Protein AF-A0A1D1ZUY6-F1 (afdb_monomer)

Secondary structure (DSSP, 8-state):
-----------------PPP---PSPP---TT-EEEETTEEEEBPP----S--GGGSSS-SEEEEEEEEEEE-TTSTTSEEEEEEEEEEETTSS-HHHHHHHHHHHH-HHHHHHHHTT---S--TTTEEEEE-SSTTPPPEEEE-HHHHHHHHT---HHHHHHHHHHHHH-TTEEEEE--HHHHHT-S-----SS--------------------S-HHHHHHTT-PPP-------------------------------------PPPS----SEEEEEE-TT-----B-S--TTSS-TTSHHHHHH-S--TT-TTSPEEEEEEEE--S---GGGB-PEEEE-TTT--EEEE---TT-EEEEETTSEEEEPPBPGGGTT--EEEEEEEEEEEESSTTPPP-TT-HHHH-SPEE-THHHHHHHHHHHHHHHTT-

Organism: Auxenochlorella protothecoides (NCBI:txid3075)

Structure (mmCIF, N/CA/C/O backbone):
data_AF-A0A1D1ZUY6-F1
#
_entry.id   AF-A0A1D1ZUY6-F1
#
loop_
_atom_site.group_PDB
_atom_site.id
_atom_site.type_symbol
_atom_site.label_atom_id
_atom_site.label_alt_id
_atom_site.label_comp_id
_atom_site.label_asym_id
_atom_site.label_entity_id
_atom_site.label_seq_id
_atom_site.pdbx_PDB_ins_code
_atom_site.Cartn_x
_atom_site.Cartn_y
_atom_site.Cartn_z
_atom_site.occupancy
_atom_site.B_iso_or_equiv
_atom_site.auth_seq_id
_atom_site.auth_comp_id
_atom_site.auth_asym_id
_atom_site.auth_atom_id
_atom_site.pdbx_PDB_model_num
ATOM 1 N N . MET A 1 1 ? -50.510 8.279 -29.074 1.00 37.50 1 MET A N 1
ATOM 2 C CA . MET A 1 1 ? -51.785 9.008 -28.914 1.00 37.50 1 MET A CA 1
ATOM 3 C C . MET A 1 1 ? -51.441 10.364 -28.333 1.00 37.50 1 MET A C 1
ATOM 5 O O . MET A 1 1 ? -50.963 10.430 -27.210 1.00 37.50 1 MET A O 1
ATOM 9 N N . LEU A 1 2 ? -51.523 11.393 -29.172 1.00 31.08 2 LEU A N 1
ATOM 10 C CA . LEU A 1 2 ? -51.235 12.788 -28.848 1.00 31.08 2 LEU A CA 1
ATOM 11 C C . LEU A 1 2 ? -52.423 13.381 -28.090 1.00 31.08 2 LEU A C 1
ATOM 13 O O . LEU A 1 2 ? -53.547 13.194 -28.539 1.00 31.08 2 LEU A O 1
ATOM 17 N N . CYS A 1 3 ? -52.162 14.133 -27.023 1.00 27.11 3 CYS A N 1
ATOM 18 C CA . CYS A 1 3 ? -53.007 15.251 -26.612 1.00 27.11 3 CYS A CA 1
ATOM 19 C C . CYS A 1 3 ? -52.140 16.269 -25.866 1.00 27.11 3 CYS A C 1
ATOM 21 O O . CYS A 1 3 ? -51.635 16.011 -24.777 1.00 27.11 3 CYS A O 1
ATOM 23 N N . SER A 1 4 ? -51.978 17.427 -26.491 1.00 26.67 4 SER A N 1
ATOM 24 C CA . SER A 1 4 ? -51.570 18.677 -25.862 1.00 26.67 4 SER A CA 1
ATOM 25 C C . SER A 1 4 ? -52.735 19.663 -25.983 1.00 26.67 4 SER A C 1
ATOM 27 O O . SER A 1 4 ? -53.607 19.462 -26.827 1.00 26.67 4 SER A O 1
ATOM 29 N N . VAL A 1 5 ? -52.630 20.758 -25.219 1.00 32.25 5 VAL A N 1
ATOM 30 C CA . VAL A 1 5 ? -53.211 22.104 -25.432 1.00 32.25 5 VAL A CA 1
ATOM 31 C C . VAL A 1 5 ? -54.225 22.568 -24.359 1.00 32.25 5 VAL A C 1
ATOM 33 O O . VAL A 1 5 ? -55.401 22.229 -24.383 1.00 32.25 5 VAL A O 1
ATOM 36 N N . SER A 1 6 ? -53.678 23.424 -23.482 1.00 29.70 6 SER A N 1
ATOM 37 C CA . SER A 1 6 ? -54.151 24.747 -23.014 1.00 29.70 6 SER A CA 1
ATOM 38 C C . SER A 1 6 ? -55.274 24.933 -21.988 1.00 29.70 6 SER A C 1
ATOM 40 O O . SER A 1 6 ? -56.389 24.448 -22.127 1.00 29.70 6 SER A O 1
ATOM 42 N N . GLY A 1 7 ? -54.975 25.822 -21.031 1.00 29.44 7 GLY A N 1
ATOM 43 C CA . GLY A 1 7 ? -55.924 26.561 -20.200 1.00 29.44 7 GLY A CA 1
ATOM 44 C C . GLY A 1 7 ? -55.210 27.650 -19.386 1.00 29.44 7 GLY A C 1
ATOM 45 O O . GLY A 1 7 ? -54.293 27.349 -18.631 1.00 29.44 7 GLY A O 1
ATOM 46 N N . ASP A 1 8 ? -55.616 28.899 -19.609 1.00 29.20 8 ASP A N 1
ATOM 47 C CA . ASP A 1 8 ? -54.979 30.167 -19.240 1.00 29.20 8 ASP A CA 1
ATOM 48 C C . ASP A 1 8 ? -54.937 30.570 -17.749 1.00 29.20 8 ASP A C 1
ATOM 50 O O . ASP A 1 8 ? -55.811 30.269 -16.939 1.00 29.20 8 ASP A O 1
ATOM 54 N N . VAL A 1 9 ? -53.907 31.382 -17.502 1.00 32.06 9 VAL A N 1
ATOM 55 C CA . VAL A 1 9 ? -53.623 32.439 -16.512 1.00 32.06 9 VAL A CA 1
ATOM 56 C C . VAL A 1 9 ? -54.814 33.088 -15.774 1.00 32.06 9 VAL A C 1
ATOM 58 O O . VAL A 1 9 ? -55.747 33.590 -16.399 1.00 32.06 9 VAL A O 1
ATOM 61 N N . ARG A 1 10 ? -54.668 33.263 -14.444 1.00 32.16 10 ARG A N 1
ATOM 62 C CA . ARG A 1 10 ? -54.965 34.525 -13.720 1.00 32.16 10 ARG A CA 1
ATOM 63 C C . ARG A 1 10 ? -54.246 34.616 -12.367 1.00 32.16 10 ARG A C 1
ATOM 65 O O . ARG A 1 10 ? -54.334 33.720 -11.533 1.00 32.16 10 ARG A O 1
ATOM 72 N N . ASP A 1 11 ? -53.574 35.749 -12.188 1.00 32.16 11 ASP A N 1
ATOM 73 C CA . ASP A 1 11 ? -52.779 36.181 -11.039 1.00 32.16 11 ASP A CA 1
ATOM 74 C C . ASP A 1 11 ? -53.556 36.344 -9.724 1.00 32.16 11 ASP A C 1
ATOM 76 O O . ASP A 1 11 ? -54.666 36.883 -9.702 1.00 32.16 11 ASP A O 1
ATOM 80 N N . LYS A 1 12 ? -52.878 36.063 -8.602 1.00 32.31 12 LYS A N 1
ATOM 81 C CA . LYS A 1 12 ? -52.856 36.988 -7.457 1.00 32.31 12 LYS A CA 1
ATOM 82 C C . LYS A 1 12 ? -51.644 36.754 -6.555 1.00 32.31 12 LYS A C 1
ATOM 84 O O . LYS A 1 12 ? -51.376 35.648 -6.102 1.00 32.31 12 LYS A O 1
ATOM 89 N N . ALA A 1 13 ? -50.924 37.845 -6.327 1.00 31.03 13 ALA A N 1
ATOM 90 C CA . ALA A 1 13 ? -49.688 37.944 -5.573 1.00 31.03 13 ALA A CA 1
ATOM 91 C C . ALA A 1 13 ? -49.863 37.815 -4.049 1.00 31.03 13 ALA A C 1
ATOM 93 O O . ALA A 1 13 ? -50.883 38.231 -3.502 1.00 31.03 13 ALA A O 1
ATOM 94 N N . ALA A 1 14 ? -48.776 37.363 -3.409 1.00 31.27 14 ALA A N 1
ATOM 95 C CA . ALA A 1 14 ? -48.055 38.013 -2.301 1.00 31.27 14 ALA A CA 1
ATOM 96 C C . ALA A 1 14 ? -47.779 37.080 -1.108 1.00 31.27 14 ALA A C 1
ATOM 98 O O . ALA A 1 14 ? -48.679 36.759 -0.347 1.00 31.27 14 ALA A O 1
ATOM 99 N N . SER A 1 15 ? -46.507 36.716 -0.908 1.00 30.20 15 SER A N 1
ATOM 100 C CA . SER A 1 15 ? -45.707 37.086 0.278 1.00 30.20 15 SER A CA 1
ATOM 101 C C . SER A 1 15 ? -44.420 36.256 0.305 1.00 30.20 15 SER A C 1
ATOM 103 O O . SER A 1 15 ? -44.455 35.044 0.114 1.00 30.20 15 SER A O 1
ATOM 105 N N . GLY A 1 16 ? -43.284 36.932 0.465 1.00 29.27 16 GLY A N 1
ATOM 106 C CA . GLY A 1 16 ? -41.957 36.381 0.217 1.00 29.27 16 GLY A CA 1
ATOM 107 C C . GLY A 1 16 ? -41.352 35.535 1.336 1.00 29.27 16 GLY A C 1
ATOM 108 O O . GLY A 1 16 ? -41.730 35.610 2.503 1.00 29.27 16 GLY A O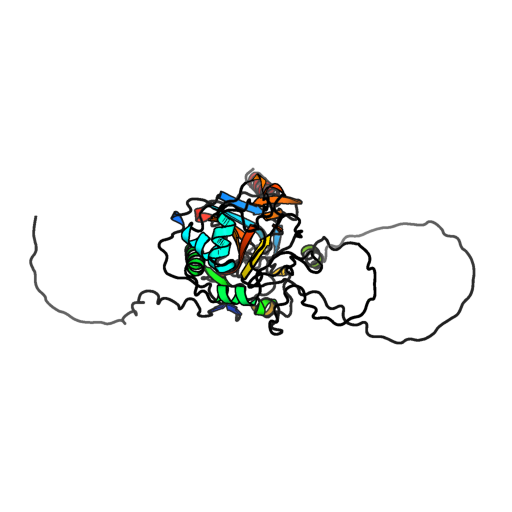 1
ATOM 109 N N . SER A 1 17 ? -40.330 34.774 0.951 1.00 29.92 17 SER A N 1
ATOM 110 C CA . SER A 1 17 ? -39.208 34.356 1.797 1.00 29.92 17 SER A CA 1
ATOM 111 C C . SER A 1 17 ? -38.046 33.890 0.907 1.00 29.92 17 SER A C 1
ATOM 113 O O . SER A 1 17 ? -38.275 33.533 -0.250 1.00 29.92 17 SER A O 1
ATOM 115 N N . PRO A 1 18 ? -36.794 34.020 1.378 1.00 34.31 18 PRO A N 1
ATOM 116 C CA . PRO A 1 18 ? -35.646 34.295 0.524 1.00 34.31 18 PRO A CA 1
ATOM 117 C C . PRO A 1 18 ? -35.139 33.056 -0.213 1.00 34.31 18 PRO A C 1
ATOM 119 O O . PRO A 1 18 ? -35.103 31.952 0.326 1.00 34.31 18 PRO A O 1
ATOM 122 N N . ALA A 1 19 ? -34.706 33.289 -1.452 1.00 31.12 19 ALA A N 1
ATOM 123 C CA . ALA A 1 19 ? -34.074 32.317 -2.325 1.00 31.12 19 ALA A CA 1
ATOM 124 C C . ALA A 1 19 ? -32.903 31.611 -1.623 1.00 31.12 19 ALA A C 1
ATOM 126 O O . ALA A 1 19 ? -31.894 32.228 -1.269 1.00 31.12 19 ALA A O 1
ATOM 127 N N . GLY A 1 20 ? -33.041 30.296 -1.455 1.00 31.45 20 GLY A N 1
ATOM 128 C CA . GLY A 1 20 ? -31.916 29.415 -1.192 1.00 31.45 20 GLY A CA 1
ATOM 129 C C . GLY A 1 20 ? -30.968 29.464 -2.383 1.00 31.45 20 GLY A C 1
ATOM 130 O O . GLY A 1 20 ? -31.384 29.287 -3.526 1.00 31.45 20 GLY A O 1
ATOM 131 N N . LYS A 1 21 ? -29.689 29.735 -2.113 1.00 33.19 21 LYS A N 1
ATOM 132 C CA . LYS A 1 21 ? -28.614 29.555 -3.086 1.00 33.19 21 LYS A CA 1
ATOM 133 C C . LYS A 1 21 ? -28.628 28.097 -3.537 1.00 33.19 21 LYS A C 1
ATOM 135 O O . LYS A 1 21 ? -28.277 27.214 -2.757 1.00 33.19 21 LYS A O 1
ATOM 140 N N . GLU A 1 22 ? -29.014 27.864 -4.785 1.00 29.88 22 GLU A N 1
ATOM 141 C CA . GLU A 1 22 ? -28.718 26.619 -5.480 1.00 29.88 22 GLU A CA 1
ATOM 142 C C . GLU A 1 22 ? -27.200 26.430 -5.470 1.00 29.88 22 GLU A C 1
ATOM 144 O O . GLU A 1 22 ? -26.435 27.200 -6.057 1.00 29.88 22 GLU A O 1
ATOM 149 N N . THR A 1 23 ? -26.747 25.425 -4.730 1.00 36.75 23 THR A N 1
ATOM 150 C CA . THR A 1 23 ? -25.371 24.957 -4.783 1.00 36.75 23 THR A CA 1
ATOM 151 C C . THR A 1 23 ? -25.174 24.287 -6.135 1.00 36.75 23 THR A C 1
ATOM 153 O O . THR A 1 23 ? -25.667 23.181 -6.358 1.00 36.75 23 THR A O 1
ATOM 156 N N . GLY A 1 24 ? -24.473 24.972 -7.040 1.00 33.94 24 GLY A N 1
ATOM 157 C CA . GLY A 1 24 ? -23.997 24.383 -8.287 1.00 33.94 24 GLY A CA 1
ATOM 158 C C . GLY A 1 24 ? -23.165 23.112 -8.048 1.00 33.94 24 GLY A C 1
ATOM 159 O O . GLY A 1 24 ? -22.745 22.842 -6.917 1.00 33.94 24 GLY A O 1
ATOM 160 N N . PRO A 1 25 ? -22.920 22.317 -9.105 1.00 30.11 25 PRO A N 1
ATOM 161 C CA . PRO A 1 25 ? -22.145 21.085 -9.004 1.00 30.11 25 PRO A CA 1
ATOM 162 C C . PRO A 1 25 ? -20.779 21.365 -8.359 1.00 30.11 25 PRO A C 1
ATOM 164 O O . PRO A 1 25 ? -20.209 22.436 -8.593 1.00 30.11 25 PRO A O 1
ATOM 167 N N . PRO A 1 26 ? -20.247 20.438 -7.538 1.00 35.25 26 PRO A N 1
ATOM 168 C CA . PRO A 1 26 ? -18.995 20.652 -6.827 1.00 35.25 26 PRO A CA 1
ATOM 169 C C . PRO A 1 26 ? -17.901 21.012 -7.832 1.00 35.25 26 PRO A C 1
ATOM 171 O O . PRO A 1 26 ? -17.573 20.221 -8.717 1.00 35.25 26 PRO A O 1
ATOM 174 N N . GLN A 1 27 ? -17.367 22.230 -7.711 1.00 33.69 27 GLN A N 1
ATOM 175 C CA . GLN A 1 27 ? -16.238 22.678 -8.516 1.00 33.69 27 GLN A CA 1
ATOM 176 C C . GLN A 1 27 ? -15.107 21.656 -8.383 1.00 33.69 27 GLN A C 1
ATOM 178 O O . GLN A 1 27 ? -14.753 21.241 -7.276 1.00 33.69 27 GLN A O 1
ATOM 183 N N . ALA A 1 28 ? -14.560 21.241 -9.525 1.00 37.88 28 ALA A N 1
ATOM 184 C CA . ALA A 1 28 ? -13.407 20.363 -9.591 1.00 37.88 28 ALA A CA 1
ATOM 185 C C . ALA A 1 28 ? -12.245 21.018 -8.830 1.00 37.88 28 ALA A C 1
ATOM 187 O O . ALA A 1 28 ? -11.625 21.964 -9.310 1.00 37.88 28 ALA A O 1
ATOM 188 N N . GLN A 1 29 ? -11.985 20.542 -7.611 1.00 46.44 29 GLN A N 1
ATOM 189 C CA . GLN A 1 29 ? -10.821 20.952 -6.835 1.00 46.44 29 GLN A CA 1
ATOM 190 C C . GLN A 1 29 ? -9.568 20.617 -7.643 1.00 46.44 29 GLN A C 1
ATOM 192 O O . GLN A 1 29 ? -9.421 19.488 -8.123 1.00 46.44 29 GLN A O 1
ATOM 197 N N . ASN A 1 30 ? -8.682 21.600 -7.794 1.00 47.03 30 ASN A N 1
ATOM 198 C CA . ASN A 1 30 ? -7.404 21.413 -8.462 1.00 47.03 30 ASN A CA 1
ATOM 199 C C . ASN A 1 30 ? -6.659 20.265 -7.744 1.00 47.03 30 ASN A C 1
ATOM 201 O O . ASN A 1 30 ? -6.540 20.309 -6.517 1.00 47.03 30 ASN A O 1
ATOM 205 N N . PRO A 1 31 ? -6.196 19.215 -8.447 1.00 51.88 31 PRO A N 1
ATOM 206 C CA . PRO A 1 31 ? -5.682 17.986 -7.830 1.00 51.88 31 PRO A CA 1
ATOM 207 C C . PRO A 1 31 ? -4.380 18.160 -7.027 1.00 51.88 31 PRO A C 1
ATOM 209 O O . PRO A 1 31 ? -3.899 17.188 -6.459 1.00 51.88 31 PRO A O 1
ATOM 212 N N . GLU A 1 32 ? -3.841 19.378 -6.954 1.00 56.41 32 GLU A N 1
ATOM 213 C CA . GLU A 1 32 ? -2.631 19.740 -6.206 1.00 56.41 32 GLU A CA 1
ATOM 214 C C . GLU A 1 32 ? -2.896 20.729 -5.062 1.00 56.41 32 GLU A C 1
ATOM 216 O O . GLU A 1 32 ? -1.963 21.118 -4.363 1.00 56.41 32 GLU A O 1
ATOM 221 N N . SER A 1 33 ? -4.142 21.168 -4.851 1.00 67.00 33 SER A N 1
ATOM 222 C CA . SER A 1 33 ? -4.421 22.130 -3.787 1.00 67.00 33 SER A CA 1
ATOM 223 C C . SER A 1 33 ? -4.246 21.463 -2.421 1.00 67.00 33 SER A C 1
ATOM 225 O O . SER A 1 33 ? -4.949 20.485 -2.133 1.00 67.00 33 SER A O 1
ATOM 227 N N . PRO A 1 34 ? -3.333 21.968 -1.573 1.00 86.00 34 PRO A N 1
ATOM 228 C CA . PRO A 1 34 ? -3.241 21.492 -0.210 1.00 86.00 34 PRO A CA 1
ATOM 229 C C . PRO A 1 34 ? -4.557 21.779 0.519 1.00 86.00 34 PRO A C 1
ATOM 231 O O . PRO A 1 34 ? -5.242 22.764 0.235 1.00 86.00 34 PRO A O 1
ATOM 234 N N . PHE A 1 35 ? -4.911 20.916 1.461 1.00 92.31 35 PHE A N 1
ATOM 235 C CA . PHE A 1 35 ? -6.021 21.141 2.378 1.00 92.31 35 PHE A CA 1
ATOM 236 C C . PHE A 1 35 ? -5.540 20.982 3.813 1.00 92.31 35 PHE A C 1
ATOM 238 O O . PHE A 1 35 ? -4.563 20.283 4.078 1.00 92.31 35 PHE A O 1
ATOM 245 N N . THR A 1 36 ? -6.239 21.629 4.738 1.00 92.94 36 THR A N 1
ATOM 246 C CA . THR A 1 36 ? -5.874 21.599 6.152 1.00 92.94 36 THR A CA 1
ATOM 247 C C . THR A 1 36 ? -6.765 20.631 6.918 1.00 92.94 36 THR A C 1
ATOM 249 O O . THR A 1 36 ? -7.984 20.635 6.746 1.00 92.94 36 THR A O 1
ATOM 252 N N . HIS A 1 37 ? -6.172 19.835 7.804 1.00 92.19 37 HIS A N 1
ATOM 253 C CA . HIS A 1 37 ? -6.886 19.020 8.784 1.00 92.19 37 HIS A CA 1
ATOM 254 C C . HIS A 1 37 ? -6.136 19.078 10.116 1.00 92.19 37 HIS A C 1
ATOM 256 O O . HIS A 1 37 ? -4.932 18.851 10.146 1.00 92.19 37 HIS A O 1
ATOM 262 N N . ALA A 1 38 ? -6.836 19.455 11.192 1.00 90.88 38 ALA A N 1
ATOM 263 C CA . ALA A 1 38 ? -6.247 19.695 12.516 1.00 90.88 38 ALA A CA 1
ATOM 264 C C . ALA A 1 38 ? -5.013 20.632 12.505 1.00 90.88 38 ALA A C 1
ATOM 266 O O . ALA A 1 38 ? -4.092 20.476 13.292 1.00 90.88 38 ALA A O 1
ATOM 267 N N . GLY A 1 39 ? -4.964 21.605 11.586 1.00 91.00 39 GLY A N 1
ATOM 268 C CA . GLY A 1 39 ? -3.818 22.514 11.438 1.00 91.00 39 GLY A CA 1
ATOM 269 C C . GLY A 1 39 ? -2.654 21.971 10.595 1.00 91.00 39 GLY A C 1
ATOM 270 O O . GLY A 1 39 ? -1.768 22.741 10.236 1.00 91.00 39 GLY A O 1
ATOM 271 N N . LEU A 1 40 ? -2.681 20.697 10.192 1.00 93.69 40 LEU A N 1
ATOM 272 C CA . LEU A 1 40 ? -1.700 20.109 9.276 1.00 93.69 40 LEU A CA 1
ATOM 273 C C . LEU A 1 40 ? -2.096 20.321 7.817 1.00 93.69 40 LEU A C 1
ATOM 275 O O . LEU A 1 40 ? -3.269 20.202 7.461 1.00 93.69 40 LEU A O 1
ATOM 279 N N . SER A 1 41 ? -1.104 20.583 6.966 1.00 94.38 41 SER A N 1
ATOM 280 C CA . SER A 1 41 ? -1.278 20.673 5.515 1.00 94.38 41 SER A CA 1
ATOM 281 C C . SER A 1 41 ? -1.107 19.301 4.863 1.00 94.38 41 SER A C 1
ATOM 283 O O . SER A 1 41 ? -0.069 18.655 5.007 1.00 94.38 41 SER A O 1
ATOM 285 N N . PHE A 1 42 ? -2.112 18.872 4.106 1.00 95.06 42 PHE A N 1
ATOM 286 C CA . PHE A 1 42 ? -2.115 17.633 3.337 1.00 95.06 42 PHE A CA 1
ATOM 287 C C . PHE A 1 42 ? -2.166 17.943 1.846 1.00 95.06 42 PHE A C 1
ATOM 289 O O . PHE A 1 42 ? -2.954 18.774 1.402 1.00 95.06 42 PHE A O 1
ATOM 296 N N . THR A 1 43 ? -1.370 17.231 1.049 1.00 94.56 43 THR A N 1
ATOM 297 C CA . THR A 1 43 ? -1.408 17.333 -0.418 1.00 94.56 43 THR A CA 1
ATOM 298 C C . THR A 1 43 ? -2.147 16.133 -0.991 1.00 94.56 43 THR A C 1
ATOM 300 O O . THR A 1 43 ? -1.709 14.995 -0.804 1.00 94.56 43 THR A O 1
ATOM 303 N N . LEU A 1 44 ? -3.254 16.373 -1.698 1.00 95.12 44 LEU A N 1
ATOM 304 C CA . LEU A 1 44 ? -3.987 15.313 -2.394 1.00 95.12 44 LEU A CA 1
ATOM 305 C C . LEU A 1 44 ? -3.090 14.604 -3.413 1.00 95.12 44 LEU A C 1
ATOM 307 O O . LEU A 1 44 ? -2.204 15.211 -4.016 1.00 95.12 44 LEU A O 1
ATOM 311 N N . ILE A 1 45 ? -3.327 13.309 -3.620 1.00 94.56 45 ILE A N 1
ATOM 312 C CA . ILE A 1 45 ? -2.635 12.603 -4.699 1.00 94.56 45 ILE A CA 1
ATOM 313 C C . ILE A 1 45 ? -3.139 13.097 -6.069 1.00 94.56 45 ILE A C 1
ATOM 315 O O . ILE A 1 45 ? -4.350 13.302 -6.238 1.00 94.56 45 ILE A O 1
ATOM 319 N N . PRO A 1 46 ? -2.246 13.260 -7.066 1.00 93.62 46 PRO A N 1
ATOM 320 C CA . PRO A 1 46 ? -2.631 13.649 -8.413 1.00 93.62 46 PRO A CA 1
ATOM 321 C C . PRO A 1 46 ? -3.661 12.685 -8.988 1.00 93.62 46 PRO A 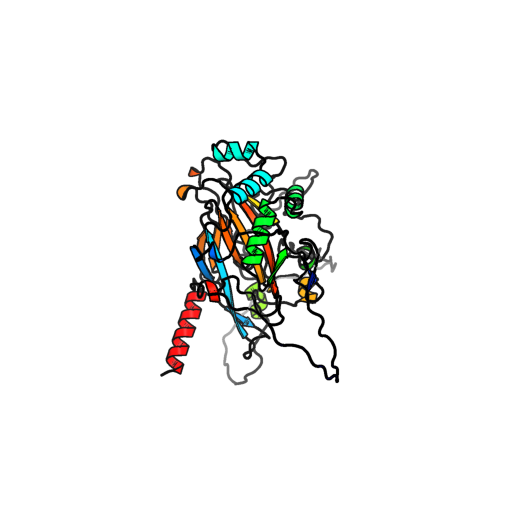C 1
ATOM 323 O O . PRO A 1 46 ? -3.522 11.467 -8.887 1.00 93.62 46 PRO A O 1
ATOM 326 N N . ARG A 1 47 ? -4.694 13.237 -9.622 1.00 93.75 47 ARG A N 1
ATOM 327 C CA . ARG A 1 47 ? -5.782 12.456 -10.214 1.00 93.75 47 ARG A CA 1
ATOM 328 C C . ARG A 1 47 ? -6.384 13.141 -11.433 1.00 93.75 47 ARG A C 1
ATOM 330 O O . ARG A 1 47 ? -6.069 14.290 -11.761 1.00 93.75 47 ARG A O 1
ATOM 337 N N . HIS A 1 48 ? -7.231 12.406 -12.130 1.00 94.44 48 HIS A N 1
ATOM 338 C CA . HIS A 1 48 ? -8.042 12.872 -13.251 1.00 94.44 48 HIS A CA 1
ATOM 339 C C . HIS A 1 48 ? -9.393 12.158 -13.239 1.00 94.44 48 HIS A C 1
ATOM 341 O O . HIS A 1 48 ? -9.645 11.323 -12.371 1.00 94.44 48 HIS A O 1
ATOM 347 N N . THR A 1 49 ? -10.276 12.512 -14.163 1.00 94.88 49 THR A N 1
ATOM 348 C CA . THR A 1 49 ? -11.525 11.775 -14.351 1.00 94.88 49 THR A CA 1
ATOM 349 C C . THR A 1 49 ? -11.207 10.394 -14.915 1.00 94.88 49 THR A C 1
ATOM 351 O O . THR A 1 49 ? -10.485 10.291 -15.901 1.00 94.88 49 THR A O 1
ATOM 354 N N . THR A 1 50 ? -11.762 9.345 -14.312 1.00 95.44 50 THR A N 1
ATOM 355 C CA . THR A 1 50 ? -11.611 7.961 -14.778 1.00 95.44 50 THR A CA 1
ATOM 356 C C . THR A 1 50 ? -12.982 7.335 -15.023 1.00 95.44 50 THR A C 1
ATOM 358 O O . THR A 1 50 ? -13.961 7.696 -14.369 1.00 95.44 50 THR A O 1
ATOM 361 N N . SER A 1 51 ? -13.054 6.405 -15.976 1.00 94.25 51 SER A N 1
ATOM 362 C CA . SER A 1 51 ? -14.213 5.527 -16.171 1.00 94.25 51 SER A CA 1
ATOM 363 C C . SER A 1 51 ? -14.201 4.329 -15.219 1.00 94.25 51 SER A C 1
ATOM 365 O O . SER A 1 51 ? -15.203 3.620 -15.110 1.00 94.25 51 SER A O 1
ATOM 367 N N . TRP A 1 52 ? -13.080 4.088 -14.533 1.00 96.38 52 TRP A N 1
ATOM 368 C CA . TRP A 1 52 ? -12.967 3.025 -13.550 1.00 96.38 52 TRP A CA 1
ATOM 369 C C . TRP A 1 52 ? -13.879 3.299 -12.354 1.00 96.38 52 TRP A C 1
ATOM 371 O O . TRP A 1 52 ? -13.949 4.413 -11.831 1.00 96.38 52 TRP A O 1
ATOM 381 N N . THR A 1 53 ? -14.551 2.256 -11.880 1.00 94.75 53 THR A N 1
ATOM 382 C CA . THR A 1 53 ? -15.366 2.314 -10.665 1.00 94.75 53 THR A CA 1
ATOM 383 C C . THR A 1 53 ? -15.017 1.141 -9.756 1.00 94.75 53 THR A C 1
ATOM 385 O O . THR A 1 53 ? -14.535 0.117 -10.244 1.00 94.75 53 THR A O 1
ATOM 388 N N . PRO A 1 54 ? -15.319 1.211 -8.447 1.00 92.19 54 PRO A N 1
ATOM 389 C CA . PRO A 1 54 ? -15.108 0.075 -7.554 1.00 92.19 54 PRO A CA 1
ATOM 390 C C . PRO A 1 54 ? -15.828 -1.209 -7.992 1.00 92.19 54 PRO A C 1
ATOM 392 O O . PRO A 1 54 ? -15.407 -2.290 -7.600 1.00 92.19 54 PRO A O 1
ATOM 395 N N . ALA A 1 55 ? -16.875 -1.120 -8.825 1.00 90.88 55 ALA A N 1
ATOM 396 C CA . ALA A 1 55 ? -17.557 -2.286 -9.391 1.00 90.88 55 ALA A CA 1
ATOM 397 C C . ALA A 1 55 ? -16.675 -3.096 -10.362 1.00 90.88 55 ALA A C 1
ATOM 399 O O . ALA A 1 55 ? -16.925 -4.281 -10.566 1.00 90.88 55 ALA A O 1
ATOM 400 N N . CYS A 1 56 ? -15.614 -2.495 -10.915 1.00 90.38 56 CYS A N 1
ATOM 401 C CA . CYS A 1 56 ? -14.588 -3.204 -11.682 1.00 90.38 56 CYS A CA 1
ATOM 402 C C . CYS A 1 56 ? -13.771 -4.181 -10.813 1.00 90.38 56 CYS A C 1
ATOM 404 O O . CYS A 1 56 ? -13.111 -5.062 -11.354 1.00 90.38 56 CYS A O 1
ATOM 406 N N . LEU A 1 57 ? -13.833 -4.046 -9.481 1.00 89.62 57 LEU A N 1
ATOM 407 C CA . LEU A 1 57 ? -13.266 -4.970 -8.498 1.00 89.62 57 LEU A CA 1
ATOM 408 C C . LEU A 1 57 ? -14.390 -5.567 -7.638 1.00 89.62 57 LEU A C 1
ATOM 410 O O . LEU A 1 57 ? -14.637 -5.095 -6.521 1.00 89.62 57 LEU A O 1
ATOM 414 N N . PRO A 1 58 ? -15.086 -6.614 -8.122 1.00 78.69 58 PRO A N 1
ATOM 415 C CA . PRO A 1 58 ? -16.250 -7.154 -7.420 1.00 78.69 58 PRO A CA 1
ATOM 416 C C . PRO A 1 58 ? -15.895 -7.687 -6.027 1.00 78.69 58 PRO A C 1
ATOM 418 O O . PRO A 1 58 ? -16.724 -7.644 -5.122 1.00 78.69 58 PRO A O 1
ATOM 421 N N . ARG A 1 59 ? -14.659 -8.162 -5.836 1.00 91.00 59 ARG A N 1
ATOM 422 C CA . ARG A 1 59 ? -14.121 -8.565 -4.535 1.00 91.00 59 ARG A CA 1
ATOM 423 C C . ARG A 1 59 ? -12.594 -8.480 -4.516 1.00 91.00 59 ARG A C 1
ATOM 425 O O . ARG A 1 59 ? -11.979 -8.635 -5.573 1.00 91.00 59 ARG A O 1
ATOM 432 N N . PRO A 1 60 ? -11.978 -8.300 -3.339 1.00 95.88 60 PRO A N 1
ATOM 433 C CA . PRO A 1 60 ? -10.543 -8.459 -3.188 1.00 95.88 60 PRO A CA 1
ATOM 434 C C . PRO A 1 60 ? -10.144 -9.931 -3.375 1.00 95.88 60 PRO A C 1
ATOM 436 O O . PRO A 1 60 ? -10.905 -10.846 -3.052 1.00 95.88 60 PRO A O 1
ATOM 439 N N . THR A 1 61 ? -8.926 -10.163 -3.860 1.00 96.62 61 THR A N 1
ATOM 440 C CA . THR A 1 61 ? -8.306 -11.497 -3.900 1.00 96.62 61 THR A CA 1
ATOM 441 C C . THR A 1 61 ? -8.016 -11.999 -2.486 1.00 96.62 61 THR A C 1
ATOM 443 O O . THR A 1 61 ? -8.120 -13.194 -2.214 1.00 96.62 61 THR A O 1
ATOM 446 N N . LEU A 1 62 ? -7.667 -11.079 -1.585 1.00 97.62 62 LEU A N 1
ATOM 447 C CA . LEU A 1 62 ? -7.431 -11.334 -0.169 1.00 97.62 62 LEU A CA 1
ATOM 448 C C . LEU A 1 62 ? -7.886 -10.118 0.644 1.00 97.62 62 LEU A C 1
ATOM 450 O O . LEU A 1 62 ? -7.590 -8.988 0.264 1.00 97.62 62 LEU A O 1
ATOM 454 N N . SER A 1 63 ? -8.561 -10.351 1.767 1.00 97.88 63 SER A N 1
ATOM 455 C CA . SER A 1 63 ? -8.876 -9.328 2.767 1.00 97.88 63 SER A CA 1
ATOM 456 C C . SER A 1 63 ? -8.716 -9.943 4.152 1.00 97.88 63 SER A C 1
ATOM 458 O O . SER A 1 63 ? -9.474 -10.845 4.520 1.00 97.88 63 SER A O 1
ATOM 460 N N . LEU A 1 64 ? -7.692 -9.500 4.880 1.00 98.06 64 LEU A N 1
ATOM 461 C CA . LEU A 1 64 ? -7.332 -10.015 6.197 1.00 98.06 64 LEU A CA 1
ATOM 462 C C . LEU A 1 64 ? -7.298 -8.904 7.237 1.00 98.06 64 LEU A C 1
ATOM 464 O O . LEU A 1 64 ? -6.894 -7.782 6.930 1.00 98.06 64 LEU A O 1
ATOM 468 N N . SER A 1 65 ? -7.635 -9.274 8.470 1.00 98.00 65 SER A N 1
ATOM 469 C CA . SER A 1 65 ? -7.250 -8.527 9.666 1.00 98.00 65 SER A CA 1
ATOM 470 C C . SER A 1 65 ? -6.225 -9.330 10.456 1.00 98.00 65 SER A C 1
ATOM 472 O O . SER A 1 65 ? -6.401 -10.536 10.637 1.00 98.00 65 SER A O 1
ATOM 474 N N . LEU A 1 66 ? -5.189 -8.657 10.938 1.00 97.19 66 LEU A N 1
ATOM 475 C CA . LEU A 1 66 ? -4.101 -9.193 11.757 1.00 97.19 66 LEU A CA 1
ATOM 476 C C . LEU A 1 66 ? -3.720 -8.174 12.845 1.00 97.19 66 LEU A C 1
ATOM 478 O O . LEU A 1 66 ? -4.312 -7.098 12.897 1.00 97.19 66 LEU A O 1
ATOM 482 N N . ASP A 1 67 ? -2.786 -8.516 13.729 1.00 95.56 67 ASP A N 1
ATOM 483 C CA . ASP A 1 67 ? -2.308 -7.658 14.830 1.00 95.56 67 ASP A CA 1
ATOM 484 C C . ASP A 1 67 ? -3.440 -7.104 15.710 1.00 95.56 67 ASP A C 1
ATOM 486 O O . ASP A 1 67 ? -3.501 -5.918 16.042 1.00 95.56 67 ASP A O 1
ATOM 490 N N . ALA A 1 68 ? -4.387 -7.969 16.084 1.00 95.75 68 ALA A N 1
ATOM 491 C CA . ALA A 1 68 ? -5.517 -7.535 16.883 1.00 95.75 68 ALA A CA 1
ATOM 492 C C . ALA A 1 68 ? -5.140 -7.357 18.354 1.00 95.75 68 ALA A C 1
ATOM 494 O O . ALA A 1 68 ? -4.680 -8.292 19.010 1.00 95.75 68 ALA A O 1
ATOM 495 N N . CYS A 1 69 ? -5.426 -6.182 18.905 1.00 94.25 69 CYS A N 1
ATOM 496 C CA . CYS A 1 69 ? -5.218 -5.888 20.316 1.00 94.25 69 CYS A CA 1
ATOM 497 C C . CYS A 1 69 ? -6.249 -4.891 20.850 1.00 94.25 69 CYS A C 1
ATOM 499 O O . CYS A 1 69 ? -6.901 -4.171 20.094 1.00 94.25 69 CYS A O 1
ATOM 501 N N . ILE A 1 70 ? -6.425 -4.867 22.171 1.00 94.88 70 ILE A N 1
ATOM 502 C CA . ILE A 1 70 ? -7.245 -3.852 22.835 1.00 94.88 70 ILE A CA 1
ATOM 503 C C . ILE A 1 70 ? -6.368 -2.624 23.064 1.00 94.88 70 ILE A C 1
ATOM 505 O O . ILE A 1 70 ? -5.289 -2.736 23.645 1.00 94.88 70 ILE A O 1
ATOM 509 N N . VAL A 1 71 ? -6.835 -1.468 22.604 1.00 94.56 71 VAL A N 1
ATOM 510 C CA . VAL A 1 71 ? -6.115 -0.193 22.690 1.00 94.56 71 VAL A CA 1
ATOM 511 C C . VAL A 1 71 ? -7.009 0.887 23.300 1.00 94.56 71 VAL A C 1
ATOM 513 O O . VAL A 1 71 ? -8.230 0.816 23.123 1.00 94.56 71 VAL A O 1
ATOM 516 N N . PRO A 1 72 ? -6.446 1.898 23.985 1.00 94.69 72 PRO A N 1
ATOM 517 C CA . PRO A 1 72 ? -7.196 3.082 24.394 1.00 94.69 72 PRO A CA 1
ATOM 518 C C . PRO A 1 72 ? -7.860 3.767 23.194 1.00 94.69 72 PRO A C 1
ATOM 520 O O . PRO A 1 72 ? -7.257 3.880 22.128 1.00 94.69 72 PRO A O 1
ATOM 523 N N . SER A 1 73 ? -9.099 4.226 23.365 1.00 92.94 73 SER A N 1
ATOM 524 C CA . SER A 1 73 ? -9.830 4.968 22.334 1.00 92.94 73 SER A CA 1
ATOM 525 C C . SER A 1 73 ? -10.813 5.945 22.979 1.00 92.94 73 SER A C 1
ATOM 527 O O . SER A 1 73 ? -11.810 5.508 23.558 1.00 92.94 73 SER A O 1
ATOM 529 N N . PRO A 1 74 ? -10.582 7.265 22.847 1.00 89.31 74 PRO A N 1
ATOM 530 C CA . PRO A 1 74 ? -11.517 8.291 23.310 1.00 89.31 74 PRO A CA 1
ATOM 531 C C . PRO A 1 74 ? -12.870 8.249 22.591 1.00 89.31 74 PRO A C 1
ATOM 533 O O . PRO A 1 74 ? -13.863 8.751 23.109 1.00 89.31 74 PRO A O 1
ATOM 536 N N . ALA A 1 75 ? -12.918 7.667 21.388 1.00 87.50 75 ALA A N 1
ATOM 537 C CA . ALA A 1 75 ? -14.151 7.498 20.627 1.00 87.50 75 ALA A CA 1
ATOM 538 C C . ALA A 1 75 ? -15.023 6.331 21.133 1.00 87.50 75 ALA A C 1
ATOM 540 O O . ALA A 1 75 ? -16.182 6.218 20.730 1.00 87.50 75 ALA A O 1
ATOM 541 N N . SER A 1 76 ? -14.480 5.453 21.984 1.00 89.06 76 SER A N 1
ATOM 542 C CA . SER A 1 76 ? -15.201 4.309 22.542 1.00 89.06 76 SER A CA 1
ATOM 543 C C . SER A 1 76 ? -15.851 4.658 23.888 1.00 89.06 76 SER A C 1
ATOM 545 O O . SER A 1 76 ? -15.171 5.219 24.748 1.00 89.06 76 SER A O 1
ATOM 547 N N . PRO A 1 77 ? -17.123 4.277 24.135 1.00 89.94 77 PRO A N 1
ATOM 548 C CA . PRO A 1 77 ? -17.774 4.470 25.435 1.00 89.94 77 PRO A CA 1
ATOM 549 C C . PRO A 1 77 ? -17.023 3.819 26.603 1.00 89.94 77 PRO A C 1
ATOM 551 O O . PRO A 1 77 ? -17.019 4.357 27.705 1.00 89.94 77 PRO A O 1
ATOM 554 N N . ASP A 1 78 ? -16.360 2.690 26.343 1.00 90.56 78 ASP A N 1
ATOM 555 C CA . ASP A 1 78 ? -15.612 1.924 27.345 1.00 90.56 78 ASP A CA 1
ATOM 556 C C . ASP A 1 78 ? -14.167 2.437 27.521 1.00 90.56 78 ASP A C 1
ATOM 558 O O . ASP A 1 78 ? -13.358 1.818 28.209 1.00 90.56 78 ASP A O 1
ATOM 562 N N . GLY A 1 79 ? -13.794 3.528 26.838 1.00 93.31 79 GLY A N 1
ATOM 563 C CA . GLY A 1 79 ? -12.434 4.081 26.827 1.00 93.31 79 GLY A CA 1
ATOM 564 C C . GLY A 1 79 ? -11.400 3.230 26.078 1.00 93.31 79 GLY A C 1
ATOM 565 O O . GLY A 1 79 ? -10.238 3.624 25.970 1.00 93.31 79 GLY A O 1
ATOM 566 N N . ALA A 1 80 ? -11.800 2.078 25.530 1.00 94.44 80 ALA A N 1
ATOM 567 C CA . ALA A 1 80 ? -10.944 1.169 24.777 1.00 94.44 80 ALA A CA 1
ATOM 568 C C . ALA A 1 80 ? -11.674 0.548 23.577 1.00 94.44 80 ALA A C 1
ATOM 570 O O . ALA A 1 80 ? -12.900 0.420 23.569 1.00 94.44 80 ALA A O 1
ATOM 571 N N . ARG A 1 81 ? -10.922 0.128 22.555 1.00 93.50 81 ARG A N 1
ATOM 572 C CA . ARG A 1 81 ? -11.441 -0.570 21.369 1.00 93.50 81 ARG A CA 1
ATOM 573 C C . ARG A 1 81 ? -10.565 -1.754 20.987 1.00 93.50 81 ARG A C 1
ATOM 575 O O . ARG A 1 81 ? -9.370 -1.767 21.261 1.00 93.50 81 ARG A O 1
ATOM 582 N N . LEU A 1 82 ? -11.145 -2.713 20.269 1.00 93.31 82 LEU A N 1
ATOM 583 C CA . LEU A 1 82 ? -10.367 -3.705 19.530 1.00 93.31 82 LEU A CA 1
ATOM 584 C C . LEU A 1 82 ? -9.809 -3.042 18.261 1.00 93.31 82 LEU A C 1
ATOM 586 O O . LEU A 1 82 ? -10.570 -2.708 17.351 1.00 93.31 82 LEU A O 1
ATOM 590 N N . ALA A 1 83 ? -8.499 -2.835 18.213 1.00 94.19 83 ALA A N 1
ATOM 591 C CA . ALA A 1 83 ? -7.771 -2.467 17.007 1.00 94.19 83 ALA A CA 1
ATOM 592 C C . ALA A 1 83 ? -7.302 -3.725 16.277 1.00 94.19 83 ALA A C 1
ATOM 594 O O . ALA A 1 83 ? -7.035 -4.741 16.912 1.00 94.19 83 ALA A O 1
ATOM 595 N N . ALA A 1 84 ? -7.221 -3.649 14.952 1.00 96.19 84 ALA A N 1
ATOM 596 C CA . ALA A 1 84 ? -6.580 -4.641 14.103 1.00 96.19 84 ALA A CA 1
ATOM 597 C C . ALA A 1 84 ? -6.081 -3.948 12.832 1.00 96.19 84 ALA A C 1
ATOM 599 O O . ALA A 1 84 ? -6.703 -2.990 12.354 1.00 96.19 84 ALA A O 1
ATOM 600 N N . SER A 1 85 ? -4.997 -4.464 12.273 1.00 96.94 85 SER A N 1
ATOM 601 C CA . SER A 1 85 ? -4.423 -3.982 11.027 1.00 96.94 85 SER A CA 1
ATOM 602 C C . SER A 1 85 ? -4.957 -4.765 9.840 1.00 96.94 85 SER A C 1
ATOM 604 O O . SER A 1 85 ? -5.194 -5.969 9.934 1.00 96.94 85 SER A O 1
ATOM 606 N N . ASN A 1 86 ? -5.181 -4.085 8.714 1.00 98.00 86 ASN A N 1
ATOM 607 C CA . ASN A 1 86 ? -5.779 -4.702 7.535 1.00 98.00 86 ASN A CA 1
ATOM 608 C C . ASN A 1 86 ? -4.775 -4.853 6.395 1.00 98.00 86 ASN A C 1
ATOM 610 O O . ASN A 1 86 ? -3.994 -3.943 6.113 1.00 98.00 86 ASN A O 1
ATOM 614 N N . VAL A 1 87 ? -4.872 -5.988 5.703 1.00 98.31 87 VAL A N 1
ATOM 615 C CA . VAL A 1 87 ? -4.120 -6.311 4.487 1.00 98.31 87 VAL A CA 1
ATOM 616 C C . VAL A 1 87 ? -5.098 -6.716 3.390 1.00 98.31 87 VAL A C 1
ATOM 618 O O . VAL A 1 87 ? -5.913 -7.625 3.566 1.00 98.31 87 VAL A O 1
ATOM 621 N N . LEU A 1 88 ? -5.007 -6.052 2.241 1.00 98.06 88 LEU A N 1
ATOM 622 C CA . LEU A 1 88 ? -5.860 -6.261 1.077 1.00 98.06 88 LEU A CA 1
ATOM 623 C C . LEU A 1 88 ? -5.026 -6.514 -0.172 1.00 98.06 88 LEU A C 1
ATOM 625 O O . LEU A 1 88 ? -4.104 -5.766 -0.483 1.00 98.06 88 LEU A O 1
ATOM 629 N N . VAL A 1 89 ? -5.396 -7.539 -0.934 1.00 98.50 89 VAL A N 1
ATOM 630 C CA . VAL A 1 89 ? -4.817 -7.810 -2.254 1.00 98.50 89 VAL A CA 1
ATOM 631 C C . VAL A 1 89 ? -5.893 -7.621 -3.305 1.00 98.50 89 VAL A C 1
ATOM 633 O O . VAL A 1 89 ? -6.944 -8.263 -3.248 1.00 98.50 89 VAL A O 1
ATOM 636 N N . LEU A 1 90 ? -5.614 -6.755 -4.272 1.00 98.06 90 LEU A N 1
ATOM 637 C CA . LEU A 1 90 ? -6.505 -6.417 -5.372 1.00 98.06 90 LEU A CA 1
ATOM 638 C C . LEU A 1 90 ? -5.832 -6.827 -6.683 1.00 98.06 90 LEU A C 1
ATOM 640 O O . LEU A 1 90 ? -4.875 -6.190 -7.125 1.00 98.06 90 LEU A O 1
ATOM 644 N N . ASP A 1 91 ? -6.314 -7.905 -7.297 1.00 97.00 91 ASP A N 1
ATOM 645 C CA . ASP A 1 91 ? -5.944 -8.227 -8.674 1.00 97.00 91 ASP A CA 1
ATOM 646 C C . ASP A 1 91 ? -6.652 -7.274 -9.637 1.00 97.00 91 ASP A C 1
ATOM 648 O O . ASP A 1 91 ? -7.797 -6.894 -9.409 1.00 97.00 91 ASP A O 1
ATOM 652 N N . ASP A 1 92 ? -5.954 -6.877 -10.700 1.00 95.94 92 ASP A N 1
ATOM 653 C CA . ASP A 1 92 ? -6.465 -5.986 -11.746 1.00 95.94 92 ASP A CA 1
ATOM 654 C C . ASP A 1 92 ? -6.896 -4.595 -11.244 1.00 95.94 92 ASP A C 1
ATOM 656 O O . ASP A 1 92 ? -7.700 -3.903 -11.875 1.00 95.94 92 ASP A O 1
ATOM 660 N N . PHE A 1 93 ? -6.320 -4.141 -10.122 1.00 96.38 93 PHE A N 1
ATOM 661 C CA . PHE A 1 93 ? -6.527 -2.775 -9.631 1.00 96.38 93 PHE A CA 1
ATOM 662 C C . PHE A 1 93 ? -6.049 -1.734 -10.646 1.00 96.38 93 PHE A C 1
ATOM 664 O O . PHE A 1 93 ? -6.705 -0.709 -10.834 1.00 96.38 93 PHE A O 1
ATOM 671 N N . VAL A 1 94 ? -4.949 -2.020 -11.345 1.00 96.44 94 VAL A N 1
ATOM 672 C CA . VAL A 1 94 ? -4.491 -1.266 -12.516 1.00 96.44 94 VAL A CA 1
ATOM 673 C C . VAL A 1 94 ? -4.680 -2.102 -13.778 1.00 96.44 94 VAL A C 1
ATOM 675 O O . VAL A 1 94 ? -4.533 -3.321 -13.755 1.00 96.44 94 VAL A O 1
ATOM 678 N N . ASP A 1 95 ? -5.007 -1.457 -14.894 1.00 96.38 95 ASP A N 1
ATOM 679 C CA . ASP A 1 95 ? -4.986 -2.131 -16.194 1.00 96.38 95 ASP A CA 1
ATOM 680 C C . ASP A 1 95 ? -3.561 -2.210 -16.762 1.00 96.38 95 ASP A C 1
ATOM 682 O O . ASP A 1 95 ? -2.598 -1.689 -16.191 1.00 96.38 95 ASP A O 1
ATOM 686 N N . GLU A 1 96 ? -3.424 -2.899 -17.894 1.00 97.44 96 GLU A N 1
ATOM 687 C CA . GLU A 1 96 ? -2.128 -3.102 -18.536 1.00 97.44 96 GLU A CA 1
ATOM 688 C C . GLU A 1 96 ? -1.502 -1.791 -19.027 1.00 97.44 96 GLU A C 1
ATOM 690 O O . GLU A 1 96 ? -0.299 -1.600 -18.874 1.00 97.44 96 GLU A O 1
ATOM 695 N N . ALA A 1 97 ? -2.304 -0.855 -19.543 1.00 97.81 97 ALA A N 1
ATOM 696 C CA . ALA A 1 97 ? -1.809 0.442 -20.000 1.00 97.81 97 ALA A CA 1
ATOM 697 C C . ALA A 1 97 ? -1.238 1.270 -18.836 1.00 97.81 97 ALA A C 1
ATOM 699 O O . ALA A 1 97 ? -0.153 1.842 -18.941 1.00 97.81 97 ALA A O 1
ATOM 700 N N . THR A 1 98 ? -1.931 1.278 -17.697 1.00 98.25 98 THR A N 1
ATOM 701 C CA . THR A 1 98 ? -1.489 1.946 -16.470 1.00 98.25 98 THR A CA 1
ATOM 702 C C . THR A 1 98 ? -0.223 1.289 -15.922 1.00 98.25 98 THR A C 1
ATOM 704 O O . THR A 1 98 ? 0.748 1.985 -15.624 1.00 98.25 98 THR A O 1
ATOM 707 N N . ARG A 1 99 ? -0.183 -0.050 -15.841 1.00 98.38 99 ARG A N 1
ATOM 708 C CA . ARG A 1 99 ? 1.006 -0.803 -15.401 1.00 98.38 99 ARG A CA 1
ATOM 709 C C . ARG A 1 99 ? 2.216 -0.508 -16.291 1.00 98.38 99 ARG A C 1
ATOM 711 O O . ARG A 1 99 ? 3.283 -0.179 -15.774 1.00 98.38 99 ARG A O 1
ATOM 718 N N . ALA A 1 100 ? 2.052 -0.618 -17.609 1.00 98.31 100 ALA A N 1
ATOM 719 C CA . ALA A 1 100 ? 3.112 -0.379 -18.581 1.00 98.31 100 ALA A CA 1
ATOM 720 C C . ALA A 1 100 ? 3.622 1.066 -18.510 1.00 98.31 100 ALA A C 1
ATOM 722 O O . ALA A 1 100 ? 4.830 1.269 -18.435 1.00 98.31 100 ALA A O 1
ATOM 723 N N . GLY A 1 101 ? 2.720 2.052 -18.438 1.00 98.25 101 GLY A N 1
ATOM 724 C CA . GLY A 1 101 ? 3.089 3.465 -18.334 1.00 98.25 101 GLY A CA 1
ATOM 725 C C . GLY A 1 101 ? 3.852 3.807 -17.050 1.00 98.25 101 GLY A C 1
ATOM 726 O O . GLY A 1 101 ? 4.798 4.591 -17.093 1.00 98.25 101 GLY A O 1
ATOM 727 N N . LEU A 1 102 ? 3.492 3.200 -15.912 1.00 98.25 102 LEU A N 1
ATOM 728 C CA . LEU A 1 102 ? 4.246 3.349 -14.659 1.00 98.25 102 LEU A CA 1
ATOM 729 C C . LEU A 1 102 ? 5.640 2.723 -14.762 1.00 98.25 102 LEU A C 1
ATOM 731 O O . LEU A 1 102 ? 6.626 3.364 -14.403 1.00 98.25 102 LEU A O 1
ATOM 735 N N . LEU A 1 103 ? 5.728 1.491 -15.274 1.00 98.25 103 LEU A N 1
ATOM 736 C CA . LEU A 1 103 ? 7.000 0.795 -15.452 1.00 98.25 103 LEU A CA 1
ATOM 737 C C . LEU A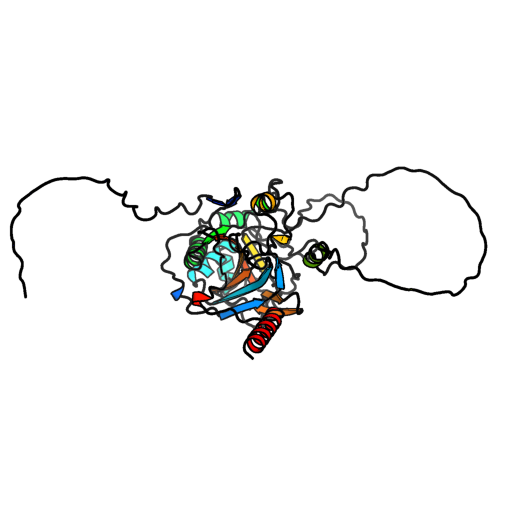 1 103 ? 7.926 1.577 -16.393 1.00 98.25 103 LEU A C 1
ATOM 739 O O . LEU A 1 103 ? 9.074 1.841 -16.046 1.00 98.25 103 LEU A O 1
ATOM 743 N N . GLU A 1 104 ? 7.428 1.987 -17.558 1.00 97.75 104 GLU A N 1
ATOM 744 C CA . GLU A 1 104 ? 8.197 2.750 -18.540 1.00 97.75 104 GLU A CA 1
ATOM 745 C C . GLU A 1 104 ? 8.689 4.080 -17.965 1.00 97.75 104 GLU A C 1
ATOM 747 O O . GLU A 1 104 ? 9.839 4.448 -18.181 1.00 97.75 104 GLU A O 1
ATOM 752 N N . ALA A 1 105 ? 7.887 4.774 -17.157 1.00 97.06 105 ALA A N 1
ATOM 753 C CA . ALA A 1 105 ? 8.342 5.991 -16.489 1.00 97.06 105 ALA A CA 1
ATOM 754 C C . ALA A 1 105 ? 9.469 5.736 -15.467 1.00 97.06 105 ALA A C 1
ATOM 756 O O . ALA A 1 105 ? 10.288 6.622 -15.219 1.00 97.06 105 ALA A O 1
ATOM 757 N N . MET A 1 106 ? 9.532 4.538 -14.877 1.00 97.12 106 MET A N 1
ATOM 758 C CA . MET A 1 106 ? 10.562 4.165 -13.903 1.00 97.12 106 MET A CA 1
ATOM 759 C C . MET A 1 106 ? 11.883 3.734 -14.551 1.00 97.12 106 MET A C 1
ATOM 761 O O . MET A 1 106 ? 12.954 4.036 -14.010 1.00 97.12 106 MET A O 1
ATOM 765 N N . ILE A 1 107 ? 11.828 3.013 -15.677 1.00 97.44 107 ILE A N 1
ATOM 766 C CA . ILE A 1 107 ? 13.020 2.399 -16.296 1.00 97.44 107 ILE A CA 1
ATOM 767 C C . ILE A 1 107 ? 13.321 2.878 -17.725 1.00 97.44 107 ILE A C 1
ATOM 769 O O . ILE A 1 107 ? 14.384 2.594 -18.268 1.00 97.44 107 ILE A O 1
ATOM 773 N N . GLY A 1 108 ? 12.432 3.653 -18.331 1.00 96.94 108 GLY A N 1
ATOM 774 C CA . GLY A 1 108 ? 12.518 4.089 -19.720 1.00 96.94 108 GLY A CA 1
ATOM 775 C C . GLY A 1 108 ? 12.059 3.018 -20.725 1.00 96.94 108 GLY A C 1
ATOM 776 O O . GLY A 1 108 ? 12.097 1.819 -20.430 1.00 96.94 108 GLY A O 1
ATOM 777 N N . PRO A 1 109 ? 11.661 3.429 -21.944 1.00 96.50 109 PRO A N 1
ATOM 778 C CA . PRO A 1 109 ? 11.076 2.538 -22.954 1.00 96.50 109 PRO A CA 1
ATOM 779 C C . PRO A 1 109 ? 12.019 1.416 -23.389 1.00 96.50 109 PRO A C 1
ATOM 781 O O . PRO A 1 109 ? 11.614 0.259 -23.466 1.00 96.50 109 PRO A O 1
ATOM 784 N N . ALA A 1 110 ? 13.299 1.728 -23.615 1.00 96.50 110 ALA A N 1
ATOM 785 C CA . ALA A 1 110 ? 14.285 0.730 -24.029 1.00 96.50 110 ALA A CA 1
ATOM 786 C C . ALA A 1 110 ? 14.459 -0.378 -22.973 1.00 96.50 110 ALA A C 1
ATOM 788 O O . ALA A 1 110 ? 14.388 -1.563 -23.297 1.00 96.50 110 ALA A O 1
ATOM 789 N N . ALA A 1 111 ? 14.592 -0.005 -21.695 1.00 97.31 111 ALA A N 1
ATOM 790 C CA . ALA A 1 111 ? 14.728 -0.983 -20.619 1.00 97.31 111 ALA A CA 1
ATOM 791 C C . ALA A 1 111 ? 13.432 -1.772 -20.381 1.00 97.31 111 ALA A C 1
ATOM 793 O O . ALA A 1 111 ? 13.496 -2.940 -20.008 1.00 97.31 111 ALA A O 1
ATOM 794 N N . ALA A 1 112 ? 12.258 -1.173 -20.613 1.00 97.19 112 ALA A N 1
ATOM 795 C CA . ALA A 1 112 ? 10.982 -1.882 -20.541 1.00 97.19 112 ALA A CA 1
ATOM 796 C C . ALA A 1 112 ? 10.875 -2.985 -21.607 1.00 97.19 112 ALA A C 1
ATOM 798 O O . ALA A 1 112 ? 10.448 -4.099 -21.292 1.00 97.19 112 ALA A O 1
ATOM 799 N N . VAL A 1 113 ? 11.336 -2.716 -22.834 1.00 96.50 113 VAL A N 1
ATOM 800 C CA . VAL A 1 113 ? 11.439 -3.728 -23.900 1.00 96.50 113 VAL A CA 1
ATOM 801 C C . VAL A 1 113 ? 12.418 -4.839 -23.511 1.00 96.50 113 VAL A C 1
ATOM 803 O O . VAL A 1 113 ? 12.105 -6.021 -23.666 1.00 96.50 113 VAL A O 1
ATOM 806 N N . ASP A 1 114 ? 13.581 -4.487 -22.961 1.00 96.94 114 ASP A N 1
ATOM 807 C CA . ASP A 1 114 ? 14.557 -5.479 -22.502 1.00 96.94 114 ASP A CA 1
ATOM 808 C C . ASP A 1 114 ? 14.047 -6.312 -21.324 1.00 96.94 114 ASP A C 1
ATOM 810 O O . ASP A 1 114 ? 14.305 -7.515 -21.275 1.00 96.94 114 ASP A O 1
ATOM 814 N N . LEU A 1 115 ? 13.285 -5.724 -20.399 1.00 96.56 115 LEU A N 1
ATOM 815 C CA . LEU A 1 115 ? 12.661 -6.455 -19.299 1.00 96.56 115 LEU A CA 1
ATOM 816 C C . LEU A 1 115 ? 11.642 -7.470 -19.820 1.00 96.56 115 LEU A C 1
ATOM 818 O O . LEU A 1 115 ? 11.686 -8.632 -19.417 1.00 96.56 115 LEU A O 1
ATOM 822 N N . ALA A 1 116 ? 10.763 -7.053 -20.735 1.00 94.50 116 ALA A N 1
ATOM 823 C CA . ALA A 1 116 ? 9.758 -7.929 -21.337 1.00 94.50 116 ALA A CA 1
ATOM 824 C C . ALA A 1 116 ? 10.395 -9.100 -22.103 1.00 94.50 116 ALA A C 1
ATOM 826 O O . ALA A 1 116 ? 9.882 -10.216 -22.076 1.00 94.50 116 ALA A O 1
ATOM 827 N N . ALA A 1 117 ? 11.551 -8.873 -22.730 1.00 94.38 117 ALA A N 1
ATOM 828 C CA . ALA A 1 117 ? 12.320 -9.916 -23.399 1.00 94.38 117 ALA A CA 1
ATOM 829 C C . ALA A 1 117 ? 13.242 -10.725 -22.463 1.00 94.38 117 ALA A C 1
ATOM 831 O O . ALA A 1 117 ? 13.971 -11.602 -22.928 1.00 94.38 117 ALA A O 1
ATOM 832 N N . GLY A 1 118 ? 13.255 -10.431 -21.158 1.00 93.38 118 GLY A N 1
ATOM 833 C CA . GLY A 1 118 ? 14.109 -11.102 -20.176 1.00 93.38 118 GLY A CA 1
ATOM 834 C C . GLY A 1 118 ? 15.607 -10.813 -20.317 1.00 93.38 118 GLY A C 1
ATOM 835 O O . GLY A 1 118 ? 16.410 -11.611 -19.844 1.00 93.38 118 GLY A O 1
ATOM 836 N N . ARG A 1 119 ? 15.980 -9.705 -20.965 1.00 95.06 119 ARG A N 1
ATOM 837 C CA . ARG A 1 119 ? 17.368 -9.246 -21.153 1.00 95.06 119 ARG A CA 1
ATOM 838 C C . ARG A 1 119 ? 17.821 -8.229 -20.105 1.00 95.06 119 ARG A C 1
ATOM 840 O O . ARG A 1 119 ? 19.019 -8.017 -19.947 1.00 95.06 119 ARG A O 1
ATOM 847 N N . LEU A 1 120 ? 16.888 -7.599 -19.387 1.00 95.69 120 LEU A N 1
ATOM 848 C CA . LEU A 1 120 ? 17.225 -6.652 -18.327 1.00 95.69 120 LEU A CA 1
ATOM 849 C C . LEU A 1 120 ? 17.623 -7.396 -17.046 1.00 95.69 120 LEU A C 1
ATOM 851 O O . LEU A 1 120 ? 16.785 -8.028 -16.406 1.00 95.69 120 LEU A O 1
ATOM 855 N N . SER A 1 121 ? 18.890 -7.279 -16.650 1.00 90.94 121 SER A N 1
ATOM 856 C CA . SER A 1 121 ? 19.422 -7.878 -15.417 1.00 90.94 121 SER A CA 1
ATOM 857 C C . SER A 1 121 ? 19.680 -6.864 -14.299 1.00 90.94 121 SER A C 1
ATOM 859 O O . SER A 1 121 ? 20.051 -7.245 -13.192 1.00 90.94 121 SER A O 1
ATOM 861 N N . ARG A 1 122 ? 19.581 -5.560 -14.589 1.00 93.44 122 ARG A N 1
ATOM 862 C CA . ARG A 1 122 ? 19.840 -4.470 -13.634 1.00 93.44 122 ARG A CA 1
ATOM 863 C C . ARG A 1 122 ? 18.957 -3.261 -13.947 1.00 93.44 122 ARG A C 1
ATOM 865 O O . ARG A 1 122 ? 18.696 -3.014 -15.125 1.00 93.44 122 ARG A O 1
ATOM 872 N N . PRO A 1 123 ? 18.534 -2.484 -12.941 1.00 95.06 123 PRO A N 1
ATOM 873 C CA . PRO A 1 123 ? 17.832 -1.228 -13.175 1.00 95.06 123 PRO A CA 1
ATOM 874 C C . PRO A 1 123 ? 18.720 -0.174 -13.868 1.00 95.06 123 PRO A C 1
ATOM 876 O O . PRO A 1 123 ? 19.945 -0.207 -13.717 1.00 95.06 123 PRO A O 1
ATOM 879 N N . PRO A 1 124 ? 18.137 0.791 -14.602 1.00 95.12 124 PRO A N 1
ATOM 880 C CA . PRO A 1 124 ? 18.902 1.851 -15.262 1.00 95.12 124 PRO A CA 1
ATOM 881 C C . PRO A 1 124 ? 19.633 2.775 -14.278 1.00 95.12 124 PRO A C 1
ATOM 883 O O . PRO A 1 124 ? 19.011 3.492 -13.497 1.00 95.12 124 PRO A O 1
ATOM 886 N N . ALA A 1 125 ? 20.961 2.853 -14.380 1.00 91.94 125 ALA A N 1
ATOM 887 C CA . ALA A 1 125 ? 21.814 3.609 -13.450 1.00 91.94 125 ALA A CA 1
ATOM 888 C C . ALA A 1 125 ? 21.562 5.135 -13.406 1.00 91.94 125 ALA A C 1
ATOM 890 O O . ALA A 1 125 ? 22.038 5.821 -12.501 1.00 91.94 125 ALA A O 1
ATOM 891 N N . GLY A 1 126 ? 20.839 5.696 -14.383 1.00 91.00 126 GLY A N 1
ATOM 892 C CA . GLY A 1 126 ? 20.483 7.119 -14.396 1.00 91.00 126 GLY A CA 1
ATOM 893 C C . GLY A 1 126 ? 19.452 7.486 -13.323 1.00 91.00 126 GLY A C 1
ATOM 894 O O . GLY A 1 126 ? 19.599 8.506 -12.646 1.00 91.00 126 GLY A O 1
ATOM 895 N N . SER A 1 127 ? 18.436 6.638 -13.138 1.00 93.88 127 SER A N 1
ATOM 896 C CA . SER A 1 127 ? 17.327 6.846 -12.197 1.00 93.88 127 SER A CA 1
ATOM 897 C C . SER A 1 127 ? 17.374 5.922 -10.980 1.00 93.88 127 SER A C 1
ATOM 899 O O . SER A 1 127 ? 16.610 6.143 -10.043 1.00 93.88 127 SER A O 1
ATOM 901 N N . TRP A 1 128 ? 18.279 4.943 -10.958 1.00 97.31 128 TRP A N 1
ATOM 902 C CA . TRP A 1 128 ? 18.389 3.933 -9.906 1.00 97.31 128 TRP A CA 1
ATOM 903 C C . TRP A 1 128 ? 19.780 3.877 -9.287 1.00 97.31 128 TRP A C 1
ATOM 905 O O . TRP A 1 128 ? 20.786 4.158 -9.941 1.00 97.31 128 TRP A O 1
ATOM 915 N N . GLU A 1 129 ? 19.838 3.454 -8.030 1.00 95.38 129 GLU A N 1
ATOM 916 C CA . GLU A 1 129 ? 21.081 3.234 -7.300 1.00 95.38 129 GLU A CA 1
ATOM 917 C C . GLU A 1 129 ? 20.976 2.051 -6.342 1.00 95.38 129 GLU A C 1
ATOM 919 O O . GLU A 1 129 ? 19.899 1.726 -5.847 1.00 95.38 129 GLU A O 1
ATOM 924 N N . ARG A 1 130 ? 22.114 1.400 -6.078 1.00 94.69 130 ARG A N 1
ATOM 925 C CA . ARG A 1 130 ? 22.207 0.275 -5.142 1.00 94.69 130 ARG A CA 1
ATOM 926 C C . ARG A 1 130 ? 22.714 0.745 -3.779 1.00 94.69 130 ARG A C 1
ATOM 928 O O . ARG A 1 130 ? 23.828 0.411 -3.382 1.00 94.69 130 ARG A O 1
ATOM 935 N N . ARG A 1 131 ? 21.943 1.625 -3.139 1.00 90.62 131 ARG A N 1
ATOM 936 C CA . ARG A 1 131 ? 22.260 2.247 -1.837 1.00 90.62 131 ARG A CA 1
ATOM 937 C C . ARG A 1 131 ? 21.055 2.324 -0.898 1.00 90.62 131 ARG A C 1
ATOM 939 O O . ARG A 1 131 ? 21.163 2.889 0.181 1.00 90.62 131 ARG A O 1
ATOM 946 N N . THR A 1 132 ? 19.911 1.786 -1.309 1.00 85.81 132 THR A N 1
ATOM 947 C CA . THR A 1 132 ? 18.676 1.851 -0.527 1.00 85.81 132 THR A CA 1
ATOM 948 C C . THR A 1 132 ? 18.660 0.724 0.491 1.00 85.81 132 THR A C 1
ATOM 950 O O . THR A 1 132 ? 18.910 -0.424 0.127 1.00 85.81 132 THR A O 1
ATOM 953 N N . THR A 1 133 ? 18.363 1.033 1.748 1.00 83.06 133 THR A N 1
ATOM 954 C CA . THR A 1 133 ? 18.271 0.045 2.827 1.00 83.06 133 THR A CA 1
ATOM 955 C C . THR A 1 133 ? 16.895 0.137 3.482 1.00 83.06 133 THR A C 1
ATOM 957 O O . THR A 1 133 ? 16.358 1.230 3.642 1.00 83.06 133 THR A O 1
ATOM 960 N N . ASP A 1 134 ? 16.326 -1.008 3.866 1.00 73.88 134 ASP A N 1
ATOM 961 C CA . ASP A 1 134 ? 15.019 -1.071 4.549 1.00 73.88 134 ASP A CA 1
ATOM 962 C C . ASP A 1 134 ? 15.118 -0.715 6.040 1.00 73.88 134 ASP A C 1
ATOM 964 O O . ASP A 1 134 ? 14.124 -0.424 6.699 1.00 73.88 134 ASP A O 1
ATOM 968 N N . ALA A 1 135 ? 16.332 -0.769 6.589 1.00 72.06 135 ALA A N 1
ATOM 969 C CA . ALA A 1 135 ? 16.627 -0.468 7.979 1.00 72.06 135 ALA A CA 1
ATOM 970 C C . ALA A 1 135 ? 18.003 0.198 8.097 1.00 72.06 135 ALA A C 1
ATOM 972 O O . ALA A 1 135 ? 18.859 0.067 7.210 1.00 72.06 135 ALA A O 1
ATOM 973 N N . ALA A 1 136 ? 18.229 0.899 9.209 1.00 71.50 136 ALA A N 1
ATOM 974 C CA . ALA A 1 136 ? 19.548 1.415 9.557 1.00 71.50 136 ALA A CA 1
ATOM 975 C C . ALA A 1 136 ? 20.552 0.251 9.657 1.00 71.50 136 ALA A C 1
ATOM 977 O O . ALA A 1 136 ? 20.291 -0.733 10.344 1.00 71.50 136 ALA A O 1
ATOM 978 N N . GLY A 1 137 ? 21.671 0.346 8.933 1.00 76.19 137 GLY A N 1
ATOM 979 C CA . GLY A 1 137 ? 22.680 -0.721 8.862 1.00 76.19 137 GLY A CA 1
ATOM 980 C C . GLY A 1 137 ? 22.291 -1.939 8.010 1.00 76.19 137 GLY A C 1
ATOM 981 O O . GLY A 1 137 ? 23.045 -2.906 7.965 1.00 76.19 137 GLY A O 1
ATOM 982 N N . GLY A 1 138 ? 21.139 -1.913 7.331 1.00 80.31 138 GLY A N 1
ATOM 983 C CA . GLY A 1 138 ? 20.700 -3.002 6.457 1.00 80.31 138 GLY A CA 1
ATOM 984 C C . GLY A 1 138 ? 21.533 -3.136 5.177 1.00 80.31 138 GLY A C 1
ATOM 985 O O . GLY A 1 138 ? 22.207 -2.198 4.745 1.00 80.31 138 GLY A O 1
ATOM 986 N N . ALA A 1 139 ? 21.450 -4.303 4.534 1.00 87.75 139 ALA A N 1
ATOM 987 C CA . ALA A 1 139 ? 22.116 -4.545 3.259 1.00 87.75 139 ALA A CA 1
ATOM 988 C C . ALA A 1 139 ? 21.588 -3.598 2.158 1.00 87.75 139 ALA A C 1
ATOM 990 O O . ALA A 1 139 ? 20.377 -3.375 2.057 1.00 87.75 139 ALA A O 1
ATOM 991 N N . PRO A 1 140 ? 22.466 -3.046 1.298 1.00 92.12 140 PRO A N 1
ATOM 992 C CA . PRO A 1 140 ? 22.041 -2.168 0.220 1.00 92.12 140 PRO A CA 1
ATOM 993 C C . PRO A 1 140 ? 21.334 -2.951 -0.889 1.00 92.12 140 PRO A C 1
ATOM 995 O O . PRO A 1 140 ? 21.850 -3.937 -1.422 1.00 92.12 140 PRO A O 1
ATOM 998 N N . SER A 1 141 ? 20.192 -2.425 -1.308 1.00 93.25 141 SER A N 1
ATOM 999 C CA . SER A 1 141 ? 19.364 -2.906 -2.408 1.00 93.25 141 SER A CA 1
ATOM 1000 C C . SER A 1 141 ? 19.151 -1.804 -3.452 1.00 93.25 141 SER A C 1
ATOM 1002 O O . SER A 1 141 ? 19.638 -0.673 -3.315 1.00 93.25 141 SER A O 1
ATOM 1004 N N . TRP A 1 142 ? 18.463 -2.143 -4.545 1.00 96.06 142 TRP A N 1
ATOM 1005 C CA . TRP A 1 142 ? 18.127 -1.186 -5.595 1.00 96.06 142 TRP A CA 1
ATOM 1006 C C . TRP A 1 142 ? 16.888 -0.368 -5.251 1.00 96.06 142 TRP A C 1
ATOM 1008 O O . TRP A 1 142 ? 15.774 -0.902 -5.222 1.00 96.06 142 TRP A O 1
ATOM 1018 N N . GLY A 1 143 ? 17.076 0.944 -5.139 1.00 96.12 143 GLY A N 1
ATOM 1019 C CA . GLY A 1 143 ? 15.994 1.914 -5.075 1.00 96.12 143 GLY A CA 1
ATOM 1020 C C . GLY A 1 143 ? 16.131 3.004 -6.128 1.00 96.12 143 GLY A C 1
ATOM 1021 O O . GLY A 1 143 ? 17.203 3.267 -6.687 1.00 96.12 143 GLY A O 1
ATOM 1022 N N . MET A 1 144 ? 15.000 3.619 -6.448 1.00 95.81 144 MET A N 1
ATOM 1023 C CA . MET A 1 144 ? 14.955 4.750 -7.363 1.00 95.81 144 MET A CA 1
ATOM 1024 C C . MET A 1 144 ? 15.425 6.019 -6.646 1.00 95.81 144 MET A C 1
ATOM 1026 O O . MET A 1 144 ? 15.046 6.290 -5.508 1.00 95.81 144 MET A O 1
ATOM 1030 N N . ARG A 1 145 ? 16.231 6.832 -7.327 1.00 94.38 145 ARG A N 1
ATOM 1031 C CA . ARG A 1 145 ? 16.792 8.067 -6.771 1.00 94.38 145 ARG A CA 1
ATOM 1032 C C . ARG A 1 145 ? 15.700 9.062 -6.396 1.00 94.38 145 ARG A C 1
ATOM 1034 O O . ARG A 1 145 ? 14.732 9.253 -7.137 1.00 94.38 145 ARG A O 1
ATOM 1041 N N . GLY A 1 146 ? 15.926 9.816 -5.320 1.00 91.25 146 GLY A N 1
ATOM 1042 C CA . GLY A 1 146 ? 14.980 10.828 -4.836 1.00 91.25 146 GLY A CA 1
ATOM 1043 C C . GLY A 1 146 ? 14.600 11.890 -5.879 1.00 91.25 146 GLY A C 1
ATOM 1044 O O . GLY A 1 146 ? 13.453 12.328 -5.923 1.00 91.25 146 GLY A O 1
ATOM 1045 N N . THR A 1 147 ? 15.518 12.288 -6.768 1.00 91.94 147 THR A N 1
ATOM 1046 C CA . THR A 1 147 ? 15.222 13.216 -7.881 1.00 91.94 147 THR A CA 1
ATOM 1047 C C . THR A 1 147 ? 14.198 12.643 -8.858 1.00 91.94 147 THR A C 1
ATOM 1049 O O . THR A 1 147 ? 13.291 13.357 -9.291 1.00 91.94 147 THR A O 1
ATOM 1052 N N . ALA A 1 148 ? 14.314 11.355 -9.175 1.00 93.56 148 ALA A N 1
ATOM 1053 C CA . ALA A 1 148 ? 13.422 10.662 -10.087 1.00 93.56 148 ALA A CA 1
ATOM 1054 C C . ALA A 1 148 ? 12.063 10.368 -9.419 1.00 93.56 148 ALA A C 1
ATOM 1056 O O . ALA A 1 148 ? 11.021 10.597 -10.031 1.00 93.56 148 ALA A O 1
ATOM 1057 N N . LEU A 1 149 ? 12.049 9.993 -8.133 1.00 94.44 149 LEU A N 1
ATOM 1058 C CA . LEU A 1 149 ? 10.815 9.852 -7.344 1.00 94.44 149 LEU A CA 1
ATOM 1059 C C . LEU A 1 149 ? 10.052 11.179 -7.221 1.00 94.44 149 LEU A C 1
ATOM 1061 O O . LEU A 1 149 ? 8.841 11.219 -7.441 1.00 94.44 149 LEU A O 1
ATOM 1065 N N . ARG A 1 150 ? 10.747 12.297 -6.957 1.00 91.25 150 ARG A N 1
ATOM 1066 C CA . ARG A 1 150 ? 10.133 13.638 -6.979 1.00 91.25 150 ARG A CA 1
ATOM 1067 C C . ARG A 1 150 ? 9.550 13.970 -8.347 1.00 91.25 150 ARG A C 1
ATOM 1069 O O . ARG A 1 150 ? 8.496 14.596 -8.413 1.00 91.25 150 ARG A O 1
ATOM 1076 N N . ALA A 1 151 ? 10.211 13.557 -9.428 1.00 90.81 151 ALA A N 1
ATOM 1077 C CA . ALA A 1 151 ? 9.698 13.764 -10.775 1.00 90.81 151 ALA A CA 1
ATOM 1078 C C . ALA A 1 151 ? 8.396 13.001 -11.034 1.00 90.81 151 ALA A C 1
ATOM 1080 O O . ALA A 1 151 ? 7.462 13.596 -11.567 1.00 90.81 151 ALA A O 1
ATOM 1081 N N . LEU A 1 152 ? 8.303 11.743 -10.590 1.00 92.25 152 LEU A N 1
ATOM 1082 C CA . LEU A 1 152 ? 7.059 10.972 -10.638 1.00 92.25 152 LEU A CA 1
ATOM 1083 C C . LEU A 1 152 ? 5.965 11.620 -9.779 1.00 92.25 152 LEU A C 1
ATOM 1085 O O . LEU A 1 152 ? 4.843 11.814 -10.247 1.00 92.25 152 LEU A O 1
ATOM 1089 N N . ARG A 1 153 ? 6.296 12.025 -8.546 1.00 90.62 153 ARG A N 1
ATOM 1090 C CA . ARG A 1 153 ? 5.339 12.600 -7.585 1.00 90.62 153 ARG A CA 1
ATOM 1091 C C . ARG A 1 153 ? 4.673 13.891 -8.073 1.00 90.62 153 ARG A C 1
ATOM 1093 O O . ARG A 1 153 ? 3.541 14.148 -7.676 1.00 90.62 153 ARG A O 1
ATOM 1100 N N . ARG A 1 154 ? 5.312 14.658 -8.970 1.00 86.44 154 ARG A N 1
ATOM 1101 C CA . ARG A 1 154 ? 4.689 15.827 -9.629 1.00 86.44 154 ARG A CA 1
ATOM 1102 C C . ARG A 1 154 ? 3.426 15.480 -10.422 1.00 86.44 154 ARG A C 1
ATOM 1104 O O . ARG A 1 154 ? 2.714 16.380 -10.833 1.00 86.44 154 ARG A O 1
ATOM 1111 N N . GLY A 1 155 ? 3.146 14.201 -10.676 1.00 80.00 155 GLY A N 1
ATOM 1112 C CA . GLY A 1 155 ? 1.834 13.783 -11.159 1.00 80.00 155 GLY A CA 1
ATOM 1113 C C . GLY A 1 155 ? 1.527 14.144 -12.603 1.00 80.00 155 GLY A C 1
ATOM 1114 O O . GLY A 1 155 ? 0.373 14.067 -13.007 1.00 80.00 155 GLY A O 1
ATOM 1115 N N . THR A 1 156 ? 2.529 14.496 -13.407 1.00 89.62 156 THR A N 1
ATOM 1116 C CA . THR A 1 156 ? 2.337 14.772 -14.838 1.00 89.62 156 THR A CA 1
ATOM 1117 C C . THR A 1 156 ? 2.069 13.500 -15.650 1.00 89.62 156 THR A C 1
ATOM 1119 O O . THR A 1 156 ? 1.512 13.570 -16.743 1.00 89.62 156 THR A O 1
ATOM 1122 N N . LEU A 1 157 ? 2.422 12.328 -15.110 1.00 94.88 157 LEU A N 1
ATOM 1123 C CA . LEU A 1 157 ? 2.203 11.027 -15.736 1.00 94.88 157 LEU A CA 1
ATOM 1124 C C . LEU A 1 157 ? 0.733 10.595 -15.629 1.00 94.88 157 LEU A C 1
ATOM 1126 O O . LEU A 1 157 ? 0.227 10.363 -14.529 1.00 94.88 157 LEU A O 1
ATOM 1130 N N . GLY A 1 158 ? 0.073 10.395 -16.775 1.00 96.94 158 GLY A N 1
ATOM 1131 C CA . GLY A 1 158 ? -1.324 9.945 -16.838 1.00 96.94 158 GLY A CA 1
ATOM 1132 C C . GLY A 1 158 ? -1.585 8.647 -16.065 1.00 96.94 158 GLY A C 1
ATOM 1133 O O . GLY A 1 158 ? -2.553 8.570 -15.317 1.00 96.94 158 GLY A O 1
ATOM 1134 N N . ALA A 1 159 ? -0.675 7.671 -16.146 1.00 97.69 159 ALA A N 1
ATOM 1135 C CA . ALA A 1 159 ? -0.795 6.407 -15.416 1.00 97.69 159 ALA A CA 1
ATOM 1136 C C . ALA A 1 159 ? -0.768 6.584 -13.882 1.00 97.69 159 ALA A C 1
ATOM 1138 O O . ALA A 1 159 ? -1.508 5.915 -13.165 1.00 97.69 159 ALA A O 1
ATOM 1139 N N . LEU A 1 160 ? 0.023 7.528 -13.357 1.00 96.88 160 LEU A N 1
ATOM 1140 C CA . LEU A 1 160 ? 0.032 7.831 -11.921 1.00 96.88 160 LEU A CA 1
ATOM 1141 C C . LEU A 1 160 ? -1.271 8.517 -11.493 1.00 96.88 160 LEU A C 1
ATOM 1143 O O . LEU A 1 160 ? -1.840 8.176 -10.457 1.00 96.88 160 LEU A O 1
ATOM 1147 N N . ARG A 1 161 ? -1.780 9.441 -12.318 1.00 97.38 161 ARG A N 1
ATOM 1148 C CA . ARG A 1 161 ? -3.076 10.097 -12.086 1.00 97.38 161 ARG A CA 1
ATOM 1149 C C . ARG A 1 161 ? -4.242 9.113 -12.141 1.00 97.38 161 ARG A C 1
ATOM 1151 O O . ARG A 1 161 ? -5.213 9.295 -11.410 1.00 97.38 161 ARG A O 1
ATOM 1158 N N . GLU A 1 162 ? -4.149 8.079 -12.970 1.00 98.06 162 GLU A N 1
ATOM 1159 C CA . GLU A 1 162 ? -5.142 7.007 -13.029 1.00 98.06 162 GLU A CA 1
ATOM 1160 C C . GLU A 1 162 ? -5.186 6.221 -11.716 1.00 98.06 162 GLU A C 1
ATOM 1162 O O . GLU A 1 162 ? -6.262 6.065 -11.143 1.00 98.06 162 GLU A O 1
ATOM 1167 N N . VAL A 1 163 ? -4.032 5.828 -11.163 1.00 97.94 163 VAL A N 1
ATOM 1168 C CA . VAL A 1 163 ? -3.963 5.205 -9.826 1.00 97.94 163 VAL A CA 1
ATOM 1169 C C . VAL A 1 163 ? -4.612 6.101 -8.769 1.00 97.94 163 VAL A C 1
ATOM 1171 O O . VAL A 1 163 ? -5.433 5.632 -7.977 1.00 97.94 163 VAL A O 1
ATOM 1174 N N . GLY A 1 164 ? -4.302 7.401 -8.783 1.00 97.31 164 GLY A N 1
ATOM 1175 C CA . GLY A 1 164 ? -4.893 8.351 -7.843 1.00 97.31 164 GLY A CA 1
ATOM 1176 C C . GLY A 1 164 ? -6.407 8.514 -8.000 1.00 97.31 164 GLY A C 1
ATOM 1177 O O . GLY A 1 164 ? -7.129 8.616 -7.005 1.00 97.31 164 GLY A O 1
ATOM 1178 N N . ALA A 1 165 ? -6.915 8.475 -9.233 1.00 97.50 165 ALA A N 1
ATOM 1179 C CA . ALA A 1 165 ? -8.347 8.503 -9.508 1.00 97.50 165 ALA A CA 1
ATOM 1180 C C . ALA A 1 165 ? -9.058 7.243 -8.995 1.00 97.50 165 ALA A C 1
ATOM 1182 O O . ALA A 1 165 ? -10.100 7.358 -8.346 1.00 97.50 165 ALA A O 1
ATOM 1183 N N . ARG A 1 166 ? -8.465 6.058 -9.197 1.00 97.94 166 ARG A N 1
ATOM 1184 C CA . ARG A 1 166 ? -9.000 4.786 -8.683 1.00 97.94 166 ARG A CA 1
ATOM 1185 C C . ARG A 1 166 ? -9.015 4.743 -7.161 1.00 97.94 166 ARG A C 1
ATOM 1187 O O . ARG A 1 166 ? -10.036 4.383 -6.587 1.00 97.94 166 ARG A O 1
ATOM 1194 N N . LEU A 1 167 ? -7.941 5.175 -6.497 1.00 97.69 167 LEU A N 1
ATOM 1195 C CA . LEU A 1 167 ? -7.897 5.280 -5.032 1.00 97.69 167 LEU A CA 1
ATOM 1196 C C . LEU A 1 167 ? -8.985 6.216 -4.491 1.00 97.69 167 LEU A C 1
ATOM 1198 O O . LEU A 1 167 ? -9.685 5.868 -3.541 1.00 97.69 167 LEU A O 1
ATOM 1202 N N . ALA A 1 168 ? -9.168 7.383 -5.112 1.00 96.31 168 ALA A N 1
ATOM 1203 C CA . ALA A 1 168 ? -10.207 8.322 -4.705 1.00 96.31 168 ALA A CA 1
ATOM 1204 C C . ALA A 1 168 ? -11.628 7.773 -4.918 1.00 96.31 168 ALA A C 1
ATOM 1206 O O . ALA A 1 168 ? -12.508 8.026 -4.098 1.00 96.31 168 ALA A O 1
ATOM 1207 N N . ALA A 1 169 ? -11.856 7.024 -6.000 1.00 96.00 169 ALA A N 1
ATOM 1208 C CA . ALA A 1 169 ? -13.126 6.344 -6.243 1.00 96.00 169 ALA A CA 1
ATOM 1209 C C . ALA A 1 169 ? -13.346 5.168 -5.275 1.00 96.00 169 ALA A C 1
ATOM 1211 O O . ALA A 1 169 ? -14.481 4.878 -4.900 1.00 96.00 169 ALA A O 1
ATOM 1212 N N . LEU A 1 170 ? -12.267 4.501 -4.855 1.00 96.06 170 LEU A N 1
ATOM 1213 C CA . LEU A 1 170 ? -12.310 3.383 -3.917 1.00 96.06 170 LEU A CA 1
ATOM 1214 C C . LEU A 1 170 ? -12.644 3.836 -2.486 1.00 96.06 170 LEU A C 1
ATOM 1216 O O . LEU A 1 170 ? -13.403 3.152 -1.794 1.00 96.06 170 LEU A O 1
ATOM 1220 N N . TYR A 1 171 ? -12.152 5.012 -2.085 1.00 96.38 171 TYR A N 1
ATOM 1221 C CA . TYR A 1 171 ? -12.361 5.614 -0.763 1.00 96.38 171 TYR A CA 1
ATOM 1222 C C . TYR A 1 171 ? -13.070 6.978 -0.853 1.00 96.38 171 TYR A C 1
ATOM 1224 O O . TYR A 1 171 ? -12.475 8.011 -0.536 1.00 96.38 171 TYR A O 1
ATOM 1232 N N . PRO A 1 172 ? -14.357 7.012 -1.254 1.00 93.50 172 PRO A N 1
ATOM 1233 C CA . PRO A 1 172 ? -15.080 8.265 -1.479 1.00 93.50 172 PRO A CA 1
ATOM 1234 C C . PRO A 1 172 ? -15.286 9.082 -0.195 1.00 93.50 172 PRO A C 1
ATOM 1236 O O . PRO A 1 172 ? -15.371 10.307 -0.254 1.00 93.50 172 PRO A O 1
ATOM 1239 N N . ASP A 1 173 ? -15.318 8.423 0.966 1.00 92.88 173 ASP A N 1
ATOM 1240 C CA . ASP A 1 173 ? -15.494 9.055 2.278 1.00 92.88 173 ASP A CA 1
ATOM 1241 C C . ASP A 1 173 ? -14.203 9.677 2.844 1.00 92.88 173 ASP A C 1
ATOM 1243 O O . ASP A 1 173 ? -14.232 10.296 3.911 1.00 92.88 173 ASP A O 1
ATOM 1247 N N . ALA A 1 174 ? -13.081 9.563 2.124 1.00 95.81 174 ALA A N 1
ATOM 1248 C CA . ALA A 1 174 ? -11.792 10.115 2.519 1.00 95.81 174 ALA A CA 1
ATOM 1249 C C . ALA A 1 174 ? -11.232 11.103 1.481 1.00 95.81 174 ALA A C 1
ATOM 1251 O O . ALA A 1 174 ? -11.524 11.068 0.279 1.00 95.81 174 ALA A O 1
ATOM 1252 N N . HIS A 1 175 ? -10.395 12.014 1.960 1.00 96.06 175 HIS A N 1
ATOM 1253 C CA . HIS A 1 175 ? -9.381 12.664 1.146 1.00 96.06 175 HIS A CA 1
ATOM 1254 C C . HIS A 1 175 ? -8.159 11.749 1.109 1.00 96.06 175 HIS A C 1
ATOM 1256 O O . HIS A 1 175 ? -7.555 11.491 2.145 1.00 96.06 175 HIS A O 1
ATOM 1262 N N . VAL A 1 176 ? -7.803 11.250 -0.076 1.00 97.06 176 VAL A N 1
ATOM 1263 C CA . VAL A 1 176 ? -6.588 10.446 -0.256 1.00 97.06 176 VAL A CA 1
ATOM 1264 C C . VAL A 1 176 ? -5.430 11.392 -0.560 1.00 97.06 176 VAL A C 1
ATOM 1266 O O . VAL A 1 176 ? -5.406 12.043 -1.609 1.00 97.06 176 VAL A O 1
ATOM 1269 N N . ALA A 1 177 ? -4.500 11.497 0.380 1.00 96.88 177 ALA A N 1
ATOM 1270 C CA . ALA A 1 177 ? -3.360 12.398 0.324 1.00 96.88 177 ALA A CA 1
ATOM 1271 C C . ALA A 1 177 ? -2.040 11.627 0.383 1.00 96.88 177 ALA A C 1
ATOM 1273 O O . ALA A 1 177 ? -1.984 10.494 0.865 1.00 96.88 177 ALA A O 1
ATOM 1274 N N . TRP A 1 178 ? -0.969 12.262 -0.087 1.00 95.75 178 TRP A N 1
ATOM 1275 C CA . TRP A 1 178 ? 0.384 11.823 0.243 1.00 95.75 178 TRP A CA 1
ATOM 1276 C C . TRP A 1 178 ? 0.599 11.902 1.755 1.00 95.75 178 TRP A C 1
ATOM 1278 O O . TRP A 1 178 ? 0.130 12.851 2.388 1.00 95.75 178 TRP A O 1
ATOM 1288 N N . LEU A 1 179 ? 1.347 10.950 2.314 1.00 95.31 179 LEU A N 1
ATOM 1289 C CA . LEU A 1 179 ? 1.815 11.047 3.694 1.00 95.31 179 LEU A CA 1
ATOM 1290 C C . LEU A 1 179 ? 2.644 12.344 3.865 1.00 95.31 179 LEU A C 1
ATOM 1292 O O . LEU A 1 179 ? 3.564 12.574 3.071 1.00 95.31 179 LEU A O 1
ATOM 1296 N N . PRO A 1 180 ? 2.331 13.223 4.837 1.00 93.25 180 PRO A N 1
ATOM 1297 C CA . PRO A 1 180 ? 3.058 14.475 5.033 1.00 93.25 180 PRO A CA 1
ATOM 1298 C C . PRO A 1 180 ? 4.345 14.232 5.833 1.00 93.25 180 PRO A C 1
ATOM 1300 O O . PRO A 1 180 ? 4.438 14.567 7.011 1.00 93.25 180 PRO A O 1
ATOM 1303 N N . SER A 1 181 ? 5.346 13.648 5.174 1.00 90.31 181 SER A N 1
ATOM 1304 C CA . SER A 1 181 ? 6.631 13.240 5.766 1.00 90.31 181 SER A CA 1
ATOM 1305 C C . SER A 1 181 ? 7.296 14.351 6.577 1.00 90.31 181 SER A C 1
ATOM 1307 O O . SER A 1 181 ? 7.706 14.114 7.707 1.00 90.31 181 SER A O 1
ATOM 1309 N N . ASP A 1 182 ? 7.309 15.580 6.053 1.00 89.44 182 ASP A N 1
ATOM 1310 C CA . ASP A 1 182 ? 7.933 16.734 6.715 1.00 89.44 182 ASP A CA 1
ATOM 1311 C C . ASP A 1 182 ? 7.276 17.061 8.069 1.00 89.44 182 ASP A C 1
ATOM 1313 O O . ASP A 1 182 ? 7.954 17.470 9.013 1.00 89.44 182 ASP A O 1
ATOM 1317 N N . ALA A 1 183 ? 5.959 16.848 8.180 1.00 91.44 183 ALA A N 1
ATOM 1318 C CA . ALA A 1 183 ? 5.204 17.064 9.412 1.00 91.44 183 ALA A CA 1
ATOM 1319 C C . ALA A 1 183 ? 5.411 15.941 10.438 1.00 91.44 183 ALA A C 1
ATOM 1321 O O . ALA A 1 183 ? 5.236 16.175 11.629 1.00 91.44 183 ALA A O 1
ATOM 1322 N N . ILE A 1 184 ? 5.782 14.740 9.992 1.00 91.50 184 ILE A N 1
ATOM 1323 C CA . ILE A 1 184 ? 6.081 13.598 10.868 1.00 91.50 184 ILE A CA 1
ATOM 1324 C C . ILE A 1 184 ? 7.538 13.656 11.340 1.00 91.50 184 ILE A C 1
ATOM 1326 O O . ILE A 1 184 ? 7.831 13.411 12.504 1.00 91.50 184 ILE A O 1
ATOM 1330 N N . GLN A 1 185 ? 8.457 14.033 10.452 1.00 86.19 185 GLN A N 1
ATOM 1331 C CA . GLN A 1 185 ? 9.900 14.005 10.707 1.00 86.19 185 GLN A CA 1
ATOM 1332 C C . GLN A 1 185 ? 10.443 15.313 11.313 1.00 86.19 185 GLN A C 1
ATOM 1334 O O . GLN A 1 185 ? 11.622 15.391 11.645 1.00 86.19 185 GLN A O 1
ATOM 1339 N N . GLY A 1 186 ? 9.603 16.339 11.502 1.00 67.06 186 GLY A N 1
ATOM 1340 C CA . GLY A 1 186 ? 9.953 17.516 12.309 1.00 67.06 186 GLY A CA 1
ATOM 1341 C C . GLY A 1 186 ? 10.670 18.657 11.578 1.00 67.06 186 GLY A C 1
ATOM 1342 O O . GLY A 1 186 ? 11.333 19.461 12.225 1.00 67.06 186 GLY A O 1
ATOM 1343 N N . GLY A 1 187 ? 10.534 18.783 10.254 1.00 50.59 187 GLY A N 1
ATOM 1344 C CA . GLY A 1 187 ? 10.893 20.015 9.531 1.00 50.59 187 GLY A CA 1
ATOM 1345 C C . GLY A 1 187 ? 12.371 20.446 9.531 1.00 50.59 187 GLY A C 1
ATOM 1346 O O . GLY A 1 187 ? 12.666 21.527 9.018 1.00 50.59 187 GLY A O 1
ATOM 1347 N N . ALA A 1 188 ? 13.317 19.639 10.022 1.00 40.22 188 ALA A N 1
ATOM 1348 C CA . ALA A 1 188 ? 14.722 19.823 9.663 1.00 40.22 188 ALA A CA 1
ATOM 1349 C C . ALA A 1 188 ? 14.822 19.602 8.148 1.00 40.22 188 ALA A C 1
ATOM 1351 O O . ALA A 1 188 ? 14.602 18.488 7.679 1.00 40.22 188 ALA A O 1
ATOM 1352 N N . GLY A 1 189 ? 15.025 20.689 7.392 1.00 34.19 189 GLY A N 1
ATOM 1353 C CA . GLY A 1 189 ? 14.881 20.744 5.938 1.00 34.19 189 GLY A CA 1
ATOM 1354 C C . GLY A 1 189 ? 15.321 19.458 5.247 1.00 34.19 189 GLY A C 1
ATOM 1355 O O . GLY A 1 189 ? 16.473 19.054 5.380 1.00 34.19 189 GLY A O 1
ATOM 1356 N N . GLY A 1 190 ? 14.382 18.826 4.538 1.00 30.23 190 GLY A N 1
ATOM 1357 C CA . GLY A 1 190 ? 14.554 17.539 3.880 1.00 30.23 190 GLY A CA 1
ATOM 1358 C C . GLY A 1 190 ? 15.708 17.526 2.880 1.00 30.23 190 GLY A C 1
ATOM 1359 O O . GLY A 1 190 ? 15.513 17.614 1.668 1.00 30.23 190 GLY A O 1
ATOM 1360 N N . ALA A 1 191 ? 16.921 17.317 3.376 1.00 29.95 191 ALA A N 1
ATOM 1361 C CA . ALA A 1 191 ? 17.808 16.375 2.738 1.00 29.95 191 ALA A CA 1
ATOM 1362 C C . ALA A 1 191 ? 17.105 15.022 2.861 1.00 29.95 191 ALA A C 1
ATOM 1364 O O . ALA A 1 191 ? 16.839 14.562 3.968 1.00 29.95 191 ALA A O 1
ATOM 1365 N N . LEU A 1 192 ? 16.750 14.407 1.727 1.00 36.25 192 LEU A N 1
ATOM 1366 C CA . LEU A 1 192 ? 16.434 12.984 1.724 1.00 36.25 192 LEU A CA 1
ATOM 1367 C C . LEU A 1 192 ? 17.611 12.270 2.373 1.00 36.25 192 LEU A C 1
ATOM 1369 O O . LEU A 1 192 ? 18.644 12.069 1.735 1.00 36.25 192 LEU A O 1
ATOM 1373 N N . VAL A 1 193 ? 17.433 11.855 3.615 1.00 31.61 193 VAL A N 1
ATOM 1374 C CA . VAL A 1 193 ? 18.223 10.775 4.163 1.00 31.61 193 VAL A CA 1
ATOM 1375 C C . VAL A 1 193 ? 17.551 9.509 3.641 1.00 31.61 193 VAL A C 1
ATOM 1377 O O . VAL A 1 193 ? 16.831 8.828 4.353 1.00 31.61 193 VAL A O 1
ATOM 1380 N N . SER A 1 194 ? 17.804 9.183 2.362 1.00 33.09 194 SER A N 1
ATOM 1381 C CA . SER A 1 194 ? 18.110 7.776 2.077 1.00 33.09 194 SER A CA 1
ATOM 1382 C C . SER A 1 194 ? 19.160 7.418 3.112 1.00 33.09 194 SER A C 1
ATOM 1384 O O . SER A 1 194 ? 20.111 8.198 3.223 1.00 33.09 194 SER A O 1
ATOM 1386 N N . ALA A 1 195 ? 18.953 6.355 3.891 1.00 31.30 195 ALA A N 1
ATOM 1387 C CA . ALA A 1 195 ? 19.901 5.887 4.899 1.00 31.30 195 ALA A CA 1
ATOM 1388 C C . ALA A 1 195 ? 21.344 6.267 4.502 1.00 31.30 195 ALA A C 1
ATOM 1390 O O . ALA A 1 195 ? 21.831 5.876 3.441 1.00 31.30 195 ALA A O 1
ATOM 1391 N N . ALA A 1 196 ? 21.886 7.204 5.284 1.00 29.86 196 ALA A N 1
ATOM 1392 C CA . ALA A 1 196 ? 22.992 8.123 5.025 1.00 29.86 196 ALA A CA 1
ATOM 1393 C C . ALA A 1 196 ? 23.858 7.910 3.763 1.00 29.86 196 ALA A C 1
ATOM 1395 O O . ALA A 1 196 ? 24.628 6.961 3.631 1.00 29.86 196 ALA A O 1
ATOM 1396 N N . ALA A 1 197 ? 23.885 8.941 2.915 1.00 30.62 197 ALA A N 1
ATOM 1397 C CA . ALA A 1 197 ? 25.068 9.279 2.138 1.00 30.62 197 ALA A CA 1
ATOM 1398 C C . ALA A 1 197 ? 26.208 9.700 3.091 1.00 30.62 197 ALA A C 1
ATOM 1400 O O . ALA A 1 197 ? 26.115 10.731 3.753 1.00 30.62 197 ALA A O 1
ATOM 1401 N N . HIS A 1 198 ? 27.298 8.935 3.150 1.00 27.12 198 HIS A N 1
ATOM 1402 C CA . HIS A 1 198 ? 28.614 9.456 3.535 1.00 27.12 198 HIS A CA 1
ATOM 1403 C C . HIS A 1 198 ? 29.421 9.684 2.251 1.00 27.12 198 HIS A C 1
ATOM 1405 O O . HIS A 1 198 ? 29.809 8.739 1.563 1.00 27.12 198 HIS A O 1
ATOM 1411 N N . GLY A 1 199 ? 29.596 10.955 1.878 1.00 25.39 199 GLY A N 1
ATOM 1412 C CA . GLY A 1 199 ? 30.669 11.388 0.980 1.00 25.39 199 GLY A CA 1
ATOM 1413 C C . GLY A 1 199 ? 31.956 11.460 1.801 1.00 25.39 199 GLY A C 1
ATOM 1414 O O . GLY A 1 199 ? 31.929 12.026 2.888 1.00 25.39 199 GLY A O 1
ATOM 1415 N N . GLY A 1 200 ? 33.011 10.794 1.335 1.00 24.27 200 GLY A N 1
ATOM 1416 C CA . GLY A 1 200 ? 34.147 10.389 2.164 1.00 24.27 200 GLY A CA 1
ATOM 1417 C C . GLY A 1 200 ? 35.219 11.440 2.448 1.00 24.27 200 GLY A C 1
ATOM 1418 O O . GLY A 1 200 ? 35.242 12.504 1.836 1.00 24.27 200 GLY A O 1
ATOM 1419 N N . ASP A 1 201 ? 36.128 11.051 3.342 1.00 23.52 201 ASP A N 1
ATOM 1420 C CA . ASP A 1 201 ? 37.580 11.136 3.152 1.00 23.52 201 ASP A CA 1
ATOM 1421 C C . ASP A 1 201 ? 38.262 10.038 4.002 1.00 23.52 201 ASP A C 1
ATOM 1423 O O . ASP A 1 201 ? 37.661 9.512 4.942 1.00 23.52 201 ASP A O 1
ATOM 1427 N N . ASP A 1 202 ? 39.466 9.646 3.603 1.00 30.00 202 ASP A N 1
ATOM 1428 C CA . ASP A 1 202 ? 40.215 8.458 4.020 1.00 30.00 202 ASP A CA 1
ATOM 1429 C C . ASP A 1 202 ? 40.506 8.340 5.532 1.00 30.00 202 ASP A C 1
ATOM 1431 O O . ASP A 1 202 ? 40.931 9.289 6.188 1.00 30.00 202 ASP A O 1
ATOM 1435 N N . GLY A 1 203 ? 40.393 7.122 6.079 1.00 22.50 203 GLY A N 1
ATOM 1436 C CA . GLY A 1 203 ? 40.916 6.810 7.413 1.00 22.50 203 GLY A CA 1
ATOM 1437 C C . GLY A 1 203 ? 40.345 5.534 8.021 1.00 22.50 203 GLY A C 1
ATOM 1438 O O . GLY A 1 203 ? 39.257 5.532 8.584 1.00 22.50 203 GLY A O 1
ATOM 1439 N N . ALA A 1 204 ? 41.096 4.440 7.921 1.00 32.12 204 ALA A N 1
ATOM 1440 C CA . ALA A 1 204 ? 40.802 3.191 8.605 1.00 32.12 204 ALA A CA 1
ATOM 1441 C C . ALA A 1 204 ? 40.789 3.369 10.132 1.00 32.12 204 ALA A C 1
ATOM 1443 O O . ALA A 1 204 ? 41.802 3.772 10.696 1.00 32.12 204 ALA A O 1
ATOM 1444 N N . THR A 1 205 ? 39.709 2.948 10.788 1.00 23.45 205 THR A N 1
ATOM 1445 C CA . THR A 1 205 ? 39.756 2.344 12.127 1.00 23.45 205 THR A CA 1
ATOM 1446 C C . THR A 1 205 ? 38.600 1.358 12.290 1.00 23.45 205 THR A C 1
ATOM 1448 O O . THR A 1 205 ? 37.430 1.722 12.381 1.00 23.45 205 THR A O 1
ATOM 1451 N N . GLU A 1 206 ? 38.950 0.071 12.318 1.00 28.94 206 GLU A N 1
ATOM 1452 C CA . GLU A 1 206 ? 38.098 -0.993 12.842 1.00 28.94 206 GLU A CA 1
ATOM 1453 C C . GLU A 1 206 ? 37.691 -0.651 14.278 1.00 28.94 206 GLU A C 1
ATOM 1455 O O . GLU A 1 206 ? 38.544 -0.470 15.145 1.00 28.94 206 GLU A O 1
ATOM 1460 N N . THR A 1 207 ? 36.390 -0.611 14.553 1.00 23.36 207 THR A N 1
ATOM 1461 C CA . THR A 1 207 ? 35.877 -0.833 15.908 1.00 23.36 207 THR A CA 1
ATOM 1462 C C . THR A 1 207 ? 34.694 -1.788 15.832 1.00 23.36 207 THR A C 1
ATOM 1464 O O . THR A 1 207 ? 33.625 -1.477 15.312 1.00 23.36 207 THR A O 1
ATOM 1467 N N . CYS A 1 208 ? 34.959 -3.004 16.302 1.00 21.50 208 CYS A N 1
ATOM 1468 C CA . CYS A 1 208 ? 34.004 -4.074 16.532 1.00 21.50 208 CYS A CA 1
ATOM 1469 C C . CYS A 1 208 ? 33.010 -3.628 17.617 1.00 21.50 208 CYS A C 1
ATOM 1471 O O . CYS A 1 208 ? 33.442 -3.224 18.698 1.00 21.50 208 CYS A O 1
ATOM 1473 N N . TRP A 1 209 ? 31.707 -3.698 17.339 1.00 22.72 209 TRP A N 1
ATOM 1474 C CA . TRP A 1 209 ? 30.654 -3.521 18.344 1.00 22.72 209 TRP A CA 1
ATOM 1475 C C . TRP A 1 209 ? 29.837 -4.811 18.466 1.00 22.72 209 TRP A C 1
ATOM 1477 O O . TRP A 1 209 ? 29.618 -5.472 17.449 1.00 22.72 209 TRP A O 1
ATOM 1487 N N . PRO A 1 210 ? 29.431 -5.200 19.689 1.00 24.23 210 PRO A N 1
ATOM 1488 C CA . PRO A 1 210 ? 28.927 -6.537 19.954 1.00 24.23 210 PRO A CA 1
ATOM 1489 C C . PRO A 1 210 ? 27.538 -6.755 19.356 1.00 24.23 210 PRO A C 1
ATOM 1491 O O . PRO A 1 210 ? 26.645 -5.915 19.471 1.00 24.23 210 PRO A O 1
ATOM 1494 N N . GLU A 1 211 ? 27.370 -7.932 18.760 1.00 27.38 211 GLU A N 1
ATOM 1495 C CA . GLU A 1 211 ? 26.086 -8.552 18.466 1.00 27.38 211 GLU A CA 1
ATOM 1496 C C . GLU A 1 211 ? 25.316 -8.752 19.777 1.00 27.38 211 GLU A C 1
ATOM 1498 O O . GLU A 1 211 ? 25.714 -9.590 20.576 1.00 27.38 211 GLU A O 1
ATOM 1503 N N . GLU A 1 212 ? 24.236 -7.997 20.007 1.00 24.25 212 GLU A N 1
ATOM 1504 C CA . GLU A 1 212 ? 23.040 -8.484 20.712 1.00 24.25 212 GLU A CA 1
ATOM 1505 C C . GLU A 1 212 ? 21.877 -7.466 20.688 1.00 24.25 212 GLU A C 1
ATOM 1507 O O . GLU A 1 212 ? 21.982 -6.326 21.130 1.00 24.25 212 GLU A O 1
ATOM 1512 N N . CYS A 1 213 ? 20.736 -7.957 20.194 1.00 25.20 213 CYS A N 1
ATOM 1513 C CA . CYS A 1 213 ? 19.366 -7.628 20.599 1.00 25.20 213 CYS A CA 1
ATOM 1514 C C . CYS A 1 213 ? 18.854 -6.176 20.495 1.00 25.20 213 CYS A C 1
ATOM 1516 O O . CYS A 1 213 ? 18.847 -5.423 21.464 1.00 25.20 213 CYS A O 1
ATOM 1518 N N . ASN A 1 214 ? 18.168 -5.871 19.384 1.00 28.75 214 ASN A N 1
ATOM 1519 C CA . ASN A 1 214 ? 16.952 -5.049 19.455 1.00 28.75 214 ASN A CA 1
ATOM 1520 C C . ASN A 1 214 ? 15.887 -5.512 18.441 1.00 28.75 214 ASN A C 1
ATOM 1522 O O . ASN A 1 214 ? 15.479 -4.797 17.530 1.00 28.75 214 ASN A O 1
ATOM 1526 N N . GLN A 1 215 ? 15.464 -6.769 18.586 1.00 31.69 215 GLN A N 1
ATOM 1527 C CA . GLN A 1 215 ? 14.238 -7.302 17.993 1.00 31.69 215 GLN A CA 1
ATOM 1528 C C . GLN A 1 215 ? 13.216 -7.425 19.119 1.00 31.69 215 GLN A C 1
ATOM 1530 O O . GLN A 1 215 ? 13.189 -8.413 19.844 1.00 31.69 215 GLN A O 1
ATOM 1535 N N . GLY A 1 216 ? 12.409 -6.383 19.307 1.00 27.83 216 GLY A N 1
ATOM 1536 C CA . GLY A 1 216 ? 11.348 -6.409 20.304 1.00 27.83 216 GLY A CA 1
ATOM 1537 C C . GLY A 1 216 ? 10.891 -5.033 20.770 1.00 27.83 216 GLY A C 1
ATOM 1538 O O . GLY A 1 216 ? 11.451 -4.461 21.692 1.00 27.83 216 GLY A O 1
ATOM 1539 N N . ASN A 1 217 ? 9.732 -4.619 20.259 1.00 35.84 217 ASN A N 1
ATOM 1540 C CA . ASN A 1 217 ? 8.683 -4.065 21.114 1.00 35.84 217 ASN A CA 1
ATOM 1541 C C . ASN A 1 217 ? 8.845 -2.607 21.613 1.00 35.84 217 ASN A C 1
ATOM 1543 O O . ASN A 1 217 ? 8.741 -2.325 22.808 1.00 35.84 217 ASN A O 1
ATOM 1547 N N . ALA A 1 218 ? 8.936 -1.642 20.688 1.00 31.58 218 ALA A N 1
ATOM 1548 C CA . ALA A 1 218 ? 8.641 -0.237 21.012 1.00 31.58 218 ALA A CA 1
ATOM 1549 C C . ALA A 1 218 ? 7.185 -0.052 21.508 1.00 31.58 218 ALA A C 1
ATOM 1551 O O . ALA A 1 218 ? 6.911 0.796 22.360 1.00 31.58 218 ALA A O 1
ATOM 1552 N N . SER A 1 219 ? 6.261 -0.918 21.075 1.00 36.62 219 SER A N 1
ATOM 1553 C CA . SER A 1 219 ? 4.880 -0.946 21.561 1.00 36.62 219 SER A CA 1
ATOM 1554 C C . SER A 1 219 ? 4.736 -1.549 22.969 1.00 36.62 219 SER A C 1
ATOM 1556 O O . SER A 1 219 ? 3.848 -1.118 23.702 1.00 36.62 219 SER A O 1
ATOM 1558 N N . ALA A 1 220 ? 5.617 -2.448 23.435 1.00 34.31 220 ALA A N 1
ATOM 1559 C CA . ALA A 1 220 ? 5.607 -2.874 24.845 1.00 34.31 220 ALA A CA 1
ATOM 1560 C C . ALA A 1 220 ? 6.206 -1.845 25.804 1.00 34.31 220 ALA A C 1
ATOM 1562 O O . ALA A 1 220 ? 5.715 -1.715 26.926 1.00 34.31 220 ALA A O 1
ATOM 1563 N N . ALA A 1 221 ? 7.215 -1.084 25.377 1.00 33.34 221 ALA A N 1
ATOM 1564 C CA . ALA A 1 221 ? 7.852 -0.085 26.235 1.00 33.34 221 ALA A CA 1
ATOM 1565 C C . ALA A 1 221 ? 6.885 1.048 26.649 1.00 33.34 221 ALA A C 1
ATOM 1567 O O . ALA A 1 221 ? 6.953 1.524 27.783 1.00 33.34 221 ALA A O 1
ATOM 1568 N N . LYS A 1 222 ? 5.924 1.433 25.788 1.00 43.88 222 LYS A N 1
ATOM 1569 C CA . LYS A 1 222 ? 4.807 2.329 26.168 1.00 43.88 222 LYS A CA 1
ATOM 1570 C C . LYS A 1 222 ? 3.632 1.579 26.834 1.00 43.88 222 LYS A C 1
ATOM 1572 O O . LYS A 1 222 ? 2.969 2.177 27.677 1.00 43.88 222 LYS A O 1
ATOM 1577 N N . ARG A 1 223 ? 3.414 0.273 26.572 1.00 41.91 223 ARG A N 1
ATOM 1578 C CA . ARG A 1 223 ? 2.419 -0.562 27.303 1.00 41.91 223 ARG A CA 1
ATOM 1579 C C . ARG A 1 223 ? 2.725 -0.713 28.800 1.00 41.91 223 ARG A C 1
ATOM 1581 O O . ARG A 1 223 ? 1.793 -0.907 29.569 1.00 41.91 223 ARG A O 1
ATOM 1588 N N . ALA A 1 224 ? 3.984 -0.604 29.226 1.00 34.06 224 ALA A N 1
ATOM 1589 C CA . ALA A 1 224 ? 4.377 -0.752 30.633 1.00 34.06 224 ALA A CA 1
ATOM 1590 C C . ALA A 1 224 ? 4.253 0.534 31.485 1.00 34.06 224 ALA A C 1
ATOM 1592 O O . ALA A 1 224 ? 4.441 0.476 32.697 1.00 34.06 224 ALA A O 1
ATOM 1593 N N . LYS A 1 225 ? 3.936 1.699 30.893 1.00 29.88 225 LYS A N 1
ATOM 1594 C CA . LYS A 1 225 ? 3.858 2.989 31.617 1.00 29.88 225 LYS A CA 1
ATOM 1595 C C . LYS A 1 225 ? 2.518 3.270 32.309 1.00 29.88 225 LYS A C 1
ATOM 1597 O O . LYS A 1 225 ? 2.390 4.300 32.962 1.00 29.88 225 LYS A O 1
ATOM 1602 N N . ILE A 1 226 ? 1.540 2.374 32.202 1.00 34.81 226 ILE A N 1
ATOM 1603 C CA . ILE A 1 226 ? 0.249 2.498 32.892 1.00 34.81 226 ILE A CA 1
ATOM 1604 C C . ILE A 1 226 ? 0.219 1.434 33.993 1.00 34.81 226 ILE A C 1
ATOM 1606 O O . ILE A 1 226 ? -0.273 0.325 33.797 1.00 34.81 226 ILE A O 1
ATOM 1610 N N . GLY A 1 227 ? 0.851 1.748 35.125 1.00 27.53 227 GLY A N 1
ATOM 1611 C CA . GLY A 1 227 ? 0.807 0.910 36.324 1.00 27.53 227 GLY A CA 1
ATOM 1612 C C . GLY A 1 227 ? -0.570 0.962 37.004 1.00 27.53 227 GLY A C 1
ATOM 1613 O O . GLY A 1 227 ? -1.286 1.952 36.844 1.00 27.53 227 GLY A O 1
ATOM 1614 N N . PRO A 1 228 ? -0.957 -0.077 37.767 1.00 31.22 228 PRO A N 1
ATOM 1615 C CA . PRO A 1 228 ? -2.148 -0.034 38.599 1.00 31.22 228 PRO A CA 1
ATOM 1616 C C . PRO A 1 228 ? -1.799 0.618 39.943 1.00 31.22 228 PRO A C 1
ATOM 1618 O O . PRO A 1 228 ? -0.932 0.123 40.663 1.00 31.22 228 PRO A O 1
ATOM 1621 N N . GLU A 1 229 ? -2.490 1.694 40.314 1.00 28.86 229 GLU A N 1
ATOM 1622 C CA . GLU A 1 229 ? -2.569 2.103 41.718 1.00 28.86 229 GLU A CA 1
ATOM 1623 C C . GLU A 1 229 ? -3.874 1.605 42.351 1.00 28.86 229 GLU A C 1
ATOM 1625 O O . GLU A 1 229 ? -4.967 1.810 41.825 1.00 28.86 229 GLU A O 1
ATOM 1630 N N . ALA A 1 230 ? -3.677 0.997 43.525 1.00 28.12 230 ALA A N 1
ATOM 1631 C CA . ALA A 1 230 ? -4.599 0.723 44.626 1.00 28.12 230 ALA A CA 1
ATOM 1632 C C . ALA A 1 230 ? -5.627 -0.422 44.501 1.00 28.12 230 ALA A C 1
ATOM 1634 O O . ALA A 1 230 ? -6.762 -0.243 44.065 1.00 28.12 230 ALA A O 1
ATOM 1635 N N . ALA A 1 231 ? -5.278 -1.558 45.119 1.00 29.19 231 ALA A N 1
ATOM 1636 C CA . ALA A 1 231 ? -6.111 -2.140 46.174 1.00 29.19 231 ALA A CA 1
ATOM 1637 C C . ALA A 1 231 ? -5.229 -2.832 47.236 1.00 29.19 231 ALA A C 1
ATOM 1639 O O . ALA A 1 231 ? -4.459 -3.742 46.936 1.00 29.19 231 ALA A O 1
ATOM 1640 N N . ASP A 1 232 ? -5.348 -2.328 48.464 1.00 29.25 232 ASP A N 1
ATOM 1641 C CA . ASP A 1 232 ? -4.757 -2.771 49.731 1.00 29.25 232 ASP A CA 1
ATOM 1642 C C . ASP A 1 232 ? -5.000 -4.250 50.076 1.00 29.25 232 ASP A C 1
ATOM 1644 O O . ASP A 1 232 ? -6.046 -4.806 49.738 1.00 29.25 232 ASP A O 1
ATOM 1648 N N . GLY A 1 233 ? -4.114 -4.841 50.897 1.00 25.86 233 GLY A N 1
ATOM 1649 C CA . GLY A 1 233 ? -4.510 -6.011 51.697 1.00 25.86 233 GLY A CA 1
ATOM 1650 C C . GLY A 1 233 ? -3.438 -6.989 52.189 1.00 25.86 233 GLY A C 1
ATOM 1651 O O . GLY A 1 233 ? -3.507 -8.164 51.867 1.00 25.86 233 GLY A O 1
ATOM 1652 N N . ALA A 1 234 ? -2.525 -6.523 53.043 1.00 27.03 234 ALA A N 1
ATOM 1653 C CA . ALA A 1 234 ? -1.997 -7.225 54.225 1.00 27.03 234 ALA A CA 1
ATOM 1654 C C . ALA A 1 234 ? -1.303 -8.623 54.146 1.00 27.03 234 ALA A C 1
ATOM 1656 O O . ALA A 1 234 ? -1.900 -9.673 53.924 1.00 27.03 234 ALA A O 1
ATOM 1657 N N . THR A 1 235 ? -0.094 -8.607 54.731 1.00 26.38 235 THR A N 1
ATOM 1658 C CA . THR A 1 235 ? 0.473 -9.519 55.759 1.00 26.38 235 THR A CA 1
ATOM 1659 C C . THR A 1 235 ? 1.410 -10.698 55.412 1.00 26.38 235 THR A C 1
ATOM 1661 O O . THR A 1 235 ? 0.987 -11.741 54.933 1.00 26.38 235 THR A O 1
ATOM 1664 N N . ARG A 1 236 ? 2.629 -10.545 55.978 1.00 26.91 236 ARG A N 1
ATOM 1665 C CA . ARG A 1 236 ? 3.488 -11.490 56.745 1.00 26.91 236 ARG A CA 1
ATOM 1666 C C . ARG A 1 236 ? 4.596 -12.285 56.024 1.00 26.91 236 ARG A C 1
ATOM 1668 O O . ARG A 1 236 ? 4.351 -13.326 55.434 1.00 26.91 236 ARG A O 1
ATOM 1675 N N . CYS A 1 237 ? 5.844 -11.860 56.278 1.00 27.03 237 CYS A N 1
ATOM 1676 C CA . CYS A 1 237 ? 7.030 -12.730 56.429 1.00 27.03 237 CYS A CA 1
ATOM 1677 C C . CYS A 1 237 ? 6.953 -13.536 57.749 1.00 27.03 237 CYS A C 1
ATOM 1679 O O . CYS A 1 237 ? 6.168 -13.149 58.628 1.00 27.03 237 CYS A O 1
ATOM 1681 N N . PRO A 1 238 ? 7.747 -14.620 57.932 1.00 36.69 238 PRO A N 1
ATOM 1682 C CA . PRO A 1 238 ? 9.085 -14.513 58.572 1.00 36.69 238 PRO A CA 1
ATOM 1683 C C . PRO A 1 238 ? 10.089 -15.640 58.108 1.00 36.69 238 PRO A C 1
ATOM 1685 O O . PRO A 1 238 ? 9.849 -16.202 57.042 1.00 36.69 238 PRO A O 1
ATOM 1688 N N . PRO A 1 239 ? 11.206 -15.981 58.808 1.00 44.72 239 PRO A N 1
ATOM 1689 C CA . PRO A 1 239 ? 12.525 -15.343 58.634 1.00 44.72 239 PRO A CA 1
ATOM 1690 C C . PRO A 1 239 ? 13.746 -16.324 58.575 1.00 44.72 239 PRO A C 1
ATOM 1692 O O . PRO A 1 239 ? 13.590 -17.540 58.625 1.00 44.72 239 PRO A O 1
ATOM 1695 N N . ASP A 1 240 ? 14.948 -15.724 58.558 1.00 30.48 240 ASP A N 1
ATOM 1696 C CA . ASP A 1 240 ? 16.267 -16.184 59.056 1.00 30.48 240 ASP A CA 1
ATOM 1697 C C . ASP A 1 240 ? 17.113 -17.249 58.325 1.00 30.48 240 ASP A C 1
ATOM 1699 O O . ASP A 1 240 ? 16.673 -18.352 58.018 1.00 30.48 240 ASP A O 1
ATOM 1703 N N . GLY A 1 241 ? 18.417 -16.940 58.174 1.00 28.00 241 GLY A N 1
ATOM 1704 C CA . GLY A 1 241 ? 19.445 -17.939 57.854 1.00 28.00 241 GLY A CA 1
ATOM 1705 C C . GLY A 1 241 ? 20.834 -17.443 57.416 1.00 28.00 241 GLY A C 1
ATOM 1706 O O . GLY A 1 241 ? 21.210 -17.669 56.279 1.00 28.00 241 GLY A O 1
ATOM 1707 N N . ALA A 1 242 ? 21.587 -16.830 58.339 1.00 29.09 242 ALA A N 1
ATOM 1708 C CA . ALA A 1 242 ? 23.052 -16.911 58.531 1.00 29.09 242 ALA A CA 1
ATOM 1709 C C . ALA A 1 242 ? 24.069 -16.672 57.373 1.00 29.09 242 ALA A C 1
ATOM 1711 O O . ALA A 1 242 ? 24.196 -17.446 56.429 1.00 29.09 242 ALA A O 1
ATOM 1712 N N . ALA A 1 243 ? 24.944 -15.677 57.590 1.00 31.02 243 ALA A N 1
ATOM 1713 C CA . ALA A 1 243 ? 26.306 -15.584 57.035 1.00 31.02 243 ALA A CA 1
ATOM 1714 C C . ALA A 1 243 ? 27.299 -16.483 57.823 1.00 31.02 243 ALA A C 1
ATOM 1716 O O . ALA A 1 243 ? 26.944 -16.952 58.910 1.00 31.02 243 ALA A O 1
ATOM 1717 N N . PRO A 1 244 ? 28.553 -16.682 57.349 1.00 38.75 244 PRO A N 1
ATOM 1718 C CA . PRO A 1 244 ? 29.625 -15.811 57.863 1.00 38.75 244 PRO A CA 1
ATOM 1719 C C . PRO A 1 244 ? 30.782 -15.425 56.898 1.00 38.75 244 PRO A C 1
ATOM 1721 O O . PRO A 1 244 ? 31.031 -16.053 55.875 1.00 38.75 244 PRO A O 1
ATOM 1724 N N . GLN A 1 245 ? 31.459 -14.353 57.339 1.00 28.33 245 GLN A N 1
ATOM 1725 C CA . GLN A 1 245 ? 32.729 -13.655 57.002 1.00 28.33 245 GLN A CA 1
ATOM 1726 C C . GLN A 1 245 ? 33.945 -14.568 56.682 1.00 28.33 245 GLN A C 1
ATOM 1728 O O . GLN A 1 245 ? 33.923 -15.727 57.076 1.00 28.33 245 GLN A O 1
ATOM 1733 N N . GLY A 1 246 ? 35.080 -14.176 56.066 1.00 26.39 246 GLY A N 1
ATOM 1734 C CA . GLY A 1 246 ? 35.772 -12.922 55.648 1.00 26.39 246 GLY A CA 1
ATOM 17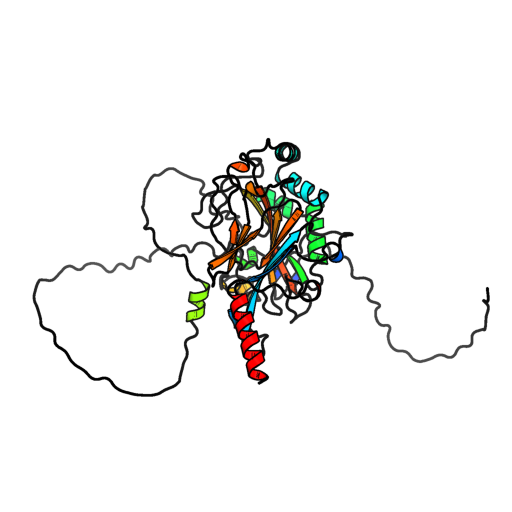35 C C . GLY A 1 246 ? 37.119 -13.332 54.961 1.00 26.39 246 GLY A C 1
ATOM 1736 O O . GLY A 1 246 ? 37.156 -14.464 54.477 1.00 26.39 246 GLY A O 1
ATOM 1737 N N . PRO A 1 247 ? 38.269 -12.604 55.003 1.00 43.44 247 PRO A N 1
ATOM 1738 C CA . PRO A 1 247 ? 38.547 -11.156 55.076 1.00 43.44 247 PRO A CA 1
ATOM 1739 C C . PRO A 1 247 ? 39.637 -10.635 54.068 1.00 43.44 247 PRO A C 1
ATOM 1741 O O . PRO A 1 247 ? 40.290 -11.413 53.381 1.00 43.44 247 PRO A O 1
ATOM 1744 N N . ASP A 1 248 ? 39.847 -9.306 54.090 1.00 27.58 248 ASP A N 1
ATOM 1745 C CA . ASP A 1 248 ? 41.046 -8.488 53.756 1.00 27.58 248 ASP A CA 1
ATOM 1746 C C . ASP A 1 248 ? 41.641 -8.381 52.329 1.00 27.58 248 ASP A C 1
ATOM 1748 O O . ASP A 1 248 ? 42.194 -9.338 51.796 1.00 27.58 248 ASP A O 1
ATOM 1752 N N . ALA A 1 249 ? 41.683 -7.144 51.788 1.00 30.02 249 ALA A N 1
ATOM 1753 C CA . ALA A 1 249 ? 42.933 -6.379 51.569 1.00 30.02 249 ALA A CA 1
ATOM 1754 C C . ALA A 1 249 ? 42.716 -5.002 50.872 1.00 30.02 249 ALA A C 1
ATOM 1756 O O . ALA A 1 249 ? 42.290 -4.931 49.725 1.00 30.02 249 ALA A O 1
ATOM 1757 N N . THR A 1 250 ? 43.102 -3.935 51.590 1.00 30.41 250 THR A N 1
ATOM 1758 C CA . THR A 1 250 ? 43.785 -2.683 51.158 1.00 30.41 250 THR A CA 1
ATOM 1759 C C . THR A 1 250 ? 43.204 -1.730 50.084 1.00 30.41 250 THR A C 1
ATOM 1761 O O . THR A 1 250 ? 43.157 -2.037 48.898 1.00 30.41 250 THR A O 1
ATOM 1764 N N . ASP A 1 251 ? 42.929 -0.504 50.550 1.00 28.73 251 ASP A N 1
ATOM 1765 C CA . ASP A 1 251 ? 42.849 0.829 49.893 1.00 28.73 251 ASP A CA 1
ATOM 1766 C C . ASP A 1 251 ? 44.244 1.298 49.360 1.00 28.73 251 ASP A C 1
ATOM 1768 O O . ASP A 1 251 ? 45.226 0.632 49.710 1.00 28.73 251 ASP A O 1
ATOM 1772 N N . PRO A 1 252 ? 44.467 2.460 48.683 1.00 42.06 252 PRO A N 1
ATOM 1773 C CA . PRO A 1 252 ? 43.589 3.413 47.973 1.00 42.06 252 PRO A CA 1
ATOM 1774 C C . PRO A 1 252 ? 44.104 3.819 46.564 1.00 42.06 252 PRO A C 1
ATOM 1776 O O . PRO A 1 252 ? 45.296 3.757 46.282 1.00 42.06 252 PRO A O 1
ATOM 1779 N N . CYS A 1 253 ? 43.236 4.368 45.705 1.00 26.36 253 CYS A N 1
ATOM 1780 C CA . CYS A 1 253 ? 43.633 5.353 44.680 1.00 26.36 253 CYS A CA 1
ATOM 1781 C C . CYS A 1 253 ? 42.398 6.072 44.103 1.00 26.36 253 CYS A C 1
ATOM 1783 O O . CYS A 1 253 ? 41.690 5.530 43.260 1.00 26.36 253 CYS A O 1
ATOM 1785 N N . ALA A 1 254 ? 42.158 7.312 44.539 1.00 31.12 254 ALA A N 1
ATOM 1786 C CA . ALA A 1 254 ? 41.442 8.307 43.734 1.00 31.12 254 ALA A CA 1
ATOM 1787 C C . ALA A 1 254 ? 42.419 8.874 42.681 1.00 31.12 254 ALA A C 1
ATOM 1789 O O . ALA A 1 254 ? 43.619 8.950 42.974 1.00 31.12 254 ALA A O 1
ATOM 1790 N N . PRO A 1 255 ? 41.951 9.270 41.481 1.00 35.50 255 PRO A N 1
ATOM 1791 C CA . PRO A 1 255 ? 41.548 10.673 41.343 1.00 35.50 255 PRO A CA 1
ATOM 1792 C C . PRO A 1 255 ? 40.406 10.972 40.343 1.00 35.50 255 PRO A C 1
ATOM 1794 O O . PRO A 1 255 ? 40.024 10.162 39.505 1.00 35.50 255 PRO A O 1
ATOM 1797 N N . ASP A 1 256 ? 39.944 12.218 40.459 1.00 26.95 256 ASP A N 1
ATOM 1798 C CA . ASP A 1 256 ? 39.383 13.108 39.436 1.00 26.95 256 ASP A CA 1
ATOM 1799 C C . ASP A 1 256 ? 37.983 12.868 38.854 1.00 26.95 256 ASP A C 1
ATOM 1801 O O . ASP A 1 256 ? 37.760 12.345 37.763 1.00 26.95 256 ASP A O 1
ATOM 1805 N N . SER A 1 257 ? 37.035 13.491 39.556 1.00 36.50 257 SER A N 1
ATOM 1806 C CA . SER A 1 257 ? 35.809 14.072 39.020 1.00 36.50 257 SER A CA 1
ATOM 1807 C C . SER A 1 257 ? 36.103 15.025 37.852 1.00 36.50 257 SER A C 1
ATOM 1809 O O . SER A 1 257 ? 36.402 16.202 38.047 1.00 36.50 257 SER A O 1
ATOM 1811 N N . SER A 1 258 ? 35.932 14.542 36.626 1.00 29.45 258 SER A N 1
ATOM 1812 C CA . SER A 1 258 ? 35.631 15.396 35.478 1.00 29.45 258 SER A CA 1
ATOM 1813 C C . SER A 1 258 ? 34.392 14.844 34.780 1.00 29.45 258 SER A C 1
ATOM 1815 O O . SER A 1 258 ? 34.403 1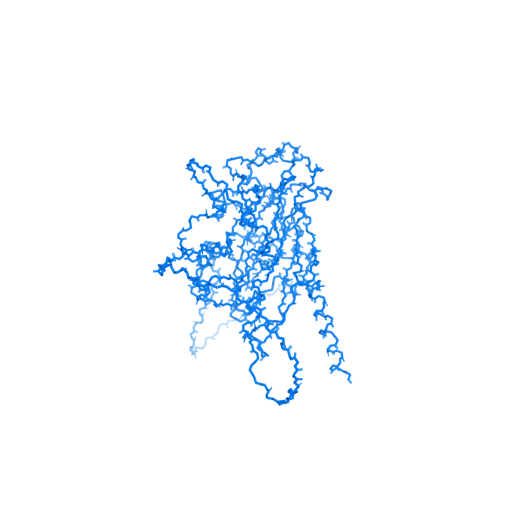3.785 34.158 1.00 29.45 258 SER A O 1
ATOM 1817 N N . ALA A 1 259 ? 33.278 15.551 34.964 1.00 33.34 259 ALA A N 1
ATOM 1818 C CA . ALA A 1 259 ? 32.039 15.313 34.246 1.00 33.34 259 ALA A CA 1
ATOM 1819 C C . ALA A 1 259 ? 32.259 15.686 32.772 1.00 33.34 259 ALA A C 1
ATOM 1821 O O . ALA A 1 259 ? 32.066 16.831 32.370 1.00 33.34 259 ALA A O 1
ATOM 1822 N N . GLY A 1 260 ? 32.730 14.718 31.989 1.00 24.70 260 GLY A N 1
ATOM 1823 C CA . GLY A 1 260 ? 32.667 14.754 30.537 1.00 24.70 260 GLY A CA 1
ATOM 1824 C C . GLY A 1 260 ? 31.249 14.402 30.116 1.00 24.70 260 GLY A C 1
ATOM 1825 O O . GLY A 1 260 ? 30.833 13.251 30.224 1.00 24.70 260 GLY A O 1
ATOM 1826 N N . GLU A 1 261 ? 30.500 15.411 29.692 1.00 27.31 261 GLU A N 1
ATOM 1827 C CA . GLU A 1 261 ? 29.197 15.277 29.054 1.00 27.31 261 GLU A CA 1
ATOM 1828 C C . GLU A 1 261 ? 29.344 14.331 27.852 1.00 27.31 261 GLU A C 1
ATOM 1830 O O . GLU A 1 261 ? 29.983 14.661 26.850 1.00 27.31 261 GLU A O 1
ATOM 1835 N N . ALA A 1 262 ? 28.842 13.102 27.999 1.00 26.19 262 ALA A N 1
ATOM 1836 C CA . ALA A 1 262 ? 28.858 12.122 26.926 1.00 26.19 262 ALA A CA 1
ATOM 1837 C C . ALA A 1 262 ? 28.079 12.708 25.736 1.00 26.19 262 ALA A C 1
ATOM 1839 O O . ALA A 1 262 ? 26.960 13.192 25.938 1.00 26.19 262 ALA A O 1
ATOM 1840 N N . PRO A 1 263 ? 28.634 12.694 24.511 1.00 27.80 263 PRO A N 1
ATOM 1841 C CA . PRO A 1 263 ? 27.923 13.201 23.352 1.00 27.80 263 PRO A CA 1
ATOM 1842 C C . PRO A 1 263 ? 26.609 12.436 23.228 1.00 27.80 263 PRO A C 1
ATOM 1844 O O . PRO A 1 263 ? 26.596 11.204 23.243 1.00 27.80 263 PRO A O 1
ATOM 1847 N N . ALA A 1 264 ? 25.508 13.187 23.161 1.00 28.89 264 ALA A N 1
ATOM 1848 C CA . ALA A 1 264 ? 24.172 12.647 22.998 1.00 28.89 264 ALA A CA 1
ATOM 1849 C C . ALA A 1 264 ? 24.193 11.610 21.873 1.00 28.89 264 ALA A C 1
ATOM 1851 O O . ALA A 1 264 ? 24.482 11.943 20.719 1.00 28.89 264 ALA A O 1
ATOM 1852 N N . ALA A 1 265 ? 23.925 10.351 22.233 1.00 27.11 265 ALA A N 1
ATOM 1853 C CA . ALA A 1 265 ? 23.741 9.279 21.275 1.00 27.11 265 ALA A CA 1
ATOM 1854 C C . ALA A 1 265 ? 22.716 9.772 20.257 1.00 27.11 265 ALA A C 1
ATOM 1856 O O . ALA A 1 265 ? 21.565 10.046 20.599 1.00 27.11 265 ALA A O 1
ATOM 1857 N N . THR A 1 266 ? 23.173 9.984 19.028 1.00 26.47 266 THR A N 1
ATOM 1858 C CA . THR A 1 266 ? 22.331 10.471 17.947 1.00 26.47 266 THR A CA 1
ATOM 1859 C C . THR A 1 266 ? 21.370 9.336 17.641 1.00 26.47 266 THR A C 1
ATOM 1861 O O . THR A 1 266 ? 21.730 8.352 16.997 1.00 26.47 266 THR A O 1
ATOM 1864 N N . THR A 1 267 ? 20.172 9.408 18.215 1.00 35.84 267 THR A N 1
ATOM 1865 C CA . THR A 1 267 ? 19.108 8.447 17.971 1.00 35.84 267 THR A CA 1
ATOM 1866 C C . THR A 1 267 ? 18.831 8.442 16.475 1.00 35.84 267 THR A C 1
ATOM 1868 O O . THR A 1 267 ? 18.599 9.488 15.865 1.00 35.84 267 THR A O 1
ATOM 1871 N N . ALA A 1 268 ? 18.922 7.259 15.865 1.00 36.69 268 ALA A N 1
ATOM 1872 C CA . ALA A 1 268 ? 18.556 7.068 14.471 1.00 36.69 268 ALA A CA 1
ATOM 1873 C C . ALA A 1 268 ? 17.152 7.659 14.230 1.00 36.69 268 ALA A C 1
ATOM 1875 O O . ALA A 1 268 ? 16.292 7.535 15.110 1.00 36.69 268 ALA A O 1
ATOM 1876 N N . PRO A 1 269 ? 16.903 8.322 13.086 1.00 37.81 269 PRO A N 1
ATOM 1877 C CA . PRO A 1 269 ? 15.615 8.949 12.836 1.00 37.81 269 PRO A CA 1
ATOM 1878 C C . PRO A 1 269 ? 14.487 7.919 12.957 1.00 37.81 269 PRO A C 1
ATOM 1880 O O . PRO A 1 269 ? 14.513 6.859 12.329 1.00 37.81 269 PRO A O 1
ATOM 1883 N N . ALA A 1 270 ? 13.500 8.248 13.789 1.00 50.91 270 ALA A N 1
ATOM 1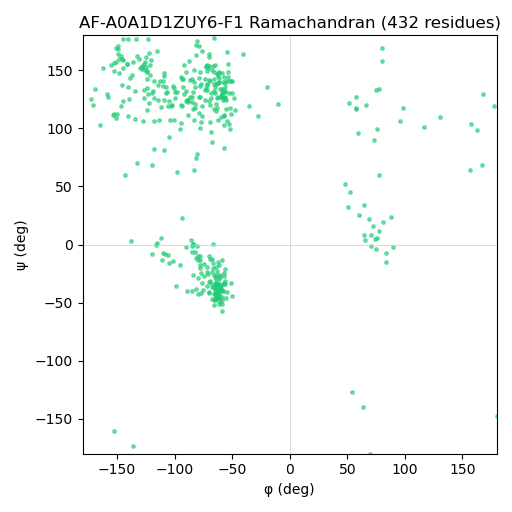884 C CA . ALA A 1 270 ? 12.264 7.499 13.935 1.00 50.91 270 ALA A CA 1
ATOM 1885 C C . ALA A 1 270 ? 11.463 7.593 12.622 1.00 50.91 270 ALA A C 1
ATOM 1887 O O . ALA A 1 270 ? 11.068 8.684 12.225 1.00 50.91 270 ALA A O 1
ATOM 1888 N N . ALA A 1 271 ? 11.253 6.450 11.961 1.00 52.81 271 ALA A N 1
ATOM 1889 C CA . ALA A 1 271 ? 10.470 6.248 10.733 1.00 52.81 271 ALA A CA 1
ATOM 1890 C C . ALA A 1 271 ? 10.892 7.064 9.481 1.00 52.81 271 ALA A C 1
ATOM 1892 O O . ALA A 1 271 ? 10.738 8.286 9.397 1.00 52.81 271 ALA A O 1
ATOM 1893 N N . ASP A 1 272 ? 11.324 6.364 8.422 1.00 67.50 272 ASP A N 1
ATOM 1894 C CA . ASP A 1 272 ? 11.466 6.959 7.087 1.00 67.50 272 ASP A CA 1
ATOM 1895 C C . ASP A 1 272 ? 10.095 7.073 6.392 1.00 67.50 272 ASP A C 1
ATOM 1897 O O . ASP A 1 272 ? 9.543 6.110 5.845 1.00 67.50 272 ASP A O 1
ATOM 1901 N N . CYS A 1 273 ? 9.525 8.278 6.420 1.00 79.44 273 CYS A N 1
ATOM 1902 C CA . CYS A 1 273 ? 8.169 8.552 5.954 1.00 79.44 273 CYS A CA 1
ATOM 1903 C C . CYS A 1 273 ? 8.092 9.010 4.488 1.00 79.44 273 CYS A C 1
ATOM 1905 O O . CYS A 1 273 ? 7.111 9.658 4.125 1.00 79.44 273 CYS A O 1
ATOM 1907 N N . VAL A 1 274 ? 9.078 8.714 3.629 1.00 86.81 274 VAL A N 1
ATOM 1908 C CA . VAL A 1 274 ? 9.069 9.128 2.207 1.00 86.81 274 VAL A CA 1
ATOM 1909 C C . VAL A 1 274 ? 7.734 8.771 1.513 1.00 86.81 274 VAL A C 1
ATOM 1911 O O . VAL A 1 274 ? 7.278 7.633 1.586 1.00 86.81 274 VAL A O 1
ATOM 1914 N N . PRO A 1 275 ? 7.077 9.709 0.800 1.00 92.25 275 PRO A N 1
ATOM 1915 C CA . PRO A 1 275 ? 5.691 9.528 0.355 1.00 92.25 275 PRO A CA 1
ATOM 1916 C C . PRO A 1 275 ? 5.535 8.612 -0.872 1.00 92.25 275 PRO A C 1
ATOM 1918 O O . PRO A 1 275 ? 4.442 8.116 -1.145 1.00 92.25 275 PRO A O 1
ATOM 1921 N N . LEU A 1 276 ? 6.608 8.412 -1.641 1.00 95.12 276 LEU A N 1
ATOM 1922 C CA . LEU A 1 276 ? 6.641 7.566 -2.834 1.00 95.12 276 LEU A CA 1
ATOM 1923 C C . LEU A 1 276 ? 8.011 6.890 -2.925 1.00 95.12 276 LEU A C 1
ATOM 1925 O O . LEU A 1 276 ? 9.020 7.592 -2.971 1.00 95.12 276 LEU A O 1
ATOM 1929 N N . LEU A 1 277 ? 8.041 5.561 -2.990 1.00 94.31 277 LEU A N 1
ATOM 1930 C CA . LEU A 1 277 ? 9.264 4.762 -3.093 1.00 94.31 277 LEU A CA 1
ATOM 1931 C C . LEU A 1 277 ? 9.163 3.780 -4.253 1.00 94.31 277 LEU A C 1
ATOM 1933 O O . LEU A 1 277 ? 8.075 3.349 -4.617 1.00 94.31 277 LEU A O 1
ATOM 1937 N N . ALA A 1 278 ? 10.301 3.385 -4.807 1.00 96.31 278 ALA A N 1
ATOM 1938 C CA . ALA A 1 278 ? 10.360 2.315 -5.788 1.00 96.31 278 ALA A CA 1
ATOM 1939 C C . ALA A 1 278 ? 11.582 1.443 -5.545 1.00 96.31 278 ALA A C 1
ATOM 1941 O O . ALA A 1 278 ? 12.683 1.960 -5.351 1.00 96.31 278 ALA A O 1
ATOM 1942 N N . ASN A 1 279 ? 11.375 0.134 -5.609 1.00 95.25 279 ASN A N 1
ATOM 1943 C CA . ASN A 1 279 ? 12.401 -0.874 -5.394 1.00 95.25 279 ASN A CA 1
ATOM 1944 C C . ASN A 1 279 ? 12.473 -1.827 -6.592 1.00 95.25 279 ASN A C 1
ATOM 1946 O O . ASN A 1 279 ? 11.472 -2.078 -7.272 1.00 95.25 279 ASN A O 1
ATOM 1950 N N . ALA A 1 280 ? 13.669 -2.353 -6.841 1.00 97.38 280 ALA A N 1
ATOM 1951 C CA . ALA A 1 280 ? 13.946 -3.289 -7.923 1.00 97.38 280 ALA A CA 1
ATOM 1952 C C . ALA A 1 280 ? 14.752 -4.481 -7.403 1.00 97.38 280 ALA A C 1
ATOM 1954 O O . ALA A 1 280 ? 15.939 -4.619 -7.693 1.00 97.38 280 ALA A O 1
ATOM 1955 N N . ALA A 1 281 ? 14.098 -5.327 -6.609 1.00 96.94 281 ALA A N 1
ATOM 1956 C CA . ALA A 1 281 ? 14.769 -6.442 -5.952 1.00 96.94 281 ALA A CA 1
ATOM 1957 C C . ALA A 1 281 ? 15.310 -7.449 -6.969 1.00 96.94 281 ALA A C 1
ATOM 1959 O O . ALA A 1 281 ? 14.623 -7.806 -7.929 1.00 96.94 281 ALA A O 1
ATOM 1960 N N . VAL A 1 282 ? 16.522 -7.933 -6.733 1.00 96.56 282 VAL A N 1
ATOM 1961 C CA . VAL A 1 282 ? 17.172 -8.990 -7.512 1.00 96.56 282 VAL A CA 1
ATOM 1962 C C . VAL A 1 282 ? 17.539 -10.163 -6.609 1.00 96.56 282 VAL A C 1
ATOM 1964 O O . VAL A 1 282 ? 17.516 -10.065 -5.383 1.00 96.56 282 VAL A O 1
ATOM 1967 N N . ALA A 1 283 ? 17.850 -11.307 -7.218 1.00 96.50 283 ALA A N 1
ATOM 1968 C CA . ALA A 1 283 ? 18.292 -12.472 -6.464 1.00 96.50 283 ALA A CA 1
ATOM 1969 C C . ALA A 1 283 ? 19.552 -12.152 -5.643 1.00 96.50 283 ALA A C 1
ATOM 1971 O O . ALA A 1 283 ? 20.511 -11.593 -6.175 1.00 96.50 283 ALA A O 1
ATOM 1972 N N . GLY A 1 284 ? 19.528 -12.526 -4.362 1.00 94.19 284 GLY A N 1
ATOM 1973 C CA . GLY A 1 284 ? 20.605 -12.266 -3.404 1.00 94.19 284 GLY A CA 1
ATOM 1974 C C . GLY A 1 284 ? 20.499 -10.942 -2.642 1.00 94.19 284 GLY A C 1
ATOM 1975 O O . GLY A 1 284 ? 21.342 -10.694 -1.790 1.00 94.19 284 GLY A O 1
ATOM 1976 N N . ASP A 1 285 ? 19.496 -10.100 -2.915 1.00 95.19 285 ASP A N 1
ATOM 1977 C CA . ASP A 1 285 ? 19.201 -8.972 -2.026 1.00 95.19 285 ASP A CA 1
ATOM 1978 C C . ASP A 1 285 ? 18.682 -9.476 -0.661 1.00 95.19 285 ASP A C 1
ATOM 1980 O O . ASP A 1 285 ? 18.092 -10.554 -0.554 1.00 95.19 285 ASP A O 1
ATOM 1984 N N . GLU A 1 286 ? 18.873 -8.679 0.387 1.00 93.19 286 GLU A N 1
ATOM 1985 C CA . GLU A 1 286 ? 18.405 -8.978 1.741 1.00 93.19 286 GLU A CA 1
ATOM 1986 C C . GLU A 1 286 ? 17.521 -7.838 2.238 1.00 93.19 286 GLU A C 1
ATOM 1988 O O . GLU A 1 286 ? 17.857 -6.665 2.087 1.00 93.19 286 GLU A O 1
ATOM 1993 N N . PHE A 1 287 ? 16.385 -8.192 2.832 1.00 92.94 287 PHE A N 1
ATOM 1994 C CA . PHE A 1 287 ? 15.380 -7.242 3.300 1.00 92.94 287 PHE A CA 1
ATOM 1995 C C . PHE A 1 287 ? 14.929 -7.636 4.706 1.00 92.94 287 PHE A C 1
ATOM 1997 O O . PHE A 1 287 ? 14.616 -8.807 4.972 1.00 92.94 287 PHE A O 1
ATOM 2004 N N . ALA A 1 288 ? 14.894 -6.652 5.600 1.00 92.06 288 ALA A N 1
ATOM 2005 C CA . ALA A 1 288 ? 14.512 -6.830 6.993 1.00 92.06 288 ALA A CA 1
ATOM 2006 C C . ALA A 1 288 ? 13.010 -6.591 7.192 1.00 92.06 288 ALA A C 1
ATOM 2008 O O . ALA A 1 288 ? 12.369 -5.854 6.438 1.00 92.06 288 ALA A O 1
ATOM 2009 N N . TYR A 1 289 ? 12.448 -7.206 8.235 1.00 93.38 289 TYR A N 1
ATOM 2010 C CA . TYR A 1 289 ? 11.112 -6.842 8.699 1.00 93.38 289 TYR A CA 1
ATOM 2011 C C . TYR A 1 289 ? 11.115 -5.416 9.243 1.00 93.38 289 TYR A C 1
ATOM 2013 O O . TYR A 1 289 ? 11.973 -5.063 10.050 1.00 93.38 289 TYR A O 1
ATOM 2021 N N . HIS A 1 290 ? 10.142 -4.621 8.814 1.00 92.75 290 HIS A N 1
ATOM 2022 C CA . HIS A 1 290 ? 9.964 -3.240 9.241 1.00 92.75 290 HIS A CA 1
ATOM 2023 C C . HIS A 1 290 ? 8.484 -2.837 9.196 1.00 92.75 290 HIS A C 1
ATOM 2025 O O . HIS A 1 290 ? 7.638 -3.563 8.671 1.00 92.75 290 HIS A O 1
ATOM 2031 N N . GLN A 1 291 ? 8.180 -1.674 9.768 1.00 93.12 291 GLN A N 1
ATOM 2032 C CA . GLN A 1 291 ? 6.910 -0.969 9.600 1.00 93.12 291 GLN A CA 1
ATOM 2033 C C . GLN A 1 291 ? 7.158 0.276 8.753 1.00 93.12 291 GLN A C 1
ATOM 2035 O O . GLN A 1 291 ? 8.226 0.884 8.834 1.00 93.12 291 GLN A O 1
ATOM 2040 N N . ASP A 1 292 ? 6.169 0.668 7.955 1.00 93.50 292 ASP A N 1
ATOM 2041 C CA . ASP A 1 292 ? 6.281 1.857 7.112 1.00 93.50 292 ASP A CA 1
ATOM 2042 C C . ASP A 1 292 ? 6.108 3.149 7.910 1.00 93.50 292 ASP A C 1
ATOM 2044 O O . ASP A 1 292 ? 6.801 4.130 7.630 1.00 93.50 292 ASP A O 1
ATOM 2048 N N . ALA A 1 293 ? 5.139 3.149 8.831 1.00 93.81 293 ALA A N 1
ATOM 2049 C CA . ALA A 1 293 ? 4.817 4.237 9.744 1.00 93.81 293 ALA A CA 1
ATOM 2050 C C . ALA A 1 293 ? 3.820 3.752 10.811 1.00 93.81 293 ALA A C 1
ATOM 2052 O O . ALA A 1 293 ? 2.797 3.156 10.474 1.00 93.81 293 ALA A O 1
ATOM 2053 N N . ASP A 1 294 ? 4.076 4.073 12.078 1.00 94.00 294 ASP A N 1
ATOM 2054 C CA . ASP A 1 294 ? 3.163 3.834 13.199 1.00 94.00 294 ASP A CA 1
ATOM 2055 C C . ASP A 1 294 ? 2.904 5.174 13.914 1.00 94.00 294 ASP A C 1
ATOM 2057 O O . ASP A 1 294 ? 3.843 5.756 14.465 1.00 94.00 294 ASP A O 1
ATOM 2061 N N . PRO A 1 295 ? 1.660 5.699 13.919 1.00 94.00 295 PRO A N 1
ATOM 2062 C CA . PRO A 1 295 ? 1.369 6.971 14.573 1.00 94.00 295 PRO A CA 1
ATOM 2063 C C . PRO A 1 295 ? 1.647 6.978 16.084 1.00 94.00 295 PRO A C 1
ATOM 2065 O O . PRO A 1 295 ? 1.775 8.053 16.660 1.00 94.00 295 PRO A O 1
ATOM 2068 N N . THR A 1 296 ? 1.776 5.814 16.730 1.00 92.88 296 THR A N 1
ATOM 2069 C CA . THR A 1 296 ? 2.153 5.711 18.152 1.00 92.88 296 THR A CA 1
ATOM 2070 C C . THR A 1 296 ? 3.657 5.858 18.397 1.00 92.88 296 THR A C 1
ATOM 2072 O O . THR A 1 296 ? 4.083 6.026 19.545 1.00 92.88 296 THR A O 1
ATOM 2075 N N . SER A 1 297 ? 4.464 5.785 17.333 1.00 91.94 297 SER A N 1
ATOM 2076 C CA . SER A 1 297 ? 5.926 5.834 17.386 1.00 91.94 297 SER A CA 1
ATOM 2077 C C . SER A 1 297 ? 6.514 7.109 16.777 1.00 91.94 297 SER A C 1
ATOM 2079 O O . SER A 1 297 ? 7.732 7.190 16.598 1.00 91.94 297 SER A O 1
ATOM 2081 N N . PHE A 1 298 ? 5.684 8.075 16.382 1.00 93.19 298 PHE A N 1
ATOM 2082 C CA . PHE A 1 298 ? 6.175 9.338 15.838 1.00 93.19 298 PHE A CA 1
ATOM 2083 C C . PHE A 1 298 ? 6.833 10.200 16.927 1.00 93.19 298 PHE A C 1
ATOM 2085 O O . PHE A 1 298 ? 6.482 10.075 18.099 1.00 93.19 298 PHE A O 1
ATOM 2092 N N . PRO A 1 299 ? 7.799 11.070 16.573 1.00 91.25 299 PRO A N 1
ATOM 2093 C CA . PRO A 1 299 ? 8.453 11.929 17.554 1.00 91.25 299 PRO A CA 1
ATOM 2094 C C . PRO A 1 299 ? 7.456 12.868 18.241 1.00 91.25 299 PRO A C 1
ATOM 2096 O O . PRO A 1 299 ? 6.704 13.565 17.555 1.00 91.25 299 PRO A O 1
ATOM 2099 N N . ASP A 1 300 ? 7.527 12.975 19.571 1.00 89.69 300 ASP A N 1
ATOM 2100 C CA . ASP A 1 300 ? 6.686 13.889 20.368 1.00 89.69 300 ASP A CA 1
ATOM 2101 C C . ASP A 1 300 ? 6.833 15.361 19.924 1.00 89.69 300 ASP A C 1
ATOM 2103 O O . ASP A 1 300 ? 5.914 16.165 20.064 1.00 89.69 300 ASP A O 1
ATOM 2107 N N . SER A 1 301 ? 7.992 15.724 19.361 1.00 90.06 301 SER A N 1
ATOM 2108 C CA . SER A 1 301 ? 8.283 17.060 18.826 1.00 90.06 301 SER A CA 1
ATOM 2109 C C . SER A 1 301 ? 7.753 17.302 17.408 1.00 90.06 301 SER A C 1
ATOM 2111 O O . SER A 1 301 ? 7.871 18.416 16.893 1.00 90.06 301 SER A O 1
ATOM 2113 N N . SER A 1 302 ? 7.204 16.282 16.743 1.00 93.31 302 SER A N 1
ATOM 2114 C CA . SER A 1 302 ? 6.730 16.409 15.367 1.00 93.31 302 SER A CA 1
ATOM 2115 C C . SER A 1 302 ? 5.464 17.275 15.288 1.00 93.31 302 SER A C 1
ATOM 2117 O O . SER A 1 302 ? 4.570 17.151 16.132 1.00 93.31 302 SER A O 1
ATOM 2119 N N . PRO A 1 303 ? 5.320 18.122 14.247 1.00 95.12 303 PRO A N 1
ATOM 2120 C CA . PRO A 1 303 ? 4.064 18.819 13.975 1.00 95.12 303 PRO A CA 1
ATOM 2121 C C . PRO A 1 303 ? 2.850 17.885 13.929 1.00 95.12 303 PRO A C 1
ATOM 2123 O O . PRO A 1 303 ? 1.759 18.284 14.329 1.00 95.12 303 PRO A O 1
ATOM 2126 N N . TRP A 1 304 ? 3.036 16.647 13.462 1.00 95.12 304 TRP A N 1
ATOM 2127 C CA . TRP A 1 304 ? 1.996 15.625 13.441 1.00 95.12 304 TRP A CA 1
ATOM 2128 C C . TRP A 1 304 ? 1.453 15.318 14.837 1.00 95.12 304 TRP A C 1
ATOM 2130 O O . TRP A 1 304 ? 0.253 15.467 15.063 1.00 95.12 304 TRP A O 1
ATOM 2140 N N . VAL A 1 305 ? 2.325 14.926 15.771 1.00 94.94 305 VAL A N 1
ATOM 2141 C CA . VAL A 1 305 ? 1.924 14.591 17.147 1.00 94.94 305 VAL A CA 1
ATOM 2142 C C . VAL A 1 305 ? 1.378 15.828 17.859 1.00 94.94 305 VAL A C 1
ATOM 2144 O O . VAL A 1 305 ? 0.363 15.737 18.543 1.00 94.94 305 VAL A O 1
ATOM 2147 N N . ALA A 1 306 ? 1.953 17.011 17.625 1.00 94.50 306 ALA A N 1
ATOM 2148 C CA . ALA A 1 306 ? 1.429 18.259 18.181 1.00 94.50 306 ALA A CA 1
ATOM 2149 C C . ALA A 1 306 ? -0.017 18.565 17.738 1.00 94.50 306 ALA A C 1
ATOM 2151 O O . ALA A 1 306 ? -0.794 19.133 18.504 1.00 94.50 306 ALA A O 1
ATOM 2152 N N . ALA A 1 307 ? -0.381 18.205 16.504 1.00 95.12 307 ALA A N 1
ATOM 2153 C CA . ALA A 1 307 ? -1.692 18.488 15.926 1.00 95.12 307 ALA A CA 1
ATOM 2154 C C . ALA A 1 307 ? -2.742 17.397 16.191 1.00 95.12 307 ALA A C 1
ATOM 2156 O O . ALA A 1 307 ? -3.914 17.709 16.405 1.00 95.12 307 ALA A O 1
ATOM 2157 N N . LEU A 1 308 ? -2.343 16.126 16.126 1.00 94.44 308 LEU A N 1
ATOM 2158 C CA . LEU A 1 308 ? -3.255 14.976 16.150 1.00 94.44 308 LEU A CA 1
ATOM 2159 C C . LEU A 1 308 ? -3.147 14.141 17.430 1.00 94.44 308 LEU A C 1
ATOM 2161 O O . LEU A 1 308 ? -4.033 13.325 17.693 1.00 94.44 308 LEU A O 1
ATOM 2165 N N . GLY A 1 309 ? -2.100 14.369 18.225 1.00 93.88 309 GLY A N 1
ATOM 2166 C CA . GLY A 1 309 ? -1.725 13.528 19.353 1.00 93.88 309 GLY A CA 1
ATOM 2167 C C . GLY A 1 309 ? -1.182 12.167 18.922 1.00 93.88 309 GLY A C 1
ATOM 2168 O O . GLY A 1 309 ? -1.120 11.832 17.736 1.00 93.88 309 GLY A O 1
ATOM 2169 N N . ASP A 1 310 ? -0.830 11.365 19.922 1.00 91.81 310 ASP A N 1
ATOM 2170 C CA . ASP A 1 310 ? -0.582 9.938 19.744 1.00 91.81 310 ASP A CA 1
ATOM 2171 C C . ASP A 1 310 ? -1.915 9.212 19.551 1.00 91.81 310 ASP A C 1
ATOM 2173 O O . ASP A 1 310 ? -2.859 9.392 20.327 1.00 91.81 310 ASP A O 1
ATOM 2177 N N . TYR A 1 311 ? -1.994 8.343 18.547 1.00 94.75 311 TYR A N 1
ATOM 2178 C CA . TYR A 1 311 ? -3.171 7.508 18.341 1.00 94.75 311 TYR A CA 1
ATOM 2179 C C . TYR A 1 311 ? -2.812 6.183 17.671 1.00 94.75 311 TYR A C 1
ATOM 2181 O O . TYR A 1 311 ? -1.807 6.062 16.981 1.00 94.75 311 TYR A O 1
ATOM 2189 N N . PHE A 1 312 ? -3.657 5.172 17.856 1.00 95.00 312 PHE A N 1
ATOM 2190 C CA . PHE A 1 312 ? -3.516 3.902 17.147 1.00 95.00 312 PHE A CA 1
ATOM 2191 C C . PHE A 1 312 ? -4.132 4.013 15.760 1.00 95.00 312 PHE A C 1
ATOM 2193 O O . PHE A 1 312 ? -5.257 4.504 15.631 1.00 95.00 312 PHE A O 1
ATOM 2200 N N . ASN A 1 313 ? -3.451 3.510 14.730 1.00 95.62 313 ASN A N 1
ATOM 2201 C CA . ASN A 1 313 ? -3.956 3.574 13.363 1.00 95.62 313 ASN A CA 1
ATOM 2202 C C . ASN A 1 313 ? -5.405 3.034 13.272 1.00 95.62 313 ASN A C 1
ATOM 2204 O O . ASN A 1 313 ? -5.813 2.099 13.976 1.00 95.62 313 ASN A O 1
ATOM 2208 N N . GLY A 1 314 ? -6.230 3.698 12.462 1.00 93.50 314 GLY A N 1
ATOM 2209 C CA . GLY A 1 314 ? -7.672 3.435 12.386 1.00 93.50 314 GLY A CA 1
ATOM 2210 C C . GLY A 1 314 ? -8.516 4.007 13.535 1.00 93.50 314 GLY A C 1
ATOM 2211 O O . GLY A 1 314 ? -9.690 3.647 13.643 1.00 93.50 314 GLY A O 1
ATOM 2212 N N . GLU A 1 315 ? -7.968 4.882 14.387 1.00 93.88 315 GLU A N 1
ATOM 2213 C CA . GLU A 1 315 ? -8.765 5.631 15.368 1.00 93.88 315 GLU A CA 1
ATOM 2214 C C . GLU A 1 315 ? -9.843 6.475 14.656 1.00 93.88 315 GLU A C 1
ATOM 2216 O O . GLU A 1 315 ? -9.527 7.215 13.717 1.00 93.88 315 GLU A O 1
ATOM 2221 N N . PRO A 1 316 ? -11.126 6.388 15.056 1.00 91.12 316 PRO A N 1
ATOM 2222 C CA . PRO A 1 316 ? -12.186 7.168 14.428 1.00 91.12 316 PRO A CA 1
ATOM 2223 C C . PRO A 1 316 ? -11.911 8.676 14.456 1.00 91.12 316 PRO A C 1
ATOM 2225 O O . PRO A 1 316 ? -11.607 9.252 15.494 1.00 91.12 316 PRO A O 1
ATOM 2228 N N . GLY A 1 317 ? -12.060 9.333 13.303 1.00 90.31 317 GLY A N 1
ATOM 2229 C CA . GLY A 1 317 ? -11.808 10.768 13.157 1.00 90.31 317 GLY A CA 1
ATOM 2230 C C . GLY A 1 317 ? -10.344 11.150 12.917 1.00 90.31 317 GLY A C 1
ATOM 2231 O O . GLY A 1 317 ? -10.116 12.261 12.444 1.00 90.31 317 GLY A O 1
ATOM 2232 N N . GLN A 1 318 ? -9.391 10.244 13.151 1.00 94.50 318 GLN A N 1
ATOM 2233 C CA . GLN A 1 318 ? -7.980 10.444 12.821 1.00 94.50 318 GLN A CA 1
ATOM 2234 C C . GLN A 1 318 ? -7.674 10.006 11.376 1.00 94.50 318 GLN A C 1
ATOM 2236 O O . GLN A 1 318 ? -8.409 9.189 10.803 1.00 94.50 318 GLN A O 1
ATOM 2241 N N . PRO A 1 319 ? -6.595 10.515 10.750 1.00 96.38 319 PRO A N 1
ATOM 2242 C CA . PRO A 1 319 ? -6.114 9.991 9.477 1.00 96.38 319 PRO A CA 1
ATOM 2243 C C . PRO A 1 319 ? -5.761 8.500 9.567 1.00 96.38 319 PRO A C 1
ATOM 2245 O O . PRO A 1 319 ? -5.048 8.069 10.474 1.00 96.38 319 PRO A O 1
ATOM 2248 N N . LEU A 1 320 ? -6.209 7.712 8.590 1.00 97.44 320 LEU A N 1
ATOM 2249 C CA . LEU A 1 320 ? -5.767 6.328 8.428 1.00 97.44 320 LEU A CA 1
ATOM 2250 C C . LEU A 1 320 ? -4.507 6.296 7.557 1.00 97.44 320 LEU A C 1
ATOM 2252 O O . LEU A 1 320 ? -4.540 6.759 6.413 1.00 97.44 320 LEU A O 1
ATOM 2256 N N . LEU A 1 321 ? -3.418 5.726 8.071 1.00 97.88 321 LEU A N 1
ATOM 2257 C CA . LEU A 1 321 ? -2.177 5.567 7.315 1.00 97.88 321 LEU A CA 1
ATOM 2258 C C . LEU A 1 321 ? -2.178 4.238 6.561 1.00 97.88 321 LEU A C 1
ATOM 2260 O O . LEU A 1 321 ? -2.325 3.174 7.171 1.00 97.88 321 LEU A O 1
ATOM 2264 N N . ALA A 1 322 ? -1.993 4.294 5.239 1.00 98.38 322 AL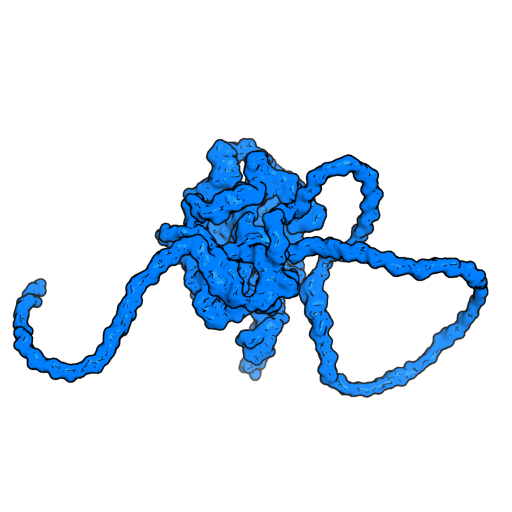A A N 1
ATOM 2265 C CA . ALA A 1 322 ? -1.960 3.109 4.382 1.00 98.38 322 ALA A CA 1
ATOM 2266 C C . ALA A 1 322 ? -0.832 3.155 3.340 1.00 98.38 322 ALA A C 1
ATOM 2268 O O . ALA A 1 322 ? -0.521 4.209 2.789 1.00 98.38 322 ALA A O 1
ATOM 2269 N N . SER A 1 323 ? -0.267 1.991 3.025 1.00 98.44 323 SER A N 1
ATOM 2270 C CA . SER A 1 323 ? 0.678 1.798 1.924 1.00 98.44 323 SER A CA 1
ATOM 2271 C C . SER A 1 323 ? 0.017 1.043 0.778 1.00 98.44 323 SER A C 1
ATOM 2273 O O . SER A 1 323 ? -0.589 -0.007 0.992 1.00 98.44 323 SER A O 1
ATOM 2275 N N . LEU A 1 324 ? 0.156 1.564 -0.444 1.00 98.69 324 LEU A N 1
ATOM 2276 C CA . LEU A 1 324 ? -0.195 0.873 -1.687 1.00 98.69 324 LEU A CA 1
ATOM 2277 C C . LEU A 1 324 ? 1.088 0.424 -2.384 1.00 98.69 324 LEU A C 1
ATOM 2279 O O . LEU A 1 324 ? 1.871 1.265 -2.810 1.00 98.69 324 LEU A O 1
ATOM 2283 N N . VAL A 1 325 ? 1.257 -0.878 -2.580 1.00 98.69 325 VAL A N 1
ATOM 2284 C CA . VAL A 1 325 ? 2.328 -1.481 -3.377 1.00 98.69 325 VAL A CA 1
ATOM 2285 C C . VAL A 1 325 ? 1.745 -1.953 -4.705 1.00 98.69 325 VAL A C 1
ATOM 2287 O O . VAL A 1 325 ? 0.821 -2.766 -4.725 1.00 98.69 325 VAL A O 1
ATOM 2290 N N . LEU A 1 326 ? 2.297 -1.480 -5.821 1.00 98.69 326 LEU A N 1
ATOM 2291 C CA . LEU A 1 326 ? 1.976 -1.976 -7.160 1.00 98.69 326 LEU A CA 1
ATOM 2292 C C . LEU A 1 326 ? 3.121 -2.825 -7.703 1.00 98.69 326 LEU A C 1
ATOM 2294 O O . LEU A 1 326 ? 4.273 -2.390 -7.696 1.00 98.69 326 LEU A O 1
ATOM 2298 N N . TYR A 1 327 ? 2.795 -4.008 -8.221 1.00 98.38 327 TYR A N 1
ATOM 2299 C CA . TYR A 1 327 ? 3.757 -4.896 -8.871 1.00 98.38 327 TYR A CA 1
ATOM 2300 C C . TYR A 1 327 ? 3.746 -4.670 -10.381 1.00 98.38 327 TYR A C 1
ATOM 2302 O O . TYR A 1 327 ? 2.713 -4.800 -11.045 1.00 98.38 327 TYR A O 1
ATOM 2310 N N . LEU A 1 328 ? 4.903 -4.282 -10.922 1.00 98.25 328 LEU A N 1
ATOM 2311 C CA . LEU A 1 328 ? 4.974 -3.670 -12.246 1.00 98.25 328 LEU A CA 1
ATOM 2312 C C . LEU A 1 328 ? 5.622 -4.546 -13.309 1.00 98.25 328 LEU A C 1
ATOM 2314 O O . LEU A 1 328 ? 5.581 -4.167 -14.473 1.00 98.25 328 LEU A O 1
ATOM 2318 N N . ASN A 1 329 ? 6.194 -5.703 -12.979 1.00 97.81 329 ASN A N 1
ATOM 2319 C CA . ASN A 1 329 ? 6.705 -6.617 -14.000 1.00 97.81 329 ASN A CA 1
ATOM 2320 C C . ASN A 1 329 ? 5.564 -7.084 -14.933 1.00 97.81 329 ASN A C 1
ATOM 2322 O O . ASN A 1 329 ? 4.461 -7.335 -14.448 1.00 97.81 329 ASN A O 1
ATOM 2326 N N . PRO A 1 330 ? 5.795 -7.192 -16.258 1.00 96.69 330 PRO A N 1
ATOM 2327 C CA . PRO A 1 330 ? 4.777 -7.657 -17.209 1.00 96.69 330 PRO A CA 1
ATOM 2328 C C . PRO A 1 330 ? 4.482 -9.160 -17.081 1.00 96.69 330 PRO A C 1
ATOM 2330 O O . PRO A 1 330 ? 3.386 -9.602 -17.404 1.00 96.69 330 PRO A O 1
ATOM 2333 N N . ASP A 1 331 ? 5.448 -9.929 -16.577 1.00 95.69 331 ASP A N 1
ATOM 2334 C CA . ASP A 1 331 ? 5.315 -11.337 -16.212 1.00 95.69 331 ASP A CA 1
ATOM 2335 C C . ASP A 1 331 ? 6.053 -11.584 -14.893 1.00 95.69 331 ASP A C 1
ATOM 2337 O O . ASP A 1 331 ? 7.108 -10.992 -14.638 1.00 95.69 331 ASP A O 1
ATOM 2341 N N . TRP A 1 332 ? 5.486 -12.448 -14.053 1.00 97.00 332 TRP A N 1
ATOM 2342 C CA . TRP A 1 332 ? 6.143 -12.915 -12.841 1.00 97.00 332 TRP A CA 1
ATOM 2343 C C . TRP A 1 332 ? 5.636 -14.295 -12.434 1.00 97.00 332 TRP A C 1
ATOM 2345 O O . TRP A 1 332 ? 4.490 -14.467 -12.001 1.00 97.00 332 TRP A O 1
ATOM 2355 N N . ARG A 1 333 ? 6.509 -15.294 -12.551 1.00 96.19 333 ARG A N 1
ATOM 2356 C CA . ARG A 1 333 ? 6.169 -16.681 -12.238 1.00 96.19 333 ARG A CA 1
ATOM 2357 C C . ARG A 1 333 ? 6.289 -16.964 -10.744 1.00 96.19 333 ARG A C 1
ATOM 2359 O O . ARG A 1 333 ? 7.106 -16.379 -10.041 1.00 96.19 333 ARG A O 1
ATOM 2366 N N . ARG A 1 334 ? 5.480 -17.905 -10.247 1.00 93.88 334 ARG A N 1
ATOM 2367 C CA . ARG A 1 334 ? 5.451 -18.268 -8.818 1.00 93.88 334 ARG A CA 1
ATOM 2368 C C . ARG A 1 334 ? 6.809 -18.774 -8.311 1.00 93.88 334 ARG A C 1
ATOM 2370 O O . ARG A 1 334 ? 7.191 -18.452 -7.195 1.00 93.88 334 ARG A O 1
ATOM 2377 N N . ASP A 1 335 ? 7.522 -19.557 -9.111 1.00 96.31 335 ASP A N 1
ATOM 2378 C CA . ASP A 1 335 ? 8.834 -20.124 -8.773 1.00 96.31 335 ASP A CA 1
ATOM 2379 C C . ASP A 1 335 ? 9.957 -19.074 -8.696 1.00 96.31 335 ASP A C 1
ATOM 2381 O O . ASP A 1 335 ? 11.027 -19.347 -8.150 1.00 96.31 335 ASP A O 1
ATOM 2385 N N . TRP A 1 336 ? 9.713 -17.853 -9.182 1.00 97.62 336 TRP A N 1
ATOM 2386 C CA . TRP A 1 336 ? 10.654 -16.737 -9.074 1.00 97.62 336 TRP A CA 1
ATOM 2387 C C . TRP A 1 336 ? 10.661 -16.083 -7.687 1.00 97.62 336 TRP A C 1
ATOM 2389 O O . TRP A 1 336 ? 11.550 -15.281 -7.418 1.00 97.62 336 TRP A O 1
ATOM 2399 N N . GLY A 1 337 ? 9.722 -16.420 -6.796 1.00 97.44 337 GLY A N 1
ATOM 2400 C CA . GLY A 1 337 ? 9.649 -15.849 -5.446 1.00 97.44 337 GLY A CA 1
ATOM 2401 C C . GLY A 1 337 ? 9.379 -14.344 -5.467 1.00 97.44 337 GLY A C 1
ATOM 2402 O O . GLY A 1 337 ? 8.594 -13.858 -6.284 1.00 97.44 337 GLY A O 1
ATOM 2403 N N . GLY A 1 338 ? 10.040 -13.581 -4.594 1.00 96.94 338 GLY A N 1
ATOM 2404 C CA . GLY A 1 338 ? 9.860 -12.129 -4.550 1.00 96.94 338 GLY A CA 1
ATOM 2405 C C . GLY A 1 338 ? 8.614 -11.664 -3.783 1.00 96.94 338 GLY A C 1
ATOM 2406 O O . GLY A 1 338 ? 8.111 -10.566 -4.028 1.00 96.94 338 GLY A O 1
ATOM 2407 N N . ASP A 1 339 ? 8.040 -12.502 -2.924 1.00 97.88 339 ASP A N 1
ATOM 2408 C CA . ASP A 1 339 ? 6.807 -12.187 -2.203 1.00 97.88 339 ASP A CA 1
ATOM 2409 C C . ASP A 1 339 ? 6.994 -11.022 -1.221 1.00 97.88 339 ASP A C 1
ATOM 2411 O O . ASP A 1 339 ? 8.019 -10.920 -0.544 1.00 97.88 339 ASP A O 1
ATOM 2415 N N . THR A 1 340 ? 5.981 -10.162 -1.103 1.00 98.12 340 THR A N 1
ATOM 2416 C CA . THR A 1 340 ? 5.860 -9.278 0.066 1.00 98.12 340 THR A CA 1
ATOM 2417 C C . THR A 1 340 ? 5.217 -10.083 1.192 1.00 98.12 340 THR A C 1
ATOM 2419 O O . THR A 1 340 ? 4.121 -10.612 1.012 1.00 98.12 340 THR A O 1
ATOM 2422 N N . LEU A 1 341 ? 5.897 -10.211 2.328 1.00 97.88 341 LEU A N 1
ATOM 2423 C CA . LEU A 1 341 ? 5.422 -10.952 3.494 1.00 97.88 341 LEU A CA 1
ATOM 2424 C C . LEU A 1 341 ? 4.901 -9.970 4.542 1.00 97.88 341 LEU A C 1
ATOM 2426 O O . LEU A 1 341 ? 5.676 -9.151 5.024 1.00 97.88 341 LEU A O 1
ATOM 2430 N N . CYS A 1 342 ? 3.626 -10.077 4.911 1.00 98.25 342 CYS A N 1
ATOM 2431 C CA . CYS A 1 342 ? 3.030 -9.346 6.032 1.00 98.25 342 CYS A CA 1
ATOM 2432 C C . CYS A 1 342 ? 2.960 -10.276 7.247 1.00 98.25 342 CYS A C 1
ATOM 2434 O O . CYS A 1 342 ? 2.504 -11.414 7.119 1.00 98.25 342 CYS A O 1
ATOM 2436 N N . LEU A 1 343 ? 3.412 -9.810 8.405 1.00 97.81 343 LEU A N 1
ATOM 2437 C CA . LEU A 1 343 ? 3.527 -10.586 9.634 1.00 97.81 343 LEU A CA 1
ATOM 2438 C C . LEU A 1 343 ? 2.452 -10.152 10.634 1.00 97.81 343 LEU A C 1
ATOM 2440 O O . LEU A 1 343 ? 2.254 -8.961 10.837 1.00 97.81 343 LEU A O 1
ATOM 2444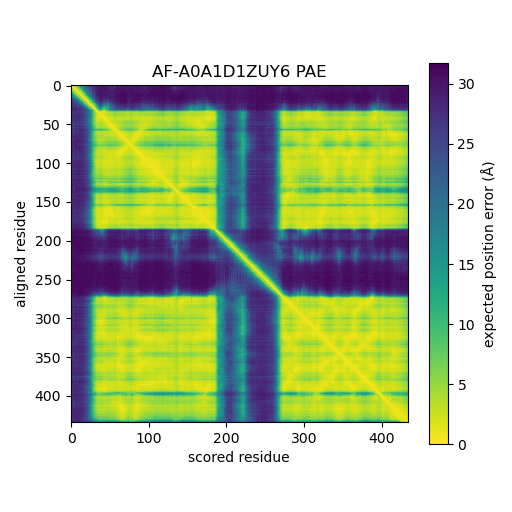 N N . ASP A 1 344 ? 1.795 -11.117 11.277 1.00 97.56 344 ASP A N 1
ATOM 2445 C CA . ASP A 1 344 ? 1.110 -10.880 12.547 1.00 97.56 344 ASP A CA 1
ATOM 2446 C C . ASP A 1 344 ? 2.153 -10.992 13.665 1.00 97.56 344 ASP A C 1
ATOM 2448 O O . ASP A 1 344 ? 2.650 -12.079 13.969 1.00 97.56 344 ASP A O 1
ATOM 2452 N N . SER A 1 345 ? 2.522 -9.853 14.236 1.00 93.69 345 SER A N 1
ATOM 2453 C CA . SER A 1 345 ? 3.639 -9.697 15.169 1.00 93.69 345 SER A CA 1
ATOM 2454 C C . SER A 1 345 ? 3.426 -10.466 16.473 1.00 93.69 345 SER A C 1
ATOM 2456 O O . SER A 1 345 ? 4.379 -10.981 17.050 1.00 93.69 345 SER A O 1
ATOM 2458 N N . ASP A 1 346 ? 2.177 -10.576 16.929 1.00 91.56 346 ASP A N 1
ATOM 2459 C CA . ASP A 1 346 ? 1.819 -11.231 18.195 1.00 91.56 346 ASP A CA 1
ATOM 2460 C C . ASP A 1 346 ? 1.773 -12.767 18.086 1.00 91.56 346 ASP A C 1
ATOM 2462 O O . ASP A 1 346 ? 1.995 -13.486 19.059 1.00 91.56 346 ASP A O 1
ATOM 2466 N N . SER A 1 347 ? 1.467 -13.318 16.910 1.00 93.75 347 SER A N 1
ATOM 2467 C CA . SER A 1 347 ? 1.476 -14.773 16.688 1.00 93.75 347 SER A CA 1
ATOM 2468 C C . SER A 1 347 ? 2.711 -15.291 15.954 1.00 93.75 347 SER A C 1
ATOM 2470 O O . SER A 1 347 ? 2.930 -16.502 15.945 1.00 93.75 347 SER A O 1
ATOM 2472 N N . GLY A 1 348 ? 3.500 -14.413 15.332 1.00 93.56 348 GLY A N 1
ATOM 2473 C CA . GLY A 1 348 ? 4.668 -14.777 14.531 1.00 93.56 348 GLY A CA 1
ATOM 2474 C C . GLY A 1 348 ? 4.331 -15.470 13.205 1.00 93.56 348 GLY A C 1
ATOM 2475 O O . GLY A 1 348 ? 5.237 -15.954 12.527 1.00 93.56 348 GLY A O 1
ATOM 2476 N N . VAL A 1 349 ? 3.051 -15.542 12.814 1.00 95.75 349 VAL A N 1
ATOM 2477 C CA . VAL A 1 349 ? 2.637 -16.118 11.525 1.00 95.75 349 VAL A CA 1
ATOM 2478 C C . VAL A 1 349 ? 2.480 -15.035 10.463 1.00 95.75 349 VAL A C 1
ATOM 2480 O O . VAL A 1 349 ? 2.033 -13.928 10.748 1.00 95.75 349 VAL A O 1
ATOM 2483 N N . GLY A 1 350 ? 2.832 -15.353 9.217 1.00 95.62 350 GLY A N 1
ATOM 2484 C CA . GLY A 1 350 ? 2.803 -14.395 8.113 1.00 95.62 350 GLY A CA 1
ATOM 2485 C C . GLY A 1 350 ? 1.979 -14.854 6.915 1.00 95.62 350 GLY A C 1
ATOM 2486 O O . GLY A 1 350 ? 1.714 -16.042 6.728 1.00 95.62 350 GLY A O 1
ATOM 2487 N N . VAL A 1 351 ? 1.610 -13.889 6.077 1.00 97.25 351 VAL A N 1
ATOM 2488 C CA . VAL A 1 351 ? 0.956 -14.091 4.783 1.00 97.25 351 VAL A CA 1
ATOM 2489 C C . VAL A 1 351 ? 1.833 -13.533 3.665 1.00 97.25 351 VAL A C 1
ATOM 2491 O O . VAL A 1 351 ? 2.339 -12.417 3.755 1.00 97.25 351 VAL A O 1
ATOM 2494 N N . GLY A 1 352 ? 2.025 -14.321 2.605 1.00 97.50 352 GLY A N 1
ATOM 2495 C CA . GLY A 1 352 ? 2.824 -13.930 1.446 1.00 97.50 352 GLY A CA 1
ATOM 2496 C C . GLY A 1 352 ? 1.981 -13.473 0.262 1.00 97.50 352 GLY A C 1
ATOM 2497 O O . GLY A 1 352 ? 1.009 -14.129 -0.120 1.00 97.50 352 GLY A O 1
ATOM 2498 N N . VAL A 1 353 ? 2.385 -12.360 -0.349 1.00 98.19 353 VAL A N 1
ATOM 2499 C CA . VAL A 1 353 ? 1.761 -11.787 -1.541 1.00 98.19 353 VAL A CA 1
ATOM 2500 C C . VAL A 1 353 ? 2.729 -11.860 -2.717 1.00 98.19 353 VAL A C 1
ATOM 2502 O O . VAL A 1 353 ? 3.682 -11.085 -2.817 1.00 98.19 353 VAL A O 1
ATOM 2505 N N . ALA A 1 354 ? 2.437 -12.775 -3.643 1.00 97.50 354 ALA A N 1
ATOM 2506 C CA . ALA A 1 354 ? 3.200 -12.922 -4.878 1.00 97.50 354 ALA A CA 1
ATOM 2507 C C . ALA A 1 354 ? 3.059 -11.673 -5.771 1.00 97.50 354 ALA A C 1
ATOM 2509 O O . ALA A 1 354 ? 1.919 -11.227 -5.985 1.00 97.50 354 ALA A O 1
ATOM 2510 N N . PRO A 1 355 ? 4.160 -11.156 -6.353 1.00 97.69 355 PRO A N 1
ATOM 2511 C CA . PRO A 1 355 ? 4.189 -9.886 -7.077 1.00 97.69 355 PRO A CA 1
ATOM 2512 C C . PRO A 1 355 ? 3.719 -10.035 -8.530 1.00 97.69 355 PRO A C 1
ATOM 2514 O O . PRO A 1 355 ? 4.474 -9.868 -9.485 1.00 97.69 355 PRO A O 1
ATOM 2517 N N . ARG A 1 356 ? 2.451 -10.409 -8.702 1.00 96.81 356 ARG A N 1
ATOM 2518 C CA . ARG A 1 356 ? 1.862 -10.648 -10.025 1.00 96.81 356 ARG A CA 1
ATOM 2519 C C . ARG A 1 356 ? 1.646 -9.341 -10.798 1.00 96.81 356 ARG A C 1
ATOM 2521 O O . ARG A 1 356 ? 1.313 -8.333 -10.177 1.00 96.81 356 ARG A O 1
ATOM 2528 N N . PRO A 1 357 ? 1.730 -9.357 -12.139 1.00 97.00 357 PRO A N 1
ATOM 2529 C CA . PRO A 1 357 ? 1.373 -8.198 -12.951 1.00 97.00 357 PRO A CA 1
ATOM 2530 C C . PRO A 1 357 ? -0.030 -7.685 -12.605 1.00 97.00 357 PRO A C 1
ATOM 2532 O O . PRO A 1 357 ? -0.942 -8.486 -12.391 1.00 97.00 357 PRO A O 1
ATOM 2535 N N . ARG A 1 358 ? -0.205 -6.356 -12.576 1.00 96.88 358 ARG A N 1
ATOM 2536 C CA . ARG A 1 358 ? -1.493 -5.662 -12.333 1.00 96.88 358 ARG A CA 1
ATOM 2537 C C . ARG A 1 358 ? -2.096 -5.850 -10.934 1.00 96.88 358 ARG A C 1
ATOM 2539 O O . ARG A 1 358 ? -3.173 -5.324 -10.653 1.00 96.88 358 ARG A O 1
ATOM 2546 N N . ARG A 1 359 ? -1.395 -6.544 -10.036 1.00 97.75 359 ARG A N 1
ATOM 2547 C CA . ARG A 1 359 ? -1.792 -6.697 -8.638 1.00 97.75 359 ARG A CA 1
ATOM 2548 C C . ARG A 1 359 ? -1.349 -5.500 -7.807 1.00 97.75 359 ARG A C 1
ATOM 2550 O O . ARG A 1 359 ? -0.222 -5.017 -7.926 1.00 97.75 359 ARG A O 1
ATOM 2557 N N . ALA A 1 360 ? -2.241 -5.099 -6.914 1.00 98.38 360 ALA A N 1
ATOM 2558 C CA . ALA A 1 360 ? -1.981 -4.167 -5.838 1.00 98.38 360 ALA A CA 1
ATOM 2559 C C . ALA A 1 360 ? -2.062 -4.874 -4.481 1.00 98.38 360 ALA A C 1
ATOM 2561 O O . ALA A 1 360 ? -2.947 -5.701 -4.251 1.00 98.38 360 ALA A O 1
ATOM 2562 N N . LEU A 1 361 ? -1.159 -4.511 -3.579 1.00 98.69 361 LEU A N 1
ATOM 2563 C CA . LEU A 1 361 ? -1.251 -4.785 -2.150 1.00 98.69 361 LEU A CA 1
ATOM 2564 C C . LEU A 1 361 ? -1.518 -3.457 -1.445 1.00 98.69 361 LEU A C 1
ATOM 2566 O O . LEU A 1 361 ? -0.761 -2.508 -1.613 1.00 98.69 361 LEU A O 1
ATOM 2570 N N . LEU A 1 362 ? -2.593 -3.391 -0.672 1.00 98.50 362 LEU A N 1
ATOM 2571 C CA . LEU A 1 362 ? -2.930 -2.251 0.163 1.00 98.50 362 LEU A CA 1
ATOM 2572 C C . LEU A 1 362 ? -2.940 -2.708 1.620 1.00 98.50 362 LEU A C 1
ATOM 2574 O O . LEU A 1 362 ? -3.627 -3.668 1.959 1.00 98.50 362 LEU A O 1
ATOM 2578 N N . MET A 1 363 ? -2.185 -2.040 2.479 1.00 98.38 363 MET A N 1
ATOM 2579 C CA . MET A 1 363 ? -2.059 -2.417 3.888 1.00 98.38 363 MET A CA 1
ATOM 2580 C C . MET A 1 363 ? -2.008 -1.185 4.778 1.00 98.38 363 MET A C 1
ATOM 2582 O O . MET A 1 363 ? -1.618 -0.110 4.321 1.00 98.38 363 MET A O 1
ATOM 2586 N N . HIS A 1 364 ? -2.390 -1.327 6.044 1.00 98.38 364 HIS A N 1
ATOM 2587 C CA . HIS A 1 364 ? -2.053 -0.298 7.023 1.00 98.38 364 HIS A CA 1
ATOM 2588 C C . HIS A 1 364 ? -0.522 -0.190 7.180 1.00 98.38 364 HIS A C 1
ATOM 2590 O O . HIS A 1 364 ? 0.184 -1.187 7.043 1.00 98.38 364 HIS A O 1
ATOM 2596 N N . GLN A 1 365 ? -0.001 1.013 7.440 1.00 97.06 365 GLN A N 1
ATOM 2597 C CA . GLN A 1 365 ? 1.456 1.250 7.491 1.00 97.06 365 GLN A CA 1
ATOM 2598 C C . GLN A 1 365 ? 2.150 0.710 8.747 1.00 97.06 365 GLN A C 1
ATOM 2600 O O . GLN A 1 365 ? 3.366 0.525 8.740 1.00 97.06 365 GLN A O 1
ATOM 2605 N N . ASP A 1 366 ? 1.377 0.414 9.787 1.00 95.81 366 ASP A N 1
ATOM 2606 C CA . ASP A 1 366 ? 1.812 -0.203 11.039 1.00 95.81 366 ASP A CA 1
ATOM 2607 C C . ASP A 1 366 ? 1.877 -1.740 10.950 1.00 95.81 366 ASP A C 1
ATOM 2609 O O . ASP A 1 366 ? 2.278 -2.400 11.907 1.00 95.81 366 ASP A O 1
ATOM 2613 N N . VAL A 1 367 ? 1.547 -2.334 9.794 1.00 97.19 367 VAL A N 1
ATOM 2614 C CA . VAL A 1 367 ? 1.776 -3.763 9.532 1.00 97.19 367 VAL A CA 1
ATOM 2615 C C . VAL A 1 367 ? 3.273 -4.029 9.395 1.00 97.19 367 VAL A C 1
ATOM 2617 O O . VAL A 1 367 ? 3.934 -3.473 8.513 1.00 97.19 367 VAL A O 1
ATOM 2620 N N . VAL A 1 368 ? 3.801 -4.942 10.215 1.00 96.81 368 VAL A N 1
ATOM 2621 C CA . VAL A 1 368 ? 5.173 -5.440 10.059 1.00 96.81 368 VAL A CA 1
ATOM 2622 C C . VAL A 1 368 ? 5.258 -6.270 8.786 1.00 96.81 368 VAL A C 1
ATOM 2624 O O . VAL A 1 368 ? 4.499 -7.221 8.584 1.00 96.81 368 VAL A O 1
ATOM 2627 N N . HIS A 1 369 ? 6.190 -5.932 7.907 1.00 97.12 369 HIS A N 1
ATOM 2628 C CA . HIS A 1 369 ? 6.342 -6.624 6.639 1.00 97.12 369 HIS A CA 1
ATOM 2629 C C . HIS A 1 369 ? 7.791 -6.630 6.160 1.00 97.12 369 HIS A C 1
ATOM 2631 O O . HIS A 1 369 ? 8.635 -5.890 6.655 1.00 97.12 369 HIS A O 1
ATOM 2637 N N . ARG A 1 370 ? 8.084 -7.503 5.195 1.00 94.94 370 ARG A N 1
ATOM 2638 C CA . ARG A 1 370 ? 9.348 -7.490 4.452 1.00 94.94 370 ARG A CA 1
ATOM 2639 C C . ARG A 1 370 ? 9.143 -7.900 3.009 1.00 94.94 370 ARG A C 1
ATOM 2641 O O . ARG A 1 370 ? 8.197 -8.617 2.671 1.00 94.94 370 ARG A O 1
ATOM 2648 N N . LEU A 1 371 ? 10.087 -7.523 2.166 1.00 94.81 371 LEU A N 1
ATOM 2649 C CA . LEU A 1 371 ? 10.226 -8.100 0.841 1.00 94.81 371 LEU A CA 1
ATOM 2650 C C . LEU A 1 371 ? 11.048 -9.396 0.909 1.00 94.81 371 LEU A C 1
ATOM 2652 O O . LEU A 1 371 ? 11.997 -9.509 1.670 1.00 94.81 371 LEU A O 1
ATOM 2656 N N . SER A 1 372 ? 10.700 -10.400 0.114 1.00 95.00 372 SER A N 1
ATOM 2657 C CA . SER A 1 372 ? 11.607 -11.514 -0.174 1.00 95.00 372 SER A CA 1
ATOM 2658 C C . SER A 1 372 ? 12.385 -11.200 -1.444 1.00 95.00 372 SER A C 1
ATOM 2660 O O . SER A 1 372 ? 11.818 -10.661 -2.396 1.00 95.00 372 SER A O 1
ATOM 2662 N N . ALA A 1 373 ? 13.663 -11.562 -1.501 1.00 95.62 373 ALA A N 1
ATOM 2663 C CA . ALA A 1 373 ? 14.386 -11.499 -2.761 1.00 95.62 373 ALA A CA 1
ATOM 2664 C C . ALA A 1 373 ? 13.816 -12.508 -3.773 1.00 95.62 373 ALA A C 1
ATOM 2666 O O . ALA A 1 373 ? 13.334 -13.582 -3.387 1.00 95.62 373 ALA A O 1
ATOM 2667 N N . PRO A 1 374 ? 13.864 -12.191 -5.077 1.00 97.69 374 PRO A N 1
ATOM 2668 C CA . PRO A 1 374 ? 13.662 -13.185 -6.118 1.00 97.69 374 PRO A CA 1
ATOM 2669 C C . PRO A 1 374 ? 14.604 -14.386 -5.956 1.00 97.69 374 PRO A C 1
ATOM 2671 O O . PRO A 1 374 ? 15.740 -14.255 -5.504 1.00 97.69 374 PRO A O 1
ATOM 2674 N N . SER A 1 375 ? 14.151 -15.565 -6.367 1.00 97.12 375 SER A N 1
ATOM 2675 C CA . SER A 1 375 ? 14.992 -16.760 -6.422 1.00 97.12 375 SER A CA 1
ATOM 2676 C C . SER A 1 375 ? 15.929 -16.715 -7.636 1.00 97.12 375 SER A C 1
ATOM 2678 O O . SER A 1 375 ? 15.720 -15.958 -8.589 1.00 97.12 375 SER A O 1
ATOM 2680 N N . ALA A 1 376 ? 16.936 -17.593 -7.667 1.00 96.12 376 ALA A N 1
ATOM 2681 C CA . ALA A 1 376 ? 17.795 -17.763 -8.842 1.00 96.12 376 ALA A CA 1
ATOM 2682 C C . ALA A 1 376 ? 17.004 -18.130 -10.119 1.00 96.12 376 ALA A C 1
ATOM 2684 O O . ALA A 1 376 ? 17.437 -17.806 -11.226 1.00 96.12 376 ALA A O 1
ATOM 2685 N N . ALA A 1 377 ? 15.814 -18.733 -9.983 1.00 96.69 377 ALA A N 1
ATOM 2686 C CA . ALA A 1 377 ? 14.946 -19.078 -11.110 1.00 96.69 377 ALA A CA 1
ATOM 2687 C C . ALA A 1 377 ? 14.440 -17.843 -11.881 1.00 96.69 377 ALA A C 1
ATOM 2689 O O . ALA A 1 377 ? 14.076 -17.960 -13.052 1.00 96.69 377 ALA A O 1
ATOM 2690 N N . ALA A 1 378 ? 14.476 -16.653 -11.268 1.00 96.19 378 ALA A N 1
ATOM 2691 C CA . ALA A 1 378 ? 14.186 -15.392 -11.944 1.00 96.19 378 ALA A CA 1
ATOM 2692 C C . ALA A 1 378 ? 15.247 -15.018 -12.999 1.00 96.19 378 ALA A C 1
ATOM 2694 O O . ALA A 1 378 ? 15.012 -14.115 -13.803 1.00 96.19 378 ALA A O 1
ATOM 2695 N N . GLY A 1 379 ? 16.406 -15.690 -13.033 1.00 94.25 379 GLY A N 1
ATOM 2696 C CA . GLY A 1 379 ? 17.457 -15.464 -14.032 1.00 94.25 379 GLY A CA 1
ATOM 2697 C C . GLY A 1 379 ? 18.077 -14.066 -13.960 1.00 94.25 379 GLY A C 1
ATOM 2698 O O . GLY A 1 379 ? 18.384 -13.481 -14.993 1.00 94.25 379 GLY A O 1
ATOM 2699 N N . GLY A 1 380 ? 18.188 -13.497 -12.755 1.00 93.12 380 GLY A N 1
ATOM 2700 C CA . GLY A 1 380 ? 18.712 -12.144 -12.534 1.00 93.12 380 GLY A CA 1
ATOM 2701 C C . GLY A 1 380 ? 17.747 -11.009 -12.895 1.00 93.12 380 GLY A C 1
ATOM 2702 O O . GLY A 1 380 ? 18.141 -9.847 -12.835 1.00 93.12 380 GLY A O 1
ATOM 2703 N N . ARG A 1 381 ? 16.493 -11.310 -13.260 1.00 95.62 381 ARG A N 1
ATOM 2704 C CA . ARG A 1 381 ? 15.488 -10.282 -13.565 1.00 95.62 381 ARG A CA 1
ATOM 2705 C C . ARG A 1 381 ? 15.159 -9.448 -12.316 1.00 95.62 381 ARG A C 1
ATOM 2707 O O . ARG A 1 381 ? 14.832 -10.034 -11.282 1.00 95.62 381 ARG A O 1
ATOM 2714 N N . PRO A 1 382 ? 15.173 -8.107 -12.409 1.00 97.44 382 PRO A N 1
ATOM 2715 C CA . PRO A 1 382 ? 14.708 -7.246 -11.331 1.00 97.44 382 PRO A CA 1
ATOM 2716 C C . PRO A 1 382 ? 13.181 -7.292 -11.185 1.00 97.44 382 PRO A C 1
ATOM 2718 O O . PRO A 1 382 ? 12.435 -7.245 -12.168 1.00 97.44 382 PRO A O 1
ATOM 2721 N N . ARG A 1 383 ? 12.719 -7.346 -9.935 1.00 97.75 383 ARG A N 1
ATOM 2722 C CA . ARG A 1 383 ? 11.319 -7.238 -9.519 1.00 97.75 383 ARG A CA 1
ATOM 2723 C C . ARG A 1 383 ? 11.001 -5.793 -9.151 1.00 97.75 383 ARG A C 1
ATOM 2725 O O . ARG A 1 383 ? 11.359 -5.339 -8.065 1.00 97.75 383 ARG A O 1
ATOM 2732 N N . PHE A 1 384 ? 10.290 -5.096 -10.024 1.00 98.38 384 PHE A N 1
ATOM 2733 C CA . PHE A 1 384 ? 9.899 -3.707 -9.829 1.00 98.38 384 PHE A CA 1
ATOM 2734 C C . PHE A 1 384 ? 8.591 -3.590 -9.048 1.00 98.38 384 PHE A C 1
ATOM 2736 O O . PHE A 1 384 ? 7.553 -4.125 -9.454 1.00 98.38 384 PHE A O 1
ATOM 2743 N N . SER A 1 385 ? 8.628 -2.808 -7.972 1.00 98.00 385 SER A N 1
ATOM 2744 C CA . SER A 1 385 ? 7.424 -2.270 -7.343 1.00 98.00 385 SER A CA 1
ATOM 2745 C C . SER A 1 385 ? 7.518 -0.771 -7.108 1.00 98.00 385 SER A C 1
ATOM 2747 O O . SER A 1 385 ? 8.603 -0.210 -6.961 1.00 98.00 385 SER A O 1
ATOM 2749 N N . LEU A 1 386 ? 6.349 -0.136 -7.100 1.00 98.12 386 LEU A N 1
ATOM 2750 C CA . LEU A 1 386 ? 6.155 1.271 -6.770 1.00 98.12 386 LEU A CA 1
ATOM 2751 C C . LEU A 1 386 ? 5.218 1.333 -5.560 1.00 98.12 386 LEU A C 1
ATOM 2753 O O . LEU A 1 386 ? 4.191 0.651 -5.541 1.00 98.12 386 LEU A O 1
ATOM 2757 N N . VAL A 1 387 ? 5.610 2.093 -4.543 1.00 97.75 387 VAL A N 1
ATOM 2758 C CA . VAL A 1 387 ? 4.970 2.138 -3.228 1.00 97.75 387 VAL A CA 1
ATOM 2759 C C . VAL A 1 387 ? 4.529 3.561 -2.927 1.00 97.75 387 VAL A C 1
ATOM 2761 O O . VAL A 1 387 ? 5.353 4.471 -2.891 1.00 97.75 387 VAL A O 1
ATOM 2764 N N . TRP A 1 388 ? 3.235 3.755 -2.689 1.00 97.81 388 TRP A N 1
ATOM 2765 C CA . TRP A 1 388 ? 2.666 5.015 -2.226 1.00 97.81 388 TRP A CA 1
ATOM 2766 C C . TRP A 1 388 ? 2.445 4.926 -0.726 1.00 97.81 388 TRP A C 1
ATOM 2768 O O . TRP A 1 388 ? 1.719 4.040 -0.276 1.00 97.81 388 TRP A O 1
ATOM 2778 N N . LYS A 1 389 ? 2.994 5.884 0.019 1.00 97.31 389 LYS A N 1
ATOM 2779 C CA . LYS A 1 389 ? 2.650 6.104 1.422 1.00 97.31 389 LYS A CA 1
ATOM 2780 C C . LYS A 1 389 ? 1.551 7.165 1.498 1.00 97.31 389 LYS A C 1
ATOM 2782 O O . LYS A 1 389 ? 1.726 8.292 1.023 1.00 97.31 389 LYS A O 1
ATOM 2787 N N . LEU A 1 390 ? 0.398 6.787 2.042 1.00 98.12 390 LEU A N 1
ATOM 2788 C CA . LEU A 1 390 ? -0.843 7.555 1.964 1.00 98.12 390 LEU A CA 1
ATOM 2789 C C . LEU A 1 390 ? -1.377 7.906 3.351 1.00 98.12 390 LEU A C 1
ATOM 2791 O O . LEU A 1 390 ? -1.325 7.099 4.277 1.00 98.12 390 LEU A O 1
ATOM 2795 N N . ALA A 1 391 ? -1.996 9.080 3.438 1.00 97.69 391 ALA A N 1
ATOM 2796 C CA . ALA A 1 391 ? -2.892 9.450 4.524 1.00 97.69 391 ALA A CA 1
ATOM 2797 C C . ALA A 1 391 ? -4.322 9.549 3.972 1.00 97.69 391 ALA A C 1
ATOM 2799 O O . ALA A 1 391 ? -4.605 10.359 3.084 1.00 97.69 391 ALA A O 1
ATOM 2800 N N . LEU A 1 392 ? -5.228 8.714 4.480 1.00 97.81 392 LEU A N 1
ATOM 2801 C CA . LEU A 1 392 ? -6.652 8.774 4.170 1.00 97.81 392 LEU A CA 1
ATOM 2802 C C . LEU A 1 392 ? -7.336 9.585 5.271 1.00 97.81 392 LEU A C 1
ATOM 2804 O O . LEU A 1 392 ? -7.610 9.080 6.359 1.00 97.81 392 LEU A O 1
ATOM 2808 N N . VAL A 1 393 ? -7.596 10.858 4.983 1.00 96.81 393 VAL A N 1
ATOM 2809 C CA . VAL A 1 393 ? -8.179 11.798 5.946 1.00 96.81 393 VAL A CA 1
ATOM 2810 C C . VAL A 1 393 ? -9.709 11.751 5.846 1.00 96.81 393 VAL A C 1
ATOM 2812 O O . VAL A 1 393 ? -10.238 11.986 4.752 1.00 96.81 393 VAL A O 1
ATOM 2815 N N . PRO A 1 394 ? -10.450 11.469 6.935 1.00 94.50 394 PRO A N 1
ATOM 2816 C CA . PRO A 1 394 ? -11.911 11.435 6.902 1.00 94.50 394 PRO A CA 1
ATOM 2817 C C . PRO A 1 394 ? -12.512 12.754 6.393 1.00 94.50 394 PRO A C 1
ATOM 2819 O O . PRO A 1 394 ? -12.166 13.833 6.869 1.00 94.50 394 PRO A O 1
ATOM 2822 N N . ARG A 1 395 ? -13.469 12.690 5.455 1.00 91.31 395 ARG A N 1
ATOM 2823 C CA . ARG A 1 395 ? -14.209 13.886 4.992 1.00 91.31 395 ARG A CA 1
ATOM 2824 C C . ARG A 1 395 ? -15.194 14.423 6.022 1.00 91.31 395 ARG A C 1
ATOM 2826 O O . ARG A 1 395 ? -15.611 15.575 5.941 1.00 91.31 395 ARG A O 1
ATOM 2833 N N . ARG A 1 396 ? -15.639 13.562 6.935 1.00 85.25 396 ARG A N 1
ATOM 2834 C CA . ARG A 1 396 ? -16.627 13.875 7.968 1.00 85.25 396 ARG A CA 1
ATOM 2835 C C . ARG A 1 396 ? -16.016 13.579 9.326 1.00 85.25 396 ARG A C 1
ATOM 2837 O O . ARG A 1 396 ? -15.509 12.478 9.537 1.00 85.25 396 ARG A O 1
ATOM 2844 N N . ALA A 1 397 ? -16.100 14.551 10.228 1.00 78.06 397 ALA A N 1
ATOM 2845 C CA . ALA A 1 397 ? -15.632 14.399 11.598 1.00 78.06 397 ALA A CA 1
ATOM 2846 C C . ALA A 1 397 ? -16.292 13.184 12.275 1.00 78.06 397 ALA A C 1
ATOM 2848 O O . ALA A 1 397 ? -17.470 12.899 12.047 1.00 78.06 397 ALA A O 1
ATOM 2849 N N . GLY A 1 398 ? -15.515 12.455 13.077 1.00 74.25 398 GLY A N 1
ATOM 2850 C CA . GLY A 1 398 ? -15.984 11.304 13.855 1.00 74.25 398 GLY A CA 1
ATOM 2851 C C . GLY A 1 398 ? -16.246 10.015 13.065 1.00 74.25 398 GLY A C 1
ATOM 2852 O O . GLY A 1 398 ? -16.543 8.994 13.678 1.00 74.25 398 GLY A O 1
ATOM 2853 N N . ARG A 1 399 ? -16.124 10.004 11.727 1.00 79.38 399 ARG A N 1
ATOM 2854 C CA . ARG A 1 399 ? -16.135 8.747 10.957 1.00 79.38 399 ARG A CA 1
ATOM 2855 C C . ARG A 1 399 ? -14.720 8.201 10.798 1.00 79.38 399 ARG A C 1
ATOM 2857 O O . ARG A 1 399 ? -13.815 8.925 10.399 1.00 79.38 399 ARG A O 1
ATOM 2864 N N . GLY A 1 400 ? -14.551 6.910 11.076 1.00 82.19 400 GLY A N 1
ATOM 2865 C CA . GLY A 1 400 ? -13.345 6.175 10.703 1.00 82.19 400 GLY A CA 1
ATOM 2866 C C . GLY A 1 400 ? -13.296 5.907 9.198 1.00 82.19 400 GLY A C 1
ATOM 2867 O O . GLY A 1 400 ? -14.335 5.811 8.538 1.00 82.19 400 GLY A O 1
ATOM 2868 N N . VAL A 1 401 ? -12.083 5.776 8.665 1.00 90.81 401 VAL A N 1
ATOM 2869 C CA . VAL A 1 401 ? -11.854 5.239 7.320 1.00 90.81 401 VAL A CA 1
ATOM 2870 C C . VAL A 1 401 ? -11.630 3.737 7.444 1.00 90.81 401 VAL A C 1
ATOM 2872 O O . VAL A 1 401 ? -10.809 3.293 8.240 1.00 90.81 401 VAL A O 1
ATOM 2875 N N . ASP A 1 402 ? -12.357 2.956 6.650 1.00 91.19 402 ASP A N 1
ATOM 2876 C CA . ASP A 1 402 ? -12.218 1.503 6.600 1.00 91.19 402 ASP A CA 1
ATOM 2877 C C . ASP A 1 402 ? -11.461 1.091 5.334 1.00 91.19 402 ASP A C 1
ATOM 2879 O O . ASP A 1 402 ? -12.011 1.138 4.228 1.00 91.19 402 ASP A O 1
ATOM 2883 N N . LEU A 1 403 ? -10.202 0.667 5.497 1.00 94.25 403 LEU A N 1
ATOM 2884 C CA . LEU A 1 403 ? -9.389 0.170 4.385 1.00 94.25 403 LEU A CA 1
ATOM 2885 C C . LEU A 1 403 ? -10.033 -1.054 3.722 1.00 94.25 403 LEU A C 1
ATOM 2887 O O . LEU A 1 403 ? -9.999 -1.175 2.495 1.00 94.25 403 LEU A O 1
ATOM 2891 N N . ALA A 1 404 ? -10.630 -1.940 4.527 1.00 93.00 404 ALA A N 1
ATOM 2892 C CA . ALA A 1 404 ? -11.174 -3.220 4.096 1.00 93.00 404 ALA A CA 1
ATOM 2893 C C . ALA A 1 404 ? -12.549 -3.111 3.432 1.00 93.00 404 ALA A C 1
ATOM 2895 O O . ALA A 1 404 ? -13.005 -4.077 2.823 1.00 93.00 404 ALA A O 1
ATOM 2896 N N . ARG A 1 405 ? -13.188 -1.935 3.500 1.00 92.75 405 ARG A N 1
ATOM 2897 C CA . ARG A 1 405 ? -14.495 -1.642 2.894 1.00 92.75 405 ARG A CA 1
ATOM 2898 C C . ARG A 1 405 ? -15.517 -2.731 3.224 1.00 92.75 405 ARG A C 1
ATOM 2900 O O . ARG A 1 405 ? -16.187 -3.252 2.330 1.00 92.75 405 ARG A O 1
ATOM 2907 N N . ALA A 1 406 ? -15.664 -3.057 4.504 1.00 87.75 406 ALA A N 1
ATOM 2908 C CA . ALA A 1 406 ? -16.473 -4.172 4.976 1.00 87.75 406 ALA A CA 1
ATOM 2909 C C . ALA A 1 406 ? -17.934 -4.110 4.505 1.00 87.75 406 ALA A C 1
ATOM 2911 O O . ALA A 1 406 ? -18.552 -5.141 4.246 1.00 87.75 406 ALA A O 1
ATOM 2912 N N . ALA A 1 407 ? -18.477 -2.903 4.324 1.00 88.88 407 ALA A N 1
ATOM 2913 C CA . ALA A 1 407 ? -19.814 -2.702 3.767 1.00 88.88 407 ALA A CA 1
ATOM 2914 C C . ALA A 1 407 ? -19.953 -3.179 2.306 1.00 88.88 407 ALA A C 1
ATOM 2916 O O . ALA A 1 407 ? -21.042 -3.570 1.897 1.00 88.88 407 ALA A O 1
ATOM 2917 N N . ALA A 1 408 ? -18.873 -3.141 1.520 1.00 91.50 408 ALA A N 1
ATOM 2918 C CA . ALA A 1 408 ? -18.861 -3.531 0.111 1.00 91.50 408 ALA A CA 1
ATOM 2919 C C . ALA A 1 408 ? -18.332 -4.957 -0.112 1.00 91.50 408 ALA A C 1
ATOM 2921 O O . ALA A 1 408 ? -18.807 -5.647 -1.010 1.00 91.50 408 ALA A O 1
ATOM 2922 N N . TRP A 1 409 ? -17.349 -5.395 0.679 1.00 94.19 409 TRP A N 1
ATOM 2923 C CA . TRP A 1 409 ? -16.633 -6.659 0.463 1.00 94.19 409 TRP A CA 1
ATOM 2924 C C . TRP A 1 409 ? -16.831 -7.699 1.572 1.00 94.19 409 TRP A C 1
ATOM 2926 O O . TRP A 1 409 ? -16.299 -8.804 1.476 1.00 94.19 409 TRP A O 1
ATOM 2936 N N . GLY A 1 410 ? -17.633 -7.383 2.590 1.00 93.56 410 GLY A N 1
ATOM 2937 C CA . GLY A 1 410 ? -17.771 -8.202 3.788 1.00 93.56 410 GLY A CA 1
ATOM 2938 C C . GLY A 1 410 ? -16.623 -7.980 4.771 1.00 93.56 410 GLY A C 1
ATOM 2939 O O . GLY A 1 410 ? -15.626 -7.330 4.464 1.00 93.56 410 GLY A O 1
ATOM 2940 N N . LEU A 1 411 ? -16.778 -8.503 5.988 1.00 94.69 411 LEU A N 1
ATOM 2941 C CA . LEU A 1 411 ? -15.747 -8.366 7.013 1.00 94.69 411 LEU A CA 1
ATOM 2942 C C . LEU A 1 411 ? -14.442 -9.051 6.567 1.00 94.69 411 LEU A C 1
ATOM 2944 O O . LEU A 1 411 ? -14.501 -10.167 6.039 1.00 94.69 411 LEU A O 1
ATOM 2948 N N . PRO A 1 412 ? -13.277 -8.429 6.821 1.00 96.81 412 PRO A N 1
ATOM 2949 C CA . PRO A 1 412 ? -11.989 -9.070 6.593 1.00 96.81 412 PRO A CA 1
ATOM 2950 C C . PRO A 1 412 ? -11.890 -10.383 7.377 1.00 96.81 412 PRO A C 1
ATOM 2952 O O . PRO A 1 412 ? -12.406 -10.516 8.492 1.00 96.81 412 PRO A O 1
ATOM 2955 N N . THR A 1 413 ? -11.222 -11.374 6.788 1.00 97.69 413 THR A N 1
ATOM 2956 C CA . THR A 1 413 ? -11.022 -12.666 7.452 1.00 97.69 413 THR A CA 1
ATOM 2957 C C . THR A 1 413 ? -9.981 -12.498 8.561 1.00 97.69 413 THR A C 1
ATOM 2959 O O . THR A 1 413 ? -8.870 -12.046 8.282 1.00 97.69 413 THR A O 1
ATOM 2962 N N . PRO A 1 414 ? -10.293 -12.847 9.818 1.00 97.75 414 PRO A N 1
ATOM 2963 C CA . PRO A 1 414 ? -9.338 -12.690 10.901 1.00 97.75 414 PRO A CA 1
ATOM 2964 C C . PRO A 1 414 ? -8.222 -13.739 10.785 1.00 97.75 414 PRO A C 1
ATOM 2966 O O . PRO A 1 414 ? -8.490 -14.923 10.575 1.00 97.75 414 PRO A O 1
ATOM 2969 N N . PHE A 1 415 ? -6.977 -13.303 10.946 1.00 97.88 415 PHE A N 1
ATOM 2970 C CA . PHE A 1 415 ? -5.760 -14.108 10.850 1.00 97.88 415 PHE A CA 1
ATOM 2971 C C . PHE A 1 415 ? -4.883 -13.902 12.094 1.00 97.88 415 PHE A C 1
ATOM 2973 O O . PHE A 1 415 ? -4.979 -12.867 12.747 1.00 97.88 415 PHE A O 1
ATOM 2980 N N . GLY A 1 416 ? -4.067 -14.896 12.459 1.00 97.00 416 GLY A N 1
ATOM 2981 C CA . GLY A 1 416 ? -3.146 -14.792 13.598 1.00 97.00 416 GLY A CA 1
ATOM 2982 C C . GLY A 1 416 ? -3.839 -14.394 14.909 1.00 97.00 416 GLY A C 1
ATOM 2983 O O . GLY A 1 416 ? -4.838 -15.002 15.316 1.00 97.00 416 GLY A O 1
ATOM 2984 N N . SER A 1 417 ? -3.332 -13.348 15.560 1.00 96.94 417 SER A N 1
ATOM 2985 C CA . SER A 1 417 ? -3.903 -12.776 16.786 1.00 96.94 417 SER A CA 1
ATOM 2986 C C . SER A 1 417 ? -5.362 -12.318 16.624 1.00 96.94 417 SER A C 1
ATOM 2988 O O . SER A 1 417 ? -6.182 -12.529 17.524 1.00 96.94 417 SER A O 1
ATOM 2990 N N . ALA A 1 418 ? -5.752 -11.813 15.447 1.00 97.19 418 ALA A N 1
ATOM 2991 C CA . ALA A 1 418 ? -7.132 -11.419 15.158 1.00 97.19 418 ALA A CA 1
ATOM 2992 C C . ALA A 1 418 ? -8.098 -12.605 15.160 1.00 97.19 418 ALA A C 1
ATOM 2994 O O . ALA A 1 418 ? -9.236 -12.481 15.624 1.00 97.19 418 ALA A O 1
ATOM 2995 N N . ALA A 1 419 ? -7.653 -13.779 14.704 1.00 97.44 419 ALA A N 1
ATOM 2996 C CA . ALA A 1 419 ? -8.459 -14.998 14.766 1.00 97.44 419 ALA A CA 1
ATOM 2997 C C . ALA A 1 419 ? -8.726 -15.418 16.218 1.00 97.44 419 ALA A C 1
ATOM 2999 O O . ALA A 1 419 ? -9.859 -15.793 16.545 1.00 97.44 419 ALA A O 1
ATOM 3000 N N . ARG A 1 420 ? -7.719 -15.285 17.096 1.00 95.88 420 ARG A N 1
ATOM 3001 C CA . ARG A 1 420 ? -7.854 -15.537 18.541 1.00 95.88 420 ARG A CA 1
ATOM 3002 C C . ARG A 1 420 ? -8.869 -14.587 19.173 1.00 95.88 420 ARG A C 1
ATOM 3004 O O . ARG A 1 420 ? -9.821 -15.046 19.801 1.00 95.88 420 ARG A O 1
ATOM 3011 N N . MET A 1 421 ? -8.735 -13.281 18.937 1.00 94.94 421 MET A N 1
ATOM 3012 C CA . MET A 1 421 ? -9.664 -12.275 19.474 1.00 94.94 421 MET A CA 1
ATOM 3013 C C . MET A 1 421 ? -11.098 -12.480 18.973 1.00 94.94 421 MET A C 1
ATOM 3015 O O . MET A 1 421 ? -12.057 -12.408 19.745 1.00 94.94 421 MET A O 1
ATOM 3019 N N . ALA A 1 422 ? -11.265 -12.819 17.693 1.00 94.75 422 ALA A N 1
ATOM 3020 C CA . ALA A 1 422 ? -12.574 -13.133 17.134 1.00 94.75 422 ALA A CA 1
ATOM 3021 C C . ALA A 1 422 ? -13.205 -14.382 17.779 1.00 94.75 422 ALA A C 1
ATOM 3023 O O . ALA A 1 422 ? -14.425 -14.431 17.947 1.00 94.75 422 ALA A O 1
ATOM 3024 N N . ALA A 1 423 ? -12.405 -15.389 18.145 1.00 95.44 423 ALA A N 1
ATOM 3025 C CA . ALA A 1 423 ? -12.886 -16.576 18.850 1.00 95.44 423 ALA A CA 1
ATOM 3026 C C . ALA A 1 423 ? -13.364 -16.244 20.271 1.00 95.44 423 ALA A C 1
ATOM 3028 O O . ALA A 1 423 ? -14.486 -16.614 20.618 1.00 95.44 423 ALA A O 1
ATOM 3029 N N . VAL A 1 424 ? -12.580 -15.472 21.032 1.00 94.50 424 VAL A N 1
ATOM 3030 C CA . VAL A 1 424 ? -12.951 -15.008 22.382 1.00 94.50 424 VAL A CA 1
ATOM 3031 C C . VAL A 1 424 ? -14.250 -14.204 22.341 1.00 94.50 424 VAL A C 1
ATOM 3033 O O . VAL A 1 424 ? -15.192 -14.505 23.070 1.00 94.50 424 VAL A O 1
ATOM 3036 N N . LYS A 1 425 ? -14.370 -13.246 21.412 1.00 91.62 425 LYS A N 1
ATOM 3037 C CA . LYS A 1 425 ? -15.593 -12.444 21.248 1.00 91.62 425 LYS A CA 1
ATOM 3038 C C . LYS A 1 425 ? -16.829 -13.308 20.975 1.00 91.62 425 LYS A C 1
ATOM 3040 O O . LYS A 1 425 ? -17.905 -13.036 21.504 1.00 91.62 425 LYS A O 1
ATOM 3045 N N . ARG A 1 426 ? -16.693 -14.356 20.152 1.00 93.69 426 ARG A N 1
ATOM 3046 C CA . ARG A 1 426 ? -17.788 -15.303 19.882 1.00 93.69 426 ARG A CA 1
ATOM 3047 C C . ARG A 1 426 ? -18.148 -16.140 21.106 1.00 93.69 426 ARG A C 1
ATOM 3049 O O . ARG A 1 426 ? -19.326 -16.439 21.270 1.00 93.69 426 ARG A O 1
ATOM 3056 N N . GLN A 1 427 ? -17.173 -16.530 21.922 1.00 95.25 427 GLN A N 1
ATOM 3057 C CA . GLN A 1 427 ? -17.416 -17.278 23.154 1.00 95.25 427 GLN A CA 1
ATOM 3058 C C . GLN A 1 427 ? -18.194 -16.430 24.167 1.00 95.25 427 GLN A C 1
ATOM 3060 O O . GLN A 1 427 ? -19.279 -16.837 24.571 1.00 95.25 427 GLN A O 1
ATOM 3065 N N . LEU A 1 428 ? -17.723 -15.216 24.463 1.00 92.81 428 LEU A N 1
ATOM 3066 C CA . LEU A 1 428 ? -18.401 -14.295 25.384 1.00 92.81 428 LEU A CA 1
ATOM 3067 C C . LEU A 1 428 ? -19.836 -13.981 24.934 1.00 92.81 428 LEU A C 1
ATOM 3069 O O . LEU A 1 428 ? -20.765 -13.955 25.734 1.00 92.81 428 LEU A O 1
ATOM 3073 N N . ALA A 1 429 ? -20.051 -13.805 23.626 1.00 91.69 429 ALA A N 1
ATOM 3074 C CA . ALA A 1 429 ? -21.386 -13.575 23.077 1.00 91.69 429 ALA A CA 1
ATOM 3075 C C . ALA A 1 429 ? -22.326 -14.788 23.196 1.00 91.69 429 ALA A C 1
ATOM 3077 O O . ALA A 1 429 ? -23.543 -14.611 23.139 1.00 91.69 429 ALA A O 1
ATOM 3078 N N . ARG A 1 430 ? -21.793 -16.013 23.305 1.00 94.06 430 ARG A N 1
ATOM 3079 C CA . ARG A 1 430 ? -22.588 -17.220 23.581 1.00 94.06 430 ARG A CA 1
ATOM 3080 C C . ARG A 1 430 ? -22.922 -17.317 25.063 1.00 94.06 430 ARG A C 1
ATOM 3082 O O . ARG A 1 430 ? -24.066 -17.604 25.380 1.00 94.06 430 ARG A O 1
ATOM 3089 N N . GLU A 1 431 ? -21.954 -17.035 25.929 1.00 94.44 431 GLU A N 1
ATOM 3090 C CA . GLU A 1 431 ? -22.131 -17.037 27.386 1.00 94.44 431 GLU A CA 1
ATOM 3091 C C . GLU A 1 431 ? -23.151 -15.985 27.833 1.00 94.44 431 GLU A C 1
ATOM 3093 O O . GLU A 1 431 ? -24.006 -16.289 28.643 1.00 94.44 431 GLU A O 1
ATOM 3098 N N . ALA A 1 432 ? -23.162 -14.792 27.230 1.00 91.38 432 ALA A N 1
ATOM 3099 C CA . ALA A 1 432 ? -24.159 -13.760 27.536 1.00 91.38 432 ALA A CA 1
ATOM 3100 C C . ALA A 1 432 ? -25.594 -14.083 27.054 1.00 91.38 432 ALA A C 1
ATOM 3102 O O . ALA A 1 432 ? -26.521 -13.327 27.342 1.00 91.38 432 ALA A O 1
ATOM 3103 N N . ARG A 1 433 ? -25.778 -15.140 26.250 1.00 89.88 433 ARG A N 1
ATOM 3104 C CA . ARG A 1 433 ? -27.088 -15.580 25.730 1.00 89.88 433 ARG A CA 1
ATOM 3105 C C . ARG A 1 433 ? -27.626 -16.833 26.421 1.00 89.88 433 ARG A C 1
ATOM 3107 O O . ARG A 1 433 ? -28.790 -17.158 26.187 1.00 89.88 433 ARG A O 1
ATOM 3114 N N . GLY A 1 434 ? -26.775 -17.557 27.147 1.00 79.25 434 GLY A N 1
ATOM 3115 C CA .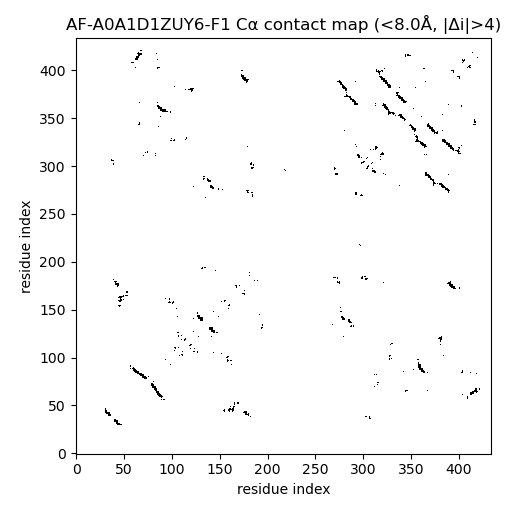 GLY A 1 434 ? -27.155 -18.699 27.981 1.00 79.25 434 GLY A CA 1
ATOM 3116 C C . GLY A 1 434 ? -27.433 -18.232 29.395 1.00 79.25 434 GLY A C 1
ATOM 3117 O O . GLY A 1 434 ? -28.314 -18.854 30.024 1.00 79.25 434 GLY A O 1
#

Foldseek 3Di:
DDDDDDDDDDDDDDDDDDDDPDDDDPPDDDQQDWDDDLNDTFGFAAADDDPDACVVQLAFPAKEWFQWDWDAFPLDPVRIDTDTWIKTKTFQLDDPVLLLLVVCLQQNPVLLVCLLVLNDLDGDPVQKDQLAAQDQVHGTFIWGDPVSQVVVRVRPRNSSNHSSHSVCNVFVQWRKTFDPQCLLQQPPPDPPPSPDDDPDDDDDDDDDDDDDDDPDDPPVVVVPPDDDDDDDDDDDDDDDDDDDDDDDDDDDDDDDDDPDPDPPPPPDRFADRPFKIKGWFWAPHDKDWDFRDFLQRGDCNGNSCVRQNRDGAQRFQFWHKKKKKAWRRPADDPLQAFWKWWANPVQRDIDTDGRGHSMMMMIGRRTTIITDGTHCVSVSNITMMMMGTIITGGPDGRGTGDPSPCVSHNDRHYDGVRVVVVVVVVVVVVVVVD

Nearest PDB structures (foldseek):
  4j25-assembly3_C  TM=6.412E-01  e=2.106E-05  Pseudomonas putida KT2440
  6zbo-assembly6_F  TM=7.383E-01  e=1.618E-04  Homo sapiens
  4j25-assembly7_G  TM=6.080E-01  e=3.166E-05  Pseudomonas putida KT2440
  5l9b-assembly1_A  TM=6.791E-01  e=6.175E-04  Homo sapiens
  4nhm-assembly1_A  TM=6.823E-01  e=1.762E-03  Saccharomyces cerevisiae S288C

Radius of gyration: 28.5 Å; Cα contacts (8 Å, |Δi|>4): 744; chains: 1; bounding box: 100×58×88 Å

Sequence (434 aa):
MLCSVSGDVRDKAASGSPAGKETGPPQAQNPESPFTHAGLSFTLIPRHTTSWTPACLPRPTLSLSLDACIVPSPASPDGARLAASNVLVLDDFVDEATRAGLLEAMIGPAAAVDLAAGRLSRPPAGSWERRTTDAAGGAPSWGMRGTALRALRRGTLGALREVGARLAALYPDAHVAWLPSDAIQGGAGGALVSAAAHGGDDGATETCWPEECNQGNASAAKRAKIGPEAADGATRCPPDGAAPQGPDATDPCAPDSSAGEAPAATTAPAADCVPLLANAAVAGDEFAYHQDADPTSFPDSSPWVAALGDYFNGEPGQPLLASLVLYLNPDWRRDWGGDTLCLDSDSGVGVGVAPRPRRALLMHQDVVHRLSAPSAAAGGRPRFSLVWKLALVPRRAGRGVDLARAAAWGLPTPFGSAARMAAVKRQLAREARG

Mean predicted aligned error: 13.56 Å

Solvent-accessible surface area (backbone atoms only — not comparable to full-atom values): 25937 Å² total; per-residue (Å²): 138,92,84,85,85,89,82,85,89,83,90,84,88,87,82,90,80,82,84,75,80,80,79,69,79,83,74,82,71,63,45,69,56,64,47,74,57,72,85,42,74,36,39,41,46,35,48,54,94,65,92,75,51,56,75,81,50,76,58,63,79,38,51,33,26,24,53,38,44,80,40,80,28,91,88,32,97,81,46,42,40,82,41,60,42,46,43,35,30,30,67,63,71,40,54,68,69,36,34,49,48,48,39,26,73,69,48,34,65,69,49,45,54,30,44,75,71,68,67,33,59,66,78,48,71,90,44,31,44,73,59,37,44,82,45,91,91,44,54,61,31,40,24,52,36,69,71,50,41,53,58,57,69,69,36,82,48,66,36,56,10,48,52,32,26,48,53,42,58,65,39,70,66,33,46,54,19,38,33,53,34,56,38,46,67,47,62,70,75,83,69,81,70,56,68,72,84,79,84,83,82,90,77,93,74,93,75,91,76,84,90,76,86,90,86,77,56,77,70,52,65,63,63,65,72,72,72,89,85,87,83,87,83,87,87,82,87,89,86,92,83,82,86,85,87,87,85,90,85,85,88,88,82,87,86,81,96,68,92,72,81,72,78,75,78,78,72,74,82,69,65,79,43,69,37,58,48,39,41,39,42,29,51,84,44,63,58,57,77,39,58,54,46,47,58,71,63,54,49,78,84,6,56,41,34,71,49,70,45,75,45,61,73,55,40,60,44,42,60,26,47,34,34,40,38,37,23,40,37,90,69,59,59,80,79,20,49,35,26,42,35,42,42,15,78,85,59,73,46,69,49,75,44,70,52,34,48,31,26,31,40,39,29,35,19,63,47,37,28,29,56,42,40,26,33,74,76,42,70,44,38,53,48,39,36,43,34,39,31,30,28,34,34,42,72,45,86,69,38,54,61,66,92,70,39,43,94,76,62,41,75,54,46,56,35,58,35,21,35,52,52,54,50,52,55,54,50,55,59,48,60,78,73,107

pLDDT: mean 77.21, std 28.03, range [21.5, 98.69]